Protein 3I3L (pdb70)

Solvent-accessible surface area: 23379 Å² total; per-residue (Å²): 151,183,81,85,6,94,1,4,0,10,10,0,12,9,7,0,0,0,0,0,0,0,0,68,89,0,43,10,75,6,18,0,9,13,170,32,48,18,82,50,70,82,27,34,11,12,2,2,4,18,1,11,10,12,0,37,46,5,55,1,46,154,78,14,85,72,75,129,25,23,108,2,33,0,7,0,1,10,13,3,58,149,58,26,4,3,2,13,5,0,64,30,162,78,123,55,58,27,72,37,0,3,0,1,56,13,43,90,2,0,71,16,1,0,41,21,0,103,93,68,65,10,63,12,41,42,122,9,32,21,70,66,4,61,40,99,52,107,97,90,0,41,1,29,0,122,106,78,75,124,80,46,95,41,93,8,54,11,0,0,0,8,25,22,52,62,2,36,0,1,196,102,69,60,17,52,85,107,24,121,88,11,62,1,5,5,0,9,0,10,16,105,32,127,18,60,29,162,34,59,1,85,0,1,7,2,2,0,0,5,64,16,0,4,0,27,0,8,0,6,83,86,51,22,2,0,0,0,0,2,0,2,68,45,42,35,70,70,9,219,161,89,33,22,100,54,6,0,61,64,8,5,63,104,1,72,61,0,65,111,24,6,60,85,26,106,70,72,56,107,17,56,79,58,81,30,64,3,6,18,2,111,42,0,3,28,83,68,8,0,0,0,2,25,0,1,5,24,8,0,46,4,3,22,6,31,17,15,12,10,1,56,5,0,9,11,0,0,0,0,0,0,26,15,24,43,40,51,135,25,72,111,52,0,12,63,22,4,19,77,43,7,78,81,26,15,95,109,7,55,87,9,2,16,7,0,0,1,13,0,7,45,41,12,58,93,20,54,4,0,107,62,3,49,54,132,51,64,121,106,82,49,112,102,68,138,92,48,50,131,84,15,27,83,61,0,20,30,8,22,38,26,1,65,3,118,52,107,98,37,23,55,110,4,46,36,69,32,1,72,91,34,67,85,162,67,88,58,62,24,68,149,94,2,72,42,4,79,108,0,68,18,57,38,56,104,1,55,43,74,102,27,15,117,32,39,32,103,26,0,81,1,74,85,20,71,1,0,0,4,37,115,32,78,14,2,26,114,50,83,8,60,40,114,0,58,85,5,0,32,33,0,18,122,114,48,26,10,20,160,53,0,50,149,67,0,15,88,35,49,35,99,108,68,5,53,84,0,0,5,65,0,20,56,27,36,0,6,36,0,36,30,78,149,49,120,102,14,140,18,63,19,25,13,94,17,33,15,13,62

Radius of gyration: 24.39 Å; Cα contacts (8 Å, |Δi|>4): 1140; chains: 1; bounding box: 59×62×65 Å

B-factor: mean 38.22, std 11.58, range [15.46, 84.73]

Nearest PDB structures (foldseek):
  3i3l-assembly1_A  TM=1.002E+00  e=0.000E+00  Streptomyces venezuelae
  8gu0-assembly1_B  TM=7.607E-01  e=2.273E-31  Floropilus chiversii
  8gu0-assembly1_A  TM=7.765E-01  e=1.070E-30  Floropilus chiversii
  5bul-assembly1_A  TM=7.964E-01  e=9.248E-30  Streptomyces
  5bva-assembly1_A  TM=7.904E-01  e=4.860E-29  Streptomyces

Foldseek 3Di:
DPFAWEEEEEALALLRLLLLLQLVLLPHAYEYEHQADALDFDDQWADFLLLQLQCVLSPCVVVVVVVCWAKAQWAKEAFAPLFFIFTGGLCDDPPSGDRIDGTARRSVVSVSSNVVSVVVVHHYDYSKHFDDWDCVPLQWIKTWICDPNDTDIDIIRAYEQANALPTVVLVVVVFKFFDPFQWKKKKWFKWFAAQPADASCGQHWYWADAQFAIWIWGDRDRGMIIIMGIGHCVCVVVCVPVNSVVVVVVVQVRGVVSCVRCPPTGTDGDMDMGTQTWIAGPFQDARRYGYAFNSGTGADCPVSCRSVRSNVLSLLVSQLSSVCRVPVVCRVVSRVQSRVVSVVLRVLLLLLQLLSLQLNLVRHDPDSRSVSRHDDDDPVVSVVVVVSVPQVNVLNSLLRQLRGFPDSDDDSVDDNVSSVVSVVVVVVVQVVLQVQFFFKAFDELAKDWDWHWDQDSNSSHIDIATFIDGPVGQTQRPDGDDPQLSVLVNVCNVVGGGNVVQLVSCVVVVRNPCSSVVVQSCVVSVRMWTAGPVGHTGDDHDDHDSHSGD

Sequence (550 aa):
HMTRSKVAIIGGGPAGSVAGLTLHKLGHDVTIYERSAFPRYRVGESLLPGTMSILNRLGLQEKIDAQNYVKKPSATFLWGQDQAPWTFSFAAPAPWVFDHAVQVKREEFDKLLLDEARSRGITVHEETPVTDVDLSDPDRVVLTVRRGGESVTVESDFVIDAGGSGGPISRKLGVRQYDEFYRNFAVWSYFKLKDPFEGDLKGTTYSITFEDGWVWMIPIKDDLYSVGLVVDRSKSAEVREQGADAFYSSTLAKCAKAMDILGGAEQVDEVRIVQDWSYDTEVFSADRFFLCGDAACFTDPLFSQGVHLASQSAVSAAAAIDRITRHGDEKDAVHAWYNRTYREAYEQYHQFLASFYTFASFTEPDSEFWRKRRITESDDDRLTRKKWFESFRDRASTMIAIGRHQRPELSDDFSEAELNPARVRWISDLTKRLNSITRFKWTGGKAVLKQHYRVEPIGFRLEQREVLANGEGLDMAQYPMDDEARQIFQDLAEEEFGYKTLVKRLGAVGRQELSTQIVVRLMEAGLLTGYDAQGEKVFVQGRLHFGGVG

CATH classification: 3.50.50.60 (+1 more: 3.30.390.160)

Secondary structure (DSSP, 8-state):
-----EEEEE--SHHHHHHHHHHHHTT-EEEEE-SSPSS------B--HHHHHHHHHTT-HHHHHHH-PEEE-EEEEE-SSS---EEEE-----TT--S-EEE--HHHHHHHHHHHHHHTT-EEETT--EEEEE--STT-EEEEEEETTEEEEEEESEEEE--GGG-HHHHHHT-EEEEEEEEEEEEEEEEE---S--STTTTPEEEEEETTEEEEEEE-SSSEEEEEEEEEGGGHHHHHHH-HHHHHHHHHTT-HHHHHHHTT-EE-S--EEEEEEEEEES-SEETTEEE-GGGT-B--GGG--HHHHHHHHHHHHHHHHHHHHH-GGGHHHHHHHHHHHHHHHHHHHHHHHHHHHHHHHTTS---HHHHHHSPP--HHHHHHHTTGGG---HHHHHHHHHHB-SSSS--TT--GGGGHHHHHHHHHHHHHHHHTEEEEEESSS-EEEEEEEEE-TTT--EEEEEEEEETTS-EETTS---HHHHHHHHHHHHH---HHHHHHHHHTTT-TTTHHHHHHHHHHTTSEEEEETTS-EE--------SS--

Organism: Streptomyces venezuelae (NCBI:txid54571)

InterPro domains:
  IPR002938 FAD-binding domain [PF01494] (4-302)
  IPR036188 FAD/NAD(P)-binding domain superfamily [G3DSA:3.50.50.60] (1-451)
  IPR036188 FAD/NAD(P)-binding domain superfamily [SSF51905] (5-381)
  IPR050816 Flavin-dependent halogenases [PTHR43747] (3-365)
  IPR053908 Chloramphenicol halogenase CmlS, C-terminal domain [PF22045] (448-565)

Structure (mmCIF, N/CA/C/O backbone):
data_3I3L
#
_entry.id   3I3L
#
_cell.length_a   208.090
_cell.length_b   57.736
_cell.length_c   59.883
_cell.angle_alpha   90.00
_cell.angle_beta   97.47
_cell.angle_gamma   90.00
#
_symmetry.space_group_name_H-M   'C 1 2 1'
#
loop_
_entity.id
_entity.type
_entity.pdbx_description
1 polymer 'Alkylhalidase CmlS'
2 non-polymer 'FLAVIN-ADENINE DINUCLEOTIDE'
3 water water
#
loop_
_atom_site.group_PDB
_atom_site.id
_atom_site.type_symbol
_atom_site.label_atom_id
_atom_site.label_alt_id
_atom_site.label_comp_id
_atom_site.label_asym_id
_atom_site.label_entity_id
_atom_site.label_seq_id
_atom_site.pdbx_PDB_ins_code
_atom_site.Cartn_x
_atom_site.Cartn_y
_atom_site.Cartn_z
_atom_site.occupancy
_atom_site.B_iso_or_equiv
_atom_site.auth_seq_id
_atom_site.auth_comp_id
_atom_site.auth_asym_id
_atom_site.auth_atom_id
_atom_site.pdbx_PDB_model_num
ATOM 1 N N . HIS A 1 20 ? 63.223 -7.943 38.995 1.00 46.84 0 HIS A N 1
ATOM 2 C CA . HIS A 1 20 ? 64.532 -7.942 38.240 1.00 46.57 0 HIS A CA 1
ATOM 3 C C . HIS A 1 20 ? 64.446 -8.369 36.798 1.00 43.64 0 HIS A C 1
ATOM 4 O O . HIS A 1 20 ? 65.212 -7.925 35.969 1.00 45.50 0 HIS A O 1
ATOM 11 N N . MET A 1 21 ? 63.499 -9.224 36.476 1.00 40.00 1 MET A N 1
ATOM 12 C CA . MET A 1 21 ? 63.235 -9.550 35.087 1.00 37.82 1 MET A CA 1
ATOM 13 C C . MET A 1 21 ? 62.107 -8.690 34.575 1.00 36.56 1 MET A C 1
ATOM 14 O O . MET A 1 21 ? 61.810 -8.715 33.369 1.00 37.88 1 MET A O 1
ATOM 19 N N . THR A 1 22 ? 61.424 -7.972 35.471 1.00 35.04 2 THR A N 1
ATOM 20 C CA . THR A 1 22 ? 60.283 -7.095 35.062 1.00 35.15 2 THR A CA 1
ATOM 21 C C . THR A 1 22 ? 60.725 -5.920 34.185 1.00 32.47 2 THR A C 1
ATOM 22 O O . THR A 1 22 ? 61.731 -5.262 34.472 1.00 33.94 2 THR A O 1
ATOM 26 N N . ARG A 1 23 ? 59.965 -5.695 33.128 1.00 31.59 3 ARG A N 1
ATOM 27 C CA . ARG A 1 23 ? 60.102 -4.544 32.257 1.00 30.79 3 ARG A CA 1
ATOM 28 C C . ARG A 1 23 ? 58.736 -3.905 31.986 1.00 31.08 3 ARG A C 1
ATOM 29 O O . ARG A 1 23 ? 57.702 -4.572 32.108 1.00 31.65 3 ARG A O 1
ATOM 37 N N . SER A 1 24 ? 58.743 -2.630 31.569 1.00 29.05 4 SER A N 1
ATOM 38 C CA . SER A 1 24 ? 57.544 -1.820 31.422 1.00 27.94 4 SER A CA 1
ATOM 39 C C . SER A 1 24 ? 57.168 -1.610 29.978 1.00 25.98 4 SER A C 1
ATOM 40 O O . SER A 1 24 ? 57.991 -1.591 29.089 1.00 25.17 4 SER A O 1
ATOM 43 N N . LYS A 1 25 ? 55.869 -1.465 29.762 1.00 28.02 5 LYS A N 1
ATOM 44 C CA . LYS A 1 25 ? 55.372 -0.892 28.525 1.00 28.38 5 LYS A CA 1
ATOM 45 C C . LYS A 1 25 ? 55.368 0.643 28.633 1.00 28.54 5 LYS A C 1
ATOM 46 O O . LYS A 1 25 ? 54.737 1.214 29.557 1.00 28.95 5 LYS A O 1
ATOM 52 N N . VAL A 1 26 ? 56.000 1.317 27.677 1.00 27.53 6 VAL A N 1
ATOM 53 C CA . VAL A 1 26 ? 56.137 2.765 27.780 1.00 26.66 6 VAL A CA 1
ATOM 54 C C . VAL A 1 26 ? 55.706 3.467 26.531 1.00 25.37 6 VAL A C 1
ATOM 55 O O . VAL A 1 26 ? 56.247 3.186 25.465 1.00 25.95 6 VAL A O 1
ATOM 59 N N . ALA A 1 27 ? 54.748 4.381 26.659 1.00 22.37 7 ALA A N 1
ATOM 60 C CA . ALA A 1 27 ? 54.350 5.253 25.577 1.00 24.46 7 ALA A CA 1
ATOM 61 C C . ALA A 1 27 ? 55.217 6.527 25.595 1.00 26.28 7 ALA A C 1
ATOM 62 O O . ALA A 1 27 ? 55.527 7.076 26.671 1.00 24.40 7 ALA A O 1
ATOM 64 N N . ILE A 1 28 ? 55.618 6.963 24.396 1.00 25.45 8 ILE A N 1
ATOM 65 C CA . ILE A 1 28 ? 56.409 8.134 24.269 1.00 26.06 8 ILE A CA 1
ATOM 66 C C . ILE A 1 28 ? 55.747 9.071 23.327 1.00 25.90 8 ILE A C 1
ATOM 67 O O . ILE A 1 28 ? 55.549 8.752 22.158 1.00 26.76 8 ILE A O 1
ATOM 72 N N . ILE A 1 29 ? 55.413 10.250 23.818 1.00 26.63 9 ILE A N 1
ATOM 73 C CA . ILE A 1 29 ? 54.806 11.299 22.966 1.00 23.94 9 ILE A CA 1
ATOM 74 C C . ILE A 1 29 ? 55.880 12.169 22.334 1.00 25.27 9 ILE A C 1
ATOM 75 O O . ILE A 1 29 ? 56.573 12.896 23.053 1.00 24.25 9 ILE A O 1
ATOM 80 N N . GLY A 1 30 ? 55.981 12.150 20.994 1.00 25.92 10 GLY A N 1
ATOM 81 C CA . GLY A 1 30 ? 56.941 12.938 20.261 1.00 24.68 10 GLY A CA 1
ATOM 82 C C . GLY A 1 30 ? 58.132 12.135 19.766 1.00 26.14 10 GLY A C 1
ATOM 83 O O . GLY A 1 30 ? 58.712 11.363 20.490 1.00 24.74 10 GLY A O 1
ATOM 84 N N . GLY A 1 31 ? 58.500 12.316 18.499 1.00 27.33 11 GLY A N 1
ATOM 85 C CA . GLY A 1 31 ? 59.679 11.629 17.966 1.00 26.40 11 GLY A CA 1
ATOM 86 C C . GLY A 1 31 ? 60.832 12.552 17.598 1.00 28.65 11 GLY A C 1
ATOM 87 O O . GLY A 1 31 ? 61.610 12.230 16.689 1.00 29.85 11 GLY A O 1
ATOM 88 N N . GLY A 1 32 ? 60.943 13.718 18.266 1.00 27.59 12 GLY A N 1
ATOM 89 C CA . GLY A 1 32 ? 62.139 14.571 18.090 1.00 25.72 12 GLY A CA 1
ATOM 90 C C . GLY A 1 32 ? 63.274 13.909 18.879 1.00 25.72 12 GLY A C 1
ATOM 91 O O . GLY A 1 32 ? 63.104 12.793 19.326 1.00 24.64 12 GLY A O 1
ATOM 92 N N . PRO A 1 33 ? 64.412 14.608 19.077 1.00 24.54 13 PRO A N 1
ATOM 93 C CA . PRO A 1 33 ? 65.552 14.087 19.809 1.00 24.08 13 PRO A CA 1
ATOM 94 C C . PRO A 1 33 ? 65.173 13.545 21.205 1.00 23.21 13 PRO A C 1
ATOM 95 O O . PRO A 1 33 ? 65.653 12.449 21.550 1.00 22.11 13 PRO A O 1
ATOM 99 N N . ALA A 1 34 ? 64.344 14.263 22.001 1.00 20.23 14 ALA A N 1
ATOM 100 C CA . ALA A 1 34 ? 63.966 13.709 23.333 1.00 20.98 14 ALA A CA 1
ATOM 101 C C . ALA A 1 34 ? 63.280 12.359 23.167 1.00 22.50 14 ALA A C 1
ATOM 102 O O . ALA A 1 34 ? 63.630 11.394 23.863 1.00 22.14 14 ALA A O 1
ATOM 104 N N . GLY A 1 35 ? 62.304 12.286 22.260 1.00 22.47 15 GLY A N 1
ATOM 105 C CA . GLY A 1 35 ? 61.573 11.018 22.041 1.00 23.61 15 GLY A CA 1
ATOM 106 C C . GLY A 1 35 ? 62.419 9.843 21.540 1.00 24.47 15 GLY A C 1
ATOM 107 O O . GLY A 1 35 ? 62.381 8.744 22.090 1.00 25.26 15 GLY A O 1
ATOM 108 N N . SER A 1 36 ? 63.191 10.072 20.484 1.00 24.65 16 SER A N 1
ATOM 109 C CA . SER A 1 36 ? 64.042 9.041 19.915 1.00 26.42 16 SER A CA 1
ATOM 110 C C . SER A 1 36 ? 65.083 8.518 20.886 1.00 23.91 16 SER A C 1
ATOM 111 O O . SER A 1 36 ? 65.285 7.316 20.990 1.00 24.88 16 SER A O 1
ATOM 114 N N . VAL A 1 37 ? 65.803 9.434 21.539 1.00 22.45 17 VAL A N 1
ATOM 115 C CA . VAL A 1 37 ? 66.814 9.040 22.504 1.00 22.63 17 VAL A CA 1
ATOM 116 C C . VAL A 1 37 ? 66.186 8.332 23.649 1.00 23.46 17 VAL A C 1
ATOM 117 O O . VAL A 1 37 ? 66.788 7.383 24.168 1.00 24.23 17 VAL A O 1
ATOM 121 N N . ALA A 1 38 ? 65.028 8.821 24.114 1.00 22.96 18 ALA A N 1
ATOM 122 C CA . ALA A 1 38 ? 64.341 8.111 25.229 1.00 25.03 18 ALA A CA 1
ATOM 123 C C . ALA A 1 38 ? 63.988 6.638 24.804 1.00 25.66 18 ALA A C 1
ATOM 124 O O . ALA A 1 38 ? 64.225 5.704 25.550 1.00 25.04 18 ALA A O 1
ATOM 126 N N . GLY A 1 39 ? 63.459 6.469 23.595 1.00 25.75 19 GLY A N 1
ATOM 127 C CA . GLY A 1 39 ? 63.041 5.152 23.116 1.00 27.11 19 GLY A CA 1
ATOM 128 C C . GLY A 1 39 ? 64.228 4.218 22.890 1.00 27.99 19 GLY A C 1
ATOM 129 O O . GLY A 1 39 ? 64.218 3.093 23.382 1.00 27.48 19 GLY A O 1
ATOM 130 N N . LEU A 1 40 ? 65.255 4.704 22.207 1.00 27.11 20 LEU A N 1
ATOM 131 C CA . LEU A 1 40 ? 66.515 3.959 22.065 1.00 28.53 20 LEU A CA 1
ATOM 132 C C . LEU A 1 40 ? 67.097 3.548 23.408 1.00 29.24 20 LEU A C 1
ATOM 133 O O . LEU A 1 40 ? 67.574 2.416 23.565 1.00 31.19 20 LEU A O 1
ATOM 138 N N . THR A 1 41 ? 67.082 4.438 24.395 1.00 27.48 21 THR A N 1
ATOM 139 C CA . THR A 1 41 ? 67.676 4.074 25.688 1.00 26.16 21 THR A CA 1
ATOM 140 C C . THR A 1 41 ? 66.813 3.048 26.434 1.00 25.71 21 THR A C 1
ATOM 141 O O . THR A 1 41 ? 67.340 2.106 26.989 1.00 27.10 21 THR A O 1
ATOM 145 N N . LEU A 1 42 ? 65.485 3.257 26.451 1.00 25.58 22 LEU A N 1
ATOM 146 C CA . LEU A 1 42 ? 64.540 2.337 27.084 1.00 25.45 22 LEU A CA 1
ATOM 147 C C . LEU A 1 42 ? 64.576 0.925 26.420 1.00 26.93 22 LEU A C 1
ATOM 148 O O . LEU A 1 42 ? 64.477 -0.062 27.093 1.00 27.88 22 LEU A O 1
ATOM 153 N N . HIS A 1 43 ? 64.738 0.869 25.100 1.00 27.75 23 HIS A N 1
ATOM 154 C CA . HIS A 1 43 ? 64.890 -0.403 24.381 1.00 29.50 23 HIS A CA 1
ATOM 155 C C . HIS A 1 43 ? 66.183 -1.138 24.785 1.00 30.94 23 HIS A C 1
ATOM 156 O O . HIS A 1 43 ? 66.141 -2.312 25.133 1.00 31.73 23 HIS A O 1
ATOM 163 N N . LYS A 1 44 ? 67.312 -0.431 24.804 1.00 30.24 24 LYS A N 1
ATOM 164 C CA . LYS A 1 44 ? 68.579 -1.003 25.236 1.00 28.07 24 LYS A CA 1
ATOM 165 C C . LYS A 1 44 ? 68.449 -1.489 26.700 1.00 29.64 24 LYS A C 1
ATOM 166 O O . LYS A 1 44 ? 69.127 -2.458 27.117 1.00 30.59 24 LYS A O 1
ATOM 172 N N . LEU A 1 45 ? 67.613 -0.811 27.501 1.00 27.60 25 LEU A N 1
ATOM 173 C CA . LEU A 1 45 ? 67.417 -1.248 28.883 1.00 25.17 25 LEU A CA 1
ATOM 174 C C . LEU A 1 45 ? 66.378 -2.395 29.004 1.00 25.26 25 LEU A C 1
ATOM 175 O O . LEU A 1 45 ? 66.082 -2.856 30.098 1.00 21.95 25 LEU A O 1
ATOM 180 N N . GLY A 1 46 ? 65.833 -2.815 27.862 1.00 25.84 26 GLY A N 1
ATOM 181 C CA . GLY A 1 46 ? 65.024 -3.993 27.760 1.00 26.30 26 GLY A CA 1
ATOM 182 C C . GLY A 1 46 ? 63.533 -3.747 27.920 1.00 28.93 26 GLY A C 1
ATOM 183 O O . GLY A 1 46 ? 62.802 -4.688 28.211 1.00 28.70 26 GLY A O 1
ATOM 184 N N . HIS A 1 47 ? 63.073 -2.506 27.735 1.00 27.23 27 HIS A N 1
ATOM 185 C CA . HIS A 1 47 ? 61.677 -2.188 27.899 1.00 25.71 27 HIS A CA 1
ATOM 186 C C . HIS A 1 47 ? 60.977 -2.145 26.599 1.00 25.23 27 HIS A C 1
ATOM 187 O O . HIS A 1 47 ? 61.599 -2.174 25.550 1.00 25.13 27 HIS A O 1
ATOM 194 N N . ASP A 1 48 ? 59.651 -2.034 26.655 1.00 25.09 28 ASP A N 1
ATOM 195 C CA . ASP A 1 48 ? 58.835 -2.194 25.462 1.00 27.46 28 ASP A CA 1
ATOM 196 C C . ASP A 1 48 ? 58.255 -0.812 25.005 1.00 29.33 28 ASP A C 1
ATOM 197 O O . ASP A 1 48 ? 57.351 -0.232 25.670 1.00 28.18 28 ASP A O 1
ATOM 202 N N . VAL A 1 49 ? 58.795 -0.264 23.909 1.00 29.05 29 VAL A N 1
ATOM 203 C CA . VAL A 1 49 ? 58.583 1.161 23.615 1.00 27.14 29 VAL A CA 1
ATOM 204 C C . VAL A 1 49 ? 57.636 1.392 22.446 1.00 28.42 29 VAL A C 1
ATOM 205 O O . VAL A 1 49 ? 57.762 0.750 21.400 1.00 28.17 29 VAL A O 1
ATOM 209 N N . THR A 1 50 ? 56.719 2.344 22.608 1.00 27.83 30 THR A N 1
ATOM 210 C CA . THR A 1 50 ? 55.978 2.885 21.466 1.00 29.52 30 THR A CA 1
ATOM 211 C C . THR A 1 50 ? 56.124 4.435 21.334 1.00 28.61 30 THR A C 1
ATOM 212 O O . THR A 1 50 ? 55.912 5.139 22.279 1.00 26.06 30 THR A O 1
ATOM 216 N N . ILE A 1 51 ? 56.457 4.931 20.140 1.00 28.56 31 ILE A N 1
ATOM 217 C CA . ILE A 1 51 ? 56.599 6.354 19.923 1.00 28.21 31 ILE A CA 1
ATOM 218 C C . ILE A 1 51 ? 55.509 6.867 19.000 1.00 30.28 31 ILE A C 1
ATOM 219 O O . ILE A 1 51 ? 55.408 6.406 17.842 1.00 30.96 31 ILE A O 1
ATOM 224 N N . TYR A 1 52 ? 54.740 7.852 19.489 1.00 28.29 32 TYR A N 1
ATOM 225 C CA . TYR A 1 52 ? 53.691 8.531 18.738 1.00 27.24 32 TYR A CA 1
ATOM 226 C C . TYR A 1 52 ? 54.145 9.940 18.344 1.00 28.43 32 TYR A C 1
ATOM 227 O O . TYR A 1 52 ? 54.385 10.767 19.213 1.00 27.52 32 TYR A O 1
ATOM 236 N N . GLU A 1 53 ? 54.333 10.176 17.035 1.00 28.62 33 GLU A N 1
ATOM 237 C CA . GLU A 1 53 ? 54.748 11.451 16.490 1.00 29.90 33 GLU A CA 1
ATOM 238 C C . GLU A 1 53 ? 53.636 12.008 15.605 1.00 32.25 33 GLU A C 1
ATOM 239 O O . GLU A 1 53 ? 53.159 11.309 14.689 1.00 31.55 33 GLU A O 1
ATOM 245 N N . ARG A 1 54 ? 53.188 13.238 15.870 1.00 33.13 34 ARG A N 1
ATOM 246 C CA . ARG A 1 54 ? 52.022 13.775 15.092 1.00 33.62 34 ARG A CA 1
ATOM 247 C C . ARG A 1 54 ? 52.372 14.102 13.630 1.00 34.56 34 ARG A C 1
ATOM 248 O O . ARG A 1 54 ? 51.481 14.177 12.767 1.00 33.77 34 ARG A O 1
ATOM 256 N N . SER A 1 55 ? 53.650 14.344 13.338 1.00 33.43 35 SER A N 1
ATOM 257 C CA . SER A 1 55 ? 54.008 14.799 11.990 1.00 33.00 35 SER A CA 1
ATOM 258 C C . SER A 1 55 ? 54.454 13.636 11.149 1.00 32.46 35 SER A C 1
ATOM 259 O O . SER A 1 55 ? 54.639 12.524 11.631 1.00 31.48 35 SER A O 1
ATOM 262 N N . ALA A 1 56 ? 54.679 13.917 9.872 1.00 32.27 36 ALA A N 1
ATOM 263 C CA . ALA A 1 56 ? 55.320 13.006 8.989 1.00 32.55 36 ALA A CA 1
ATOM 264 C C . ALA A 1 56 ? 56.746 13.481 8.908 1.00 33.79 36 ALA A C 1
ATOM 265 O O . ALA A 1 56 ? 56.963 14.706 8.780 1.00 35.20 36 ALA A O 1
ATOM 267 N N . PHE A 1 57 ? 57.724 12.564 8.997 1.00 32.57 37 PHE A N 1
ATOM 268 C CA . PHE A 1 57 ? 59.132 12.945 8.814 1.00 34.13 37 PHE A CA 1
ATOM 269 C C . PHE A 1 57 ? 59.541 12.667 7.381 1.00 36.77 37 PHE A C 1
ATOM 270 O O . PHE A 1 57 ? 59.056 11.707 6.764 1.00 37.42 37 PHE A O 1
ATOM 278 N N . PRO A 1 58 ? 60.458 13.484 6.843 1.00 38.09 38 PRO A N 1
ATOM 279 C CA . PRO A 1 58 ? 61.139 14.607 7.539 1.00 36.97 38 PRO A CA 1
ATOM 280 C C . PRO A 1 58 ? 60.241 15.818 7.677 1.00 36.95 38 PRO A C 1
ATOM 281 O O . PRO A 1 58 ? 59.359 16.031 6.840 1.00 35.35 38 PRO A O 1
ATOM 285 N N . ARG A 1 59 ? 60.447 16.601 8.748 1.00 36.34 39 ARG A N 1
ATOM 286 C CA . ARG A 1 59 ? 59.727 17.853 8.902 1.00 34.82 39 ARG A CA 1
ATOM 287 C C . ARG A 1 59 ? 60.722 18.876 9.379 1.00 36.22 39 ARG A C 1
ATOM 288 O O . ARG A 1 59 ? 61.620 18.519 10.172 1.00 35.26 39 ARG A O 1
ATOM 296 N N . TYR A 1 60 ? 60.579 20.124 8.866 1.00 35.54 40 TYR A N 1
ATOM 297 C CA . TYR A 1 60 ? 61.490 21.251 9.145 1.00 33.89 40 TYR A CA 1
ATOM 298 C C . TYR A 1 60 ? 61.481 21.634 10.625 1.00 33.07 40 TYR A C 1
ATOM 299 O O . TYR A 1 60 ? 60.438 21.673 11.240 1.00 31.53 40 TYR A O 1
ATOM 308 N N . ARG A 1 61 ? 62.659 21.937 11.178 1.00 31.94 41 ARG A N 1
ATOM 309 C CA . ARG A 1 61 ? 62.782 22.312 12.580 1.00 31.25 41 ARG A CA 1
ATOM 310 C C . ARG A 1 61 ? 64.054 23.155 12.799 1.00 30.08 41 ARG A C 1
ATOM 311 O O . ARG A 1 61 ? 65.112 22.846 12.303 1.00 27.62 41 ARG A O 1
ATOM 319 N N . VAL A 1 62 ? 63.905 24.246 13.521 1.00 29.03 42 VAL A N 1
ATOM 320 C CA . VAL A 1 62 ? 65.000 25.107 13.856 1.00 27.76 42 VAL A CA 1
ATOM 321 C C . VAL A 1 62 ? 65.662 24.484 15.083 1.00 27.92 42 VAL A C 1
ATOM 322 O O . VAL A 1 62 ? 65.024 23.680 15.785 1.00 28.19 42 VAL A O 1
ATOM 326 N N . GLY A 1 63 ? 66.934 24.821 15.308 1.00 27.12 43 GLY A N 1
ATOM 327 C CA . GLY A 1 63 ? 67.689 24.356 16.513 1.00 27.71 43 GLY A CA 1
ATOM 328 C C . GLY A 1 63 ? 68.804 23.453 16.062 1.00 25.95 43 GLY A C 1
ATOM 329 O O . GLY A 1 63 ? 68.745 22.269 16.292 1.00 24.81 43 GLY A O 1
ATOM 330 N N . GLU A 1 64 ? 69.798 24.028 15.413 1.00 26.82 44 GLU A N 1
ATOM 331 C CA . GLU A 1 64 ? 70.667 23.287 14.525 1.00 26.70 44 GLU A CA 1
ATOM 332 C C . GLU A 1 64 ? 72.084 23.002 15.026 1.00 27.82 44 GLU A C 1
ATOM 333 O O . GLU A 1 64 ? 72.823 22.212 14.393 1.00 27.88 44 GLU A O 1
ATOM 339 N N . SER A 1 65 ? 72.475 23.630 16.135 1.00 24.66 45 SER A N 1
ATOM 340 C CA . SER A 1 65 ? 73.882 23.548 16.548 1.00 25.82 45 SER A CA 1
ATOM 341 C C . SER A 1 65 ? 73.973 22.684 17.790 1.00 27.30 45 SER A C 1
ATOM 342 O O . SER A 1 65 ? 73.359 22.994 18.855 1.00 26.61 45 SER A O 1
ATOM 345 N N . LEU A 1 66 ? 74.724 21.584 17.651 1.00 27.05 46 LEU A N 1
ATOM 346 C CA . LEU A 1 66 ? 74.801 20.556 18.693 1.00 25.34 46 LEU A CA 1
ATOM 347 C C . LEU A 1 66 ? 76.049 20.596 19.562 1.00 25.68 46 LEU A C 1
ATOM 348 O O . LEU A 1 66 ? 76.976 21.412 19.326 1.00 24.46 46 LEU A O 1
ATOM 353 N N . LEU A 1 67 ? 76.106 19.708 20.562 1.00 23.72 47 LEU A N 1
ATOM 354 C CA . LEU A 1 67 ? 77.214 19.756 21.546 1.00 26.13 47 LEU A CA 1
ATOM 355 C C . LEU A 1 67 ? 77.882 18.383 21.678 1.00 27.59 47 LEU A C 1
ATOM 356 O O . LEU A 1 67 ? 77.272 17.329 21.375 1.00 26.46 47 LEU A O 1
ATOM 361 N N . PRO A 1 68 ? 79.130 18.379 22.099 1.00 29.38 48 PRO A N 1
ATOM 362 C CA . PRO A 1 68 ? 79.897 17.123 22.281 1.00 30.57 48 PRO A CA 1
ATOM 363 C C . PRO A 1 68 ? 79.186 16.123 23.164 1.00 29.49 48 PRO A C 1
ATOM 364 O O . PRO A 1 68 ? 79.271 14.907 22.911 1.00 30.33 48 PRO A O 1
ATOM 368 N N . GLY A 1 69 ? 78.503 16.626 24.201 1.00 29.69 49 GLY A N 1
ATOM 369 C CA . GLY A 1 69 ? 77.827 15.750 25.174 1.00 29.22 49 GLY A CA 1
ATOM 370 C C . GLY A 1 69 ? 76.751 14.893 24.521 1.00 28.22 49 GLY A C 1
ATOM 371 O O . GLY A 1 69 ? 76.509 13.757 24.930 1.00 27.33 49 GLY A O 1
ATOM 372 N N . THR A 1 70 ? 76.097 15.440 23.509 1.00 27.57 50 THR A N 1
ATOM 373 C CA . THR A 1 70 ? 75.061 14.713 22.786 1.00 26.79 50 THR A CA 1
ATOM 374 C C . THR A 1 70 ? 75.652 13.681 21.817 1.00 27.69 50 THR A C 1
ATOM 375 O O . THR A 1 70 ? 75.063 12.598 21.658 1.00 26.87 50 THR A O 1
ATOM 379 N N . MET A 1 71 ? 76.799 14.002 21.186 1.00 27.96 51 MET A N 1
ATOM 380 C CA . MET A 1 71 ? 77.490 13.027 20.319 1.00 29.12 51 MET A CA 1
ATOM 381 C C . MET A 1 71 ? 77.956 11.851 21.166 1.00 27.59 51 MET A C 1
ATOM 382 O O . MET A 1 71 ? 77.876 10.724 20.737 1.00 27.16 51 MET A O 1
ATOM 387 N N . SER A 1 72 ? 78.446 12.134 22.362 1.00 28.19 52 SER A N 1
ATOM 388 C CA . SER A 1 72 ? 78.858 11.091 23.272 1.00 28.36 52 SER A CA 1
ATOM 389 C C . SER A 1 72 ? 77.684 10.127 23.524 1.00 28.29 52 SER A C 1
ATOM 390 O O . SER A 1 72 ? 77.866 8.915 23.556 1.00 30.24 52 SER A O 1
ATOM 393 N N . ILE A 1 73 ? 76.482 10.671 23.698 1.00 27.69 53 ILE A N 1
ATOM 394 C CA . ILE A 1 73 ? 75.338 9.857 24.031 1.00 26.13 53 ILE A CA 1
ATOM 395 C C . ILE A 1 73 ? 74.960 9.007 22.840 1.00 27.49 53 ILE A C 1
ATOM 396 O O . ILE A 1 73 ? 74.747 7.800 22.963 1.00 26.57 53 ILE A O 1
ATOM 401 N N . LEU A 1 74 ? 74.877 9.636 21.680 1.00 27.84 54 LEU A N 1
ATOM 402 C CA . LEU A 1 74 ? 74.557 8.935 20.467 1.00 29.94 54 LEU A CA 1
ATOM 403 C C . LEU A 1 74 ? 75.619 7.836 20.157 1.00 31.36 54 LEU A C 1
ATOM 404 O O . LEU A 1 74 ? 75.304 6.787 19.649 1.00 32.98 54 LEU A O 1
ATOM 409 N N . ASN A 1 75 ? 76.867 8.093 20.477 1.00 30.73 55 ASN A N 1
ATOM 410 C CA . ASN A 1 75 ? 77.928 7.117 20.219 1.00 31.67 55 ASN A CA 1
ATOM 411 C C . ASN A 1 75 ? 77.685 5.891 21.109 1.00 31.33 55 ASN A C 1
ATOM 412 O O . ASN A 1 75 ? 77.681 4.788 20.597 1.00 31.06 55 ASN A O 1
ATOM 417 N N . ARG A 1 76 ? 77.418 6.107 22.419 1.00 30.39 56 ARG A N 1
ATOM 418 C CA . ARG A 1 76 ? 77.141 5.035 23.362 1.00 29.68 56 ARG A CA 1
ATOM 419 C C . ARG A 1 76 ? 75.839 4.271 23.088 1.00 30.77 56 ARG A C 1
ATOM 420 O O . ARG A 1 76 ? 75.635 3.180 23.609 1.00 31.92 56 ARG A O 1
ATOM 428 N N . LEU A 1 77 ? 74.973 4.844 22.266 1.00 28.91 57 LEU A N 1
ATOM 429 C CA . LEU A 1 77 ? 73.742 4.192 21.861 1.00 31.47 57 LEU A CA 1
ATOM 430 C C . LEU A 1 77 ? 73.918 3.536 20.485 1.00 33.21 57 LEU A C 1
ATOM 431 O O . LEU A 1 77 ? 72.950 3.000 19.940 1.00 32.02 57 LEU A O 1
ATOM 436 N N . GLY A 1 78 ? 75.126 3.632 19.909 1.00 34.39 58 GLY A N 1
ATOM 437 C CA . GLY A 1 78 ? 75.464 2.838 18.710 1.00 34.93 58 GLY A CA 1
ATOM 438 C C . GLY A 1 78 ? 75.272 3.515 17.380 1.00 35.75 58 GLY A C 1
ATOM 439 O O . GLY A 1 78 ? 75.292 2.879 16.327 1.00 37.25 58 GLY A O 1
ATOM 440 N N . LEU A 1 79 ? 75.166 4.823 17.393 1.00 36.05 59 LEU A N 1
ATOM 441 C CA . LEU A 1 79 ? 74.860 5.517 16.174 1.00 37.16 59 LEU A CA 1
ATOM 442 C C . LEU A 1 79 ? 76.066 6.082 15.400 1.00 36.79 59 LEU A C 1
ATOM 443 O O . LEU A 1 79 ? 75.903 6.757 14.364 1.00 36.50 59 LEU A O 1
ATOM 448 N N . GLN A 1 80 ? 77.258 5.822 15.914 1.00 37.24 60 GLN A N 1
ATOM 449 C CA . GLN A 1 80 ? 78.489 6.445 15.358 1.00 40.53 60 GLN A CA 1
ATOM 450 C C . GLN A 1 80 ? 78.679 6.303 13.840 1.00 41.45 60 GLN A C 1
ATOM 451 O O . GLN A 1 80 ? 79.042 7.266 13.157 1.00 41.31 60 GLN A O 1
ATOM 457 N N . GLU A 1 81 ? 78.467 5.100 13.330 1.00 42.68 61 GLU A N 1
ATOM 458 C CA . GLU A 1 81 ? 78.676 4.840 11.914 1.00 44.01 61 GLU A CA 1
ATOM 459 C C . GLU A 1 81 ? 77.627 5.565 11.086 1.00 42.74 61 GLU A C 1
ATOM 460 O O . GLU A 1 81 ? 77.983 6.227 10.133 1.00 43.66 61 GLU A O 1
ATOM 466 N N . LYS A 1 82 ? 76.338 5.448 11.448 1.00 41.59 62 LYS A N 1
ATOM 467 C CA . LYS A 1 82 ? 75.294 6.181 10.740 1.00 41.01 62 LYS A CA 1
ATOM 468 C C . LYS A 1 82 ? 75.580 7.689 10.736 1.00 41.31 62 LYS A C 1
ATOM 469 O O . LYS A 1 82 ? 75.411 8.369 9.711 1.00 41.90 62 LYS A O 1
ATOM 475 N N . ILE A 1 83 ? 76.049 8.204 11.868 1.00 40.14 63 ILE A N 1
ATOM 476 C CA . ILE A 1 83 ? 76.334 9.639 11.958 1.00 40.08 63 ILE A CA 1
ATOM 477 C C . ILE A 1 83 ? 77.542 10.050 11.090 1.00 40.70 63 ILE A C 1
ATOM 478 O O . ILE A 1 83 ? 77.477 11.048 10.363 1.00 40.73 63 ILE A O 1
ATOM 483 N N . ASP A 1 84 ? 78.630 9.300 11.178 1.00 42.11 64 ASP A N 1
ATOM 484 C CA . ASP A 1 84 ? 79.806 9.555 10.329 1.00 44.03 64 ASP A CA 1
ATOM 485 C C . ASP A 1 84 ? 79.414 9.586 8.867 1.00 43.73 64 ASP A C 1
ATOM 486 O O . ASP A 1 84 ? 79.838 10.460 8.139 1.00 44.48 64 ASP A O 1
ATOM 491 N N . ALA A 1 85 ? 78.536 8.658 8.483 1.00 43.84 65 ALA A N 1
ATOM 492 C CA . ALA A 1 85 ? 77.950 8.619 7.133 1.00 43.16 65 ALA A CA 1
ATOM 493 C C . ALA A 1 85 ? 77.323 9.914 6.677 1.00 43.45 65 ALA A C 1
ATOM 494 O O . ALA A 1 85 ? 77.310 10.208 5.460 1.00 44.17 65 ALA A O 1
ATOM 496 N N . GLN A 1 86 ? 76.775 10.686 7.615 1.00 42.45 66 GLN A N 1
ATOM 497 C CA . GLN A 1 86 ? 75.993 11.864 7.215 1.00 42.90 66 GLN A CA 1
ATOM 498 C C . GLN A 1 86 ? 76.860 13.047 6.770 1.00 42.14 66 GLN A C 1
ATOM 499 O O . GLN A 1 86 ? 76.372 13.942 6.104 1.00 42.97 66 GLN A O 1
ATOM 505 N N . ASN A 1 87 ? 78.136 13.038 7.135 1.00 41.70 67 ASN A N 1
ATOM 506 C CA . ASN A 1 87 ? 79.036 14.157 6.839 1.00 42.50 67 ASN A CA 1
ATOM 507 C C . ASN A 1 87 ? 78.546 15.526 7.317 1.00 42.08 67 ASN A C 1
ATOM 508 O O . ASN A 1 87 ? 78.526 16.487 6.545 1.00 41.81 67 ASN A O 1
ATOM 513 N N . TYR A 1 88 ? 78.139 15.608 8.591 1.00 40.77 68 TYR A N 1
ATOM 514 C CA . TYR A 1 88 ? 77.576 16.836 9.139 1.00 37.97 68 TYR A CA 1
ATOM 515 C C . TYR A 1 88 ? 78.705 17.834 9.191 1.00 37.34 68 TYR A C 1
ATOM 516 O O . TYR A 1 88 ? 79.838 17.439 9.444 1.00 36.80 68 TYR A O 1
ATOM 525 N N . VAL A 1 89 ? 78.422 19.118 8.975 1.00 36.50 69 VAL A N 1
ATOM 526 C CA . VAL A 1 89 ? 79.472 20.124 9.166 1.00 35.88 69 VAL A CA 1
ATOM 527 C C . VAL A 1 89 ? 80.027 20.009 10.603 1.00 36.49 69 VAL A C 1
ATOM 528 O O . VAL A 1 89 ? 79.230 19.929 11.562 1.00 33.79 69 VAL A O 1
ATOM 532 N N . LYS A 1 90 ? 81.358 19.988 10.761 1.00 36.85 70 LYS A N 1
ATOM 533 C CA . LYS A 1 90 ? 81.965 19.874 12.100 1.00 39.55 70 LYS A CA 1
ATOM 534 C C . LYS A 1 90 ? 82.085 21.220 12.818 1.00 40.05 70 LYS A C 1
ATOM 535 O O . LYS A 1 90 ? 82.487 22.228 12.226 1.00 39.03 70 LYS A O 1
ATOM 541 N N . LYS A 1 91 ? 81.734 21.218 14.100 1.00 39.10 71 LYS A N 1
ATOM 542 C CA . LYS A 1 91 ? 81.779 22.461 14.896 1.00 40.34 71 LYS A CA 1
ATOM 543 C C . LYS A 1 91 ? 82.848 22.368 15.955 1.00 38.70 71 LYS A C 1
ATOM 544 O O . LYS A 1 91 ? 82.735 21.539 16.835 1.00 39.77 71 LYS A O 1
ATOM 550 N N . PRO A 1 92 ? 83.871 23.228 15.876 1.00 38.31 72 PRO A N 1
ATOM 551 C CA . PRO A 1 92 ? 85.021 23.185 16.817 1.00 38.11 72 PRO A CA 1
ATOM 552 C C . PRO A 1 92 ? 84.748 23.868 18.137 1.00 37.77 72 PRO A C 1
ATOM 553 O O . PRO A 1 92 ? 85.376 23.564 19.179 1.00 36.55 72 PRO A O 1
ATOM 557 N N . SER A 1 93 ? 83.806 24.804 18.099 1.00 37.91 73 SER A N 1
ATOM 558 C CA . SER A 1 93 ? 83.649 25.799 19.157 1.00 36.51 73 SER A CA 1
ATOM 559 C C . SER A 1 93 ? 82.408 26.674 18.958 1.00 35.58 73 SER A C 1
ATOM 560 O O . SER A 1 93 ? 81.635 26.482 18.027 1.00 35.22 73 SER A O 1
ATOM 563 N N . ALA A 1 94 ? 82.237 27.633 19.856 1.00 33.52 74 ALA A N 1
ATOM 564 C CA . ALA A 1 94 ? 81.265 28.696 19.654 1.00 31.77 74 ALA A CA 1
ATOM 565 C C . ALA A 1 94 ? 82.017 30.022 19.786 1.00 30.74 74 ALA A C 1
ATOM 566 O O . ALA A 1 94 ? 82.816 30.211 20.721 1.00 30.52 74 ALA A O 1
ATOM 568 N N . THR A 1 95 ? 81.773 30.924 18.856 1.00 30.36 75 THR A N 1
ATOM 569 C CA . THR A 1 95 ? 82.386 32.245 18.918 1.00 29.94 75 THR A CA 1
ATOM 570 C C . THR A 1 95 ? 81.359 33.358 19.197 1.00 30.56 75 THR A C 1
ATOM 571 O O . THR A 1 95 ? 80.255 33.363 18.644 1.00 30.37 75 THR A O 1
ATOM 575 N N . PHE A 1 96 ? 81.744 34.293 20.052 1.00 29.80 76 PHE A N 1
ATOM 576 C CA . PHE A 1 96 ? 80.855 35.340 20.541 1.00 31.29 76 PHE A CA 1
ATOM 577 C C . PHE A 1 96 ? 81.398 36.728 20.250 1.00 32.71 76 PHE A C 1
ATOM 578 O O . PHE A 1 96 ? 82.565 37.026 20.575 1.00 34.83 76 PHE A O 1
ATOM 586 N N . LEU A 1 97 ? 80.573 37.570 19.617 1.00 32.76 77 LEU A N 1
ATOM 587 C CA . LEU A 1 97 ? 80.929 38.998 19.469 1.00 32.79 77 LEU A CA 1
ATOM 588 C C . LEU A 1 97 ? 80.018 39.739 20.394 1.00 31.01 77 LEU A C 1
ATOM 589 O O . LEU A 1 97 ? 78.879 40.002 20.036 1.00 31.00 77 LEU A O 1
ATOM 594 N N . TRP A 1 98 ? 80.524 40.037 21.595 1.00 29.46 78 TRP A N 1
ATOM 595 C CA . TRP A 1 98 ? 79.665 40.224 22.769 1.00 29.89 78 TRP A CA 1
ATOM 596 C C . TRP A 1 98 ? 79.814 41.588 23.410 1.00 31.03 78 TRP A C 1
ATOM 597 O O . TRP A 1 98 ? 80.740 41.833 24.187 1.00 28.82 78 TRP A O 1
ATOM 608 N N . GLY A 1 99 ? 78.887 42.479 23.077 1.00 31.75 79 GLY A N 1
ATOM 609 C CA . GLY A 1 99 ? 79.032 43.874 23.434 1.00 33.67 79 GLY A CA 1
ATOM 610 C C . GLY A 1 99 ? 79.629 44.632 22.278 1.00 35.78 79 GLY A C 1
ATOM 611 O O . GLY A 1 99 ? 79.975 44.014 21.240 1.00 35.99 79 GLY A O 1
ATOM 612 N N . GLN A 1 100 ? 79.742 45.963 22.418 1.00 35.63 80 GLN A N 1
ATOM 613 C CA . GLN A 1 100 ? 80.290 46.774 21.308 1.00 35.93 80 GLN A CA 1
ATOM 614 C C . GLN A 1 100 ? 81.745 47.043 21.580 1.00 35.96 80 GLN A C 1
ATOM 615 O O . GLN A 1 100 ? 82.149 47.146 22.747 1.00 35.66 80 GLN A O 1
ATOM 621 N N . ASP A 1 101 ? 82.548 47.103 20.512 1.00 37.28 81 ASP A N 1
ATOM 622 C CA . ASP A 1 101 ? 84.003 47.311 20.653 1.00 39.12 81 ASP A CA 1
ATOM 623 C C . ASP A 1 101 ? 84.659 46.403 21.668 1.00 39.61 81 ASP A C 1
ATOM 624 O O . ASP A 1 101 ? 85.441 46.847 22.530 1.00 40.13 81 ASP A O 1
ATOM 629 N N . GLN A 1 102 ? 84.315 45.120 21.610 1.00 39.57 82 GLN A N 1
ATOM 630 C CA . GLN A 1 102 ? 85.000 44.154 22.453 1.00 38.59 82 GLN A CA 1
ATOM 631 C C . GLN A 1 102 ? 85.761 43.257 21.529 1.00 36.47 82 GLN A C 1
ATOM 632 O O . GLN A 1 102 ? 85.329 42.975 20.416 1.00 34.08 82 GLN A O 1
ATOM 638 N N . ALA A 1 103 ? 86.910 42.807 21.992 1.00 35.73 83 ALA A N 1
ATOM 639 C CA . ALA A 1 103 ? 87.609 41.715 21.320 1.00 34.40 83 ALA A CA 1
ATOM 640 C C . ALA A 1 103 ? 86.623 40.513 21.260 1.00 32.31 83 ALA A C 1
ATOM 641 O O . ALA A 1 103 ? 85.862 40.293 22.207 1.00 31.43 83 ALA A O 1
ATOM 643 N N . PRO A 1 104 ? 86.663 39.740 20.195 1.00 32.26 84 PRO A N 1
ATOM 644 C CA . PRO A 1 104 ? 85.915 38.461 20.117 1.00 32.98 84 PRO A CA 1
ATOM 645 C C . PRO A 1 104 ? 86.336 37.465 21.187 1.00 32.55 84 PRO A C 1
ATOM 646 O O . PRO A 1 104 ? 87.451 37.544 21.661 1.00 33.29 84 PRO A O 1
ATOM 650 N N . TRP A 1 105 ? 85.444 36.566 21.593 1.00 30.73 85 TRP A N 1
ATOM 651 C CA . TRP A 1 105 ? 85.889 35.398 22.353 1.00 31.94 85 TRP A CA 1
ATOM 652 C C . TRP A 1 105 ? 85.339 34.061 21.851 1.00 32.37 85 TRP A C 1
ATOM 653 O O . TRP A 1 105 ? 84.259 34.017 21.245 1.00 32.56 85 TRP A O 1
ATOM 664 N N . THR A 1 106 ? 86.098 32.977 22.046 1.00 31.17 86 THR A N 1
ATOM 665 C CA . THR A 1 106 ? 85.692 31.681 21.556 1.00 31.69 86 THR A CA 1
ATOM 666 C C . THR A 1 106 ? 85.714 30.617 22.656 1.00 33.28 86 THR A C 1
ATOM 667 O O . THR A 1 106 ? 86.713 30.521 23.391 1.00 31.13 86 THR A O 1
ATOM 671 N N . PHE A 1 107 ? 84.640 29.823 22.741 1.00 33.54 87 PHE A N 1
ATOM 672 C CA . PHE A 1 107 ? 84.576 28.683 23.663 1.00 36.84 87 PHE A CA 1
ATOM 673 C C . PHE A 1 107 ? 84.927 27.369 22.979 1.00 36.80 87 PHE A C 1
ATOM 674 O O . PHE A 1 107 ? 84.104 26.808 22.259 1.00 35.86 87 PHE A O 1
ATOM 682 N N . SER A 1 108 ? 86.159 26.902 23.186 1.00 36.64 88 SER A N 1
ATOM 683 C CA . SER A 1 108 ? 86.688 25.723 22.493 1.00 38.15 88 SER A CA 1
ATOM 684 C C . SER A 1 108 ? 86.069 24.472 23.035 1.00 37.75 88 SER A C 1
ATOM 685 O O . SER A 1 108 ? 85.808 24.379 24.234 1.00 38.66 88 SER A O 1
ATOM 688 N N . PHE A 1 109 ? 85.803 23.519 22.149 1.00 38.81 89 PHE A N 1
ATOM 689 C CA . PHE A 1 109 ? 85.288 22.194 22.601 1.00 40.66 89 PHE A CA 1
ATOM 690 C C . PHE A 1 109 ? 86.432 21.189 22.934 1.00 42.23 89 PHE A C 1
ATOM 691 O O . PHE A 1 109 ? 86.170 20.038 23.361 1.00 42.57 89 PHE A O 1
ATOM 699 N N . ALA A 1 110 ? 87.681 21.648 22.755 1.00 44.54 90 ALA A N 1
ATOM 700 C CA . ALA A 1 110 ? 88.903 20.910 23.153 1.00 47.26 90 ALA A CA 1
ATOM 701 C C . ALA A 1 110 ? 88.701 20.152 24.455 1.00 50.50 90 ALA A C 1
ATOM 702 O O . ALA A 1 110 ? 88.222 20.759 25.466 1.00 51.38 90 ALA A O 1
ATOM 704 N N . ALA A 1 111 ? 89.048 18.848 24.430 1.00 52.40 91 ALA A N 1
ATOM 705 C CA . ALA A 1 111 ? 89.022 17.974 25.628 1.00 55.69 91 ALA A CA 1
ATOM 706 C C . ALA A 1 111 ? 89.671 16.566 25.375 1.00 58.09 91 ALA A C 1
ATOM 707 O O . ALA A 1 111 ? 89.432 15.949 24.310 1.00 58.60 91 ALA A O 1
ATOM 709 N N . PRO A 1 112 ? 90.494 16.064 26.347 1.00 59.51 92 PRO A N 1
ATOM 710 C CA . PRO A 1 112 ? 91.084 14.700 26.273 1.00 59.83 92 PRO A CA 1
ATOM 711 C C . PRO A 1 112 ? 90.031 13.591 26.255 1.00 59.79 92 PRO A C 1
ATOM 712 O O . PRO A 1 112 ? 90.044 12.742 25.349 1.00 59.93 92 PRO A O 1
ATOM 716 N N . ALA A 1 115 ? 88.123 8.687 27.934 1.00 61.47 95 ALA A N 1
ATOM 717 C CA . ALA A 1 115 ? 87.246 7.573 27.406 1.00 62.21 95 ALA A CA 1
ATOM 718 C C . ALA A 1 115 ? 86.872 7.737 25.903 1.00 61.54 95 ALA A C 1
ATOM 719 O O . ALA A 1 115 ? 86.865 8.858 25.395 1.00 61.00 95 ALA A O 1
ATOM 721 N N . PRO A 1 116 ? 86.596 6.609 25.192 1.00 61.49 96 PRO A N 1
ATOM 722 C CA . PRO A 1 116 ? 86.231 6.556 23.733 1.00 60.86 96 PRO A CA 1
ATOM 723 C C . PRO A 1 116 ? 85.068 7.454 23.278 1.00 59.65 96 PRO A C 1
ATOM 724 O O . PRO A 1 116 ? 85.042 7.886 22.106 1.00 58.66 96 PRO A O 1
ATOM 728 N N . TRP A 1 117 ? 84.114 7.702 24.186 1.00 57.92 97 TRP A N 1
ATOM 729 C CA . TRP A 1 117 ? 82.894 8.498 23.876 1.00 56.81 97 TRP A CA 1
ATOM 730 C C . TRP A 1 117 ? 83.068 9.993 24.208 1.00 55.85 97 TRP A C 1
ATOM 731 O O . TRP A 1 117 ? 82.120 10.774 24.032 1.00 54.18 97 TRP A O 1
ATOM 742 N N . VAL A 1 118 ? 84.241 10.385 24.730 1.00 55.22 98 VAL A N 1
ATOM 743 C CA . VAL A 1 118 ? 84.488 11.808 25.017 1.00 54.09 98 VAL A CA 1
ATOM 744 C C . VAL A 1 118 ? 84.821 12.546 23.725 1.00 52.98 98 VAL A C 1
ATOM 745 O O . VAL A 1 118 ? 85.798 12.206 23.025 1.00 53.25 98 VAL A O 1
ATOM 749 N N . PHE A 1 119 ? 83.997 13.552 23.411 1.00 50.59 99 PHE A N 1
ATOM 750 C CA . PHE A 1 119 ? 84.143 14.279 22.148 1.00 47.22 99 PHE A CA 1
ATOM 751 C C . PHE A 1 119 ? 84.734 15.691 22.298 1.00 46.03 99 PHE A C 1
ATOM 752 O O . PHE A 1 119 ? 84.528 16.391 23.311 1.00 43.30 99 PHE A O 1
ATOM 760 N N . ASP A 1 120 ? 85.446 16.092 21.254 1.00 45.15 100 ASP A N 1
ATOM 761 C CA . ASP A 1 120 ? 86.269 17.285 21.238 1.00 46.16 100 ASP A CA 1
ATOM 762 C C . ASP A 1 120 ? 85.620 18.280 20.267 1.00 45.09 100 ASP A C 1
ATOM 763 O O . ASP A 1 120 ? 86.147 19.364 20.030 1.00 46.60 100 ASP A O 1
ATOM 768 N N . HIS A 1 121 ? 84.519 17.861 19.640 1.00 43.29 101 HIS A N 1
ATOM 769 C CA . HIS A 1 121 ? 83.799 18.676 18.704 1.00 40.26 101 HIS A CA 1
ATOM 770 C C . HIS A 1 121 ? 82.314 18.226 18.689 1.00 38.37 101 HIS A C 1
ATOM 771 O O . HIS A 1 121 ? 81.928 17.254 19.379 1.00 37.78 101 HIS A O 1
ATOM 778 N N . ALA A 1 122 ? 81.468 18.978 17.979 1.00 34.73 102 ALA A N 1
ATOM 779 C CA . ALA A 1 122 ? 80.150 18.486 17.686 1.00 34.22 102 ALA A CA 1
ATOM 780 C C . ALA A 1 122 ? 79.889 18.834 16.259 1.00 33.27 102 ALA A C 1
ATOM 781 O O . ALA A 1 122 ? 80.843 18.968 15.469 1.00 33.43 102 ALA A O 1
ATOM 783 N N . VAL A 1 123 ? 78.620 18.991 15.895 1.00 30.60 103 VAL A N 1
ATOM 784 C CA . VAL A 1 123 ? 78.313 19.213 14.487 1.00 29.21 103 VAL A CA 1
ATOM 785 C C . VAL A 1 123 ? 77.149 20.152 14.383 1.00 29.52 103 VAL A C 1
ATOM 786 O O . VAL A 1 123 ? 76.480 20.459 15.394 1.00 29.43 103 VAL A O 1
ATOM 790 N N . GLN A 1 124 ? 76.899 20.599 13.169 1.00 27.97 104 GLN A N 1
ATOM 791 C CA . GLN A 1 124 ? 75.743 21.407 12.861 1.00 29.23 104 GLN A CA 1
ATOM 792 C C . GLN A 1 124 ? 74.862 20.534 11.941 1.00 30.37 104 GLN A C 1
ATOM 793 O O . GLN A 1 124 ? 75.404 19.781 11.142 1.00 29.41 104 GLN A O 1
ATOM 799 N N . VAL A 1 125 ? 73.526 20.598 12.087 1.00 29.03 105 VAL A N 1
ATOM 800 C CA . VAL A 1 125 ? 72.665 19.737 11.301 1.00 30.12 105 VAL A CA 1
ATOM 801 C C . VAL A 1 125 ? 71.458 20.452 10.743 1.00 31.33 105 VAL A C 1
ATOM 802 O O . VAL A 1 125 ? 71.031 21.493 11.238 1.00 31.51 105 VAL A O 1
ATOM 806 N N . LYS A 1 126 ? 70.889 19.847 9.714 1.00 31.31 106 LYS A N 1
ATOM 807 C CA . LYS A 1 126 ? 69.575 20.152 9.267 1.00 32.10 106 LYS A CA 1
ATOM 808 C C . LYS A 1 126 ? 68.657 19.236 10.066 1.00 31.78 106 LYS A C 1
ATOM 809 O O . LYS A 1 126 ? 68.740 17.995 9.949 1.00 33.53 106 LYS A O 1
ATOM 815 N N . ARG A 1 127 ? 67.842 19.830 10.939 1.00 29.64 107 ARG A N 1
ATOM 816 C CA . ARG A 1 127 ? 67.085 19.075 11.948 1.00 29.50 107 ARG A CA 1
ATOM 817 C C . ARG A 1 127 ? 66.079 18.076 11.345 1.00 31.14 107 ARG A C 1
ATOM 818 O O . ARG A 1 127 ? 65.849 16.994 11.926 1.00 31.07 107 ARG A O 1
ATOM 826 N N . GLU A 1 128 ? 65.482 18.428 10.207 1.00 30.02 108 GLU A N 1
ATOM 827 C CA . GLU A 1 128 ? 64.570 17.519 9.513 1.00 33.09 108 GLU A CA 1
ATOM 828 C C . GLU A 1 128 ? 65.290 16.196 9.169 1.00 33.21 108 GLU A C 1
ATOM 829 O O . GLU A 1 128 ? 64.689 15.129 9.207 1.00 33.29 108 GLU A O 1
ATOM 835 N N . GLU A 1 129 ? 66.595 16.272 8.907 1.00 32.68 109 GLU A N 1
ATOM 836 C CA . GLU A 1 129 ? 67.353 15.082 8.520 1.00 33.45 109 GLU A CA 1
ATOM 837 C C . GLU A 1 129 ? 67.887 14.347 9.719 1.00 31.51 109 GLU A C 1
ATOM 838 O O . GLU A 1 129 ? 67.733 13.140 9.836 1.00 33.40 109 GLU A O 1
ATOM 844 N N . PHE A 1 130 ? 68.457 15.091 10.654 1.00 29.84 110 PHE A N 1
ATOM 845 C CA . PHE A 1 130 ? 68.945 14.534 11.899 1.00 28.53 110 PHE A CA 1
ATOM 846 C C . PHE A 1 130 ? 67.839 13.863 12.725 1.00 28.85 110 PHE A C 1
ATOM 847 O O . PHE A 1 130 ? 67.995 12.761 13.222 1.00 29.08 110 PHE A O 1
ATOM 855 N N . ASP A 1 131 ? 66.731 14.542 12.908 1.00 28.12 111 ASP A N 1
ATOM 856 C CA . ASP A 1 131 ? 65.624 13.956 13.692 1.00 29.47 111 ASP A CA 1
ATOM 857 C C . ASP A 1 131 ? 65.101 12.648 13.017 1.00 30.21 111 ASP A C 1
ATOM 858 O O . ASP A 1 131 ? 64.756 11.691 13.694 1.00 28.13 111 ASP A O 1
ATOM 863 N N . LYS A 1 132 ? 65.070 12.623 11.689 1.00 30.62 112 LYS A N 1
ATOM 864 C CA . LYS A 1 132 ? 64.568 11.460 10.979 1.00 32.15 112 LYS A CA 1
ATOM 865 C C . LYS A 1 132 ? 65.533 10.280 11.048 1.00 32.17 112 LYS A C 1
ATOM 866 O O . LYS A 1 132 ? 65.120 9.135 11.007 1.00 34.25 112 LYS A O 1
ATOM 872 N N . LEU A 1 133 ? 66.814 10.572 11.166 1.00 32.16 113 LEU A N 1
ATOM 873 C CA . LEU A 1 133 ? 67.848 9.554 11.278 1.00 34.07 113 LEU A CA 1
ATOM 874 C C . LEU A 1 133 ? 67.724 8.795 12.624 1.00 34.12 113 LEU A C 1
ATOM 875 O O . LEU A 1 133 ? 67.782 7.589 12.655 1.00 34.76 113 LEU A O 1
ATOM 880 N N . LEU A 1 134 ? 67.524 9.524 13.716 1.00 32.95 114 LEU A N 1
ATOM 881 C CA . LEU A 1 134 ? 67.267 8.945 15.015 1.00 29.78 114 LEU A CA 1
ATOM 882 C C . LEU A 1 134 ? 66.014 8.106 15.046 1.00 30.43 114 LEU A C 1
ATOM 883 O O . LEU A 1 134 ? 65.995 6.999 15.631 1.00 29.77 114 LEU A O 1
ATOM 888 N N . LEU A 1 135 ? 64.963 8.614 14.435 1.00 30.08 115 LEU A N 1
ATOM 889 C CA . LEU A 1 135 ? 63.698 7.935 14.504 1.00 30.85 115 LEU A CA 1
ATOM 890 C C . LEU A 1 135 ? 63.723 6.611 13.699 1.00 31.79 115 LEU A C 1
ATOM 891 O O . LEU A 1 135 ? 63.179 5.612 14.134 1.00 31.96 115 LEU A O 1
ATOM 896 N N . ASP A 1 136 ? 64.333 6.645 12.519 1.00 32.72 116 ASP A N 1
ATOM 897 C CA . ASP A 1 136 ? 64.529 5.474 11.675 1.00 32.72 116 ASP A CA 1
ATOM 898 C C . ASP A 1 136 ? 65.442 4.486 12.358 1.00 33.71 116 ASP A C 1
ATOM 899 O O . ASP A 1 136 ? 65.239 3.300 12.281 1.00 34.22 116 ASP A O 1
ATOM 904 N N . GLU A 1 137 ? 66.475 4.973 13.036 1.00 34.51 117 GLU A N 1
ATOM 905 C CA . GLU A 1 137 ? 67.235 4.055 13.864 1.00 35.24 117 GLU A CA 1
ATOM 906 C C . GLU A 1 137 ? 66.336 3.330 14.876 1.00 34.44 117 GLU A C 1
ATOM 907 O O . GLU A 1 137 ? 66.416 2.098 14.995 1.00 35.22 117 GLU A O 1
ATOM 913 N N . ALA A 1 138 ? 65.441 4.067 15.552 1.00 33.34 118 ALA A N 1
ATOM 914 C CA . ALA A 1 138 ? 64.515 3.459 16.535 1.00 34.10 118 ALA A CA 1
ATOM 915 C C . ALA A 1 138 ? 63.684 2.333 15.891 1.00 35.66 118 ALA A C 1
ATOM 916 O O . ALA A 1 138 ? 63.605 1.209 16.448 1.00 35.43 118 ALA A O 1
ATOM 918 N N . ARG A 1 139 ? 63.109 2.628 14.712 1.00 37.25 119 ARG A N 1
ATOM 919 C CA . ARG A 1 139 ? 62.369 1.643 13.912 1.00 38.71 119 ARG A CA 1
ATOM 920 C C . ARG A 1 139 ? 63.172 0.362 13.690 1.00 38.29 119 ARG A C 1
ATOM 921 O O . ARG A 1 139 ? 62.687 -0.717 13.959 1.00 38.99 119 ARG A O 1
ATOM 929 N N . SER A 1 140 ? 64.390 0.510 13.190 1.00 38.58 120 SER A N 1
ATOM 930 C CA . SER A 1 140 ? 65.295 -0.596 12.880 1.00 38.98 120 SER A CA 1
ATOM 931 C C . SER A 1 140 ? 65.586 -1.459 14.065 1.00 39.49 120 SER A C 1
ATOM 932 O O . SER A 1 140 ? 66.099 -2.561 13.896 1.00 40.87 120 SER A O 1
ATOM 935 N N . ARG A 1 141 ? 65.336 -0.976 15.278 1.00 38.77 121 ARG A N 1
ATOM 936 C CA . ARG A 1 141 ? 65.641 -1.821 16.418 1.00 37.14 121 ARG A CA 1
ATOM 937 C C . ARG A 1 141 ? 64.380 -2.528 16.897 1.00 35.95 121 ARG A C 1
ATOM 938 O O . ARG A 1 141 ? 64.385 -3.250 17.905 1.00 35.86 121 ARG A O 1
ATOM 946 N N . GLY A 1 142 ? 63.301 -2.311 16.161 1.00 35.55 122 GLY A N 1
ATOM 947 C CA . GLY A 1 142 ? 62.023 -3.003 16.449 1.00 36.48 122 GLY A CA 1
ATOM 948 C C . GLY A 1 142 ? 61.114 -2.229 17.404 1.00 36.68 122 GLY A C 1
ATOM 949 O O . GLY A 1 142 ? 60.063 -2.735 17.806 1.00 37.47 122 GLY A O 1
ATOM 950 N N . ILE A 1 143 ? 61.523 -0.997 17.744 1.00 35.65 123 ILE A N 1
ATOM 951 C CA . ILE A 1 143 ? 60.677 -0.033 18.446 1.00 33.45 123 ILE A CA 1
ATOM 952 C C . ILE A 1 143 ? 59.553 0.324 17.549 1.00 34.61 123 ILE A C 1
ATOM 953 O O . ILE A 1 143 ? 59.767 0.631 16.370 1.00 37.02 123 ILE A O 1
ATOM 958 N N . THR A 1 144 ? 58.344 0.321 18.107 1.00 33.75 124 THR A N 1
ATOM 959 C CA . THR A 1 144 ? 57.148 0.676 17.348 1.00 34.34 124 THR A CA 1
ATOM 960 C C . THR A 1 144 ? 57.032 2.184 17.184 1.00 34.98 124 THR A C 1
ATOM 961 O O . THR A 1 144 ? 57.057 2.924 18.187 1.00 36.12 124 THR A O 1
ATOM 965 N N . VAL A 1 145 ? 56.882 2.650 15.949 1.00 34.37 125 VAL A N 1
ATOM 966 C CA . VAL A 1 145 ? 56.820 4.073 15.715 1.00 33.25 125 VAL A CA 1
ATOM 967 C C . VAL A 1 145 ? 55.587 4.380 14.869 1.00 33.99 125 VAL A C 1
ATOM 968 O O . VAL A 1 145 ? 55.442 3.816 13.806 1.00 35.17 125 VAL A O 1
ATOM 972 N N . HIS A 1 146 ? 54.728 5.284 15.326 1.00 33.63 126 HIS A N 1
ATOM 973 C CA . HIS A 1 146 ? 53.614 5.762 14.548 1.00 32.91 126 HIS A CA 1
ATOM 974 C C . HIS A 1 146 ? 53.785 7.246 14.223 1.00 32.48 126 HIS A C 1
ATOM 975 O O . HIS A 1 146 ? 53.536 8.123 15.074 1.00 31.32 126 HIS A O 1
ATOM 982 N N . GLU A 1 147 ? 54.141 7.536 12.971 1.00 32.15 127 GLU A N 1
ATOM 983 C CA . GLU A 1 147 ? 54.158 8.892 12.475 1.00 32.69 127 GLU A CA 1
ATOM 984 C C . GLU A 1 147 ? 52.733 9.293 12.151 1.00 33.36 127 GLU A C 1
ATOM 985 O O . GLU A 1 147 ? 51.857 8.448 12.093 1.00 33.19 127 GLU A O 1
ATOM 991 N N . GLU A 1 148 ? 52.516 10.588 11.980 1.00 32.82 128 GLU A N 1
ATOM 992 C CA . GLU A 1 148 ? 51.189 11.135 11.702 1.00 36.04 128 GLU A CA 1
ATOM 993 C C . GLU A 1 148 ? 50.128 10.590 12.663 1.00 36.60 128 GLU A C 1
ATOM 994 O O . GLU A 1 148 ? 49.001 10.304 12.259 1.00 37.67 128 GLU A O 1
ATOM 1000 N N . THR A 1 149 ? 50.471 10.498 13.952 1.00 35.00 129 THR A N 1
ATOM 1001 C CA . THR A 1 149 ? 49.575 9.938 14.959 1.00 32.76 129 THR A CA 1
ATOM 1002 C C . THR A 1 149 ? 49.710 10.828 16.210 1.00 33.78 129 THR A C 1
ATOM 1003 O O . THR A 1 149 ? 50.479 10.499 17.115 1.00 31.16 129 THR A O 1
ATOM 1007 N N . PRO A 1 150 ? 49.017 11.981 16.234 1.00 31.91 130 PRO A N 1
ATOM 1008 C CA . PRO A 1 150 ? 49.114 12.855 17.357 1.00 31.22 130 PRO A CA 1
ATOM 1009 C C . PRO A 1 150 ? 48.476 12.251 18.613 1.00 31.60 130 PRO A C 1
ATOM 1010 O O . PRO A 1 150 ? 47.452 11.570 18.519 1.00 30.28 130 PRO A O 1
ATOM 1014 N N . VAL A 1 151 ? 49.068 12.519 19.768 1.00 30.61 131 VAL A N 1
ATOM 1015 C CA . VAL A 1 151 ? 48.472 12.123 21.051 1.00 30.59 131 VAL A CA 1
ATOM 1016 C C . VAL A 1 151 ? 47.569 13.252 21.527 1.00 32.01 131 VAL A C 1
ATOM 1017 O O . VAL A 1 151 ? 47.998 14.360 21.837 1.00 33.19 131 VAL A O 1
ATOM 1021 N N . THR A 1 152 ? 46.296 12.936 21.600 1.00 31.64 132 THR A N 1
ATOM 1022 C CA . THR A 1 152 ? 45.233 13.896 21.691 1.00 31.80 132 THR A CA 1
ATOM 1023 C C . THR A 1 152 ? 44.794 14.073 23.144 1.00 29.53 132 THR A C 1
ATOM 1024 O O . THR A 1 152 ? 44.175 15.068 23.504 1.00 25.90 132 THR A O 1
ATOM 1028 N N . ASP A 1 153 ? 45.119 13.110 23.989 1.00 29.17 133 ASP A N 1
ATOM 1029 C CA . ASP A 1 153 ? 44.751 13.206 25.406 1.00 28.41 133 ASP A CA 1
ATOM 1030 C C . ASP A 1 153 ? 45.588 12.219 26.186 1.00 27.20 133 ASP A C 1
ATOM 1031 O O . ASP A 1 153 ? 45.974 11.203 25.659 1.00 24.09 133 ASP A O 1
ATOM 1036 N N . VAL A 1 154 ? 45.878 12.555 27.442 1.00 27.59 134 VAL A N 1
ATOM 1037 C CA . VAL A 1 154 ? 46.768 11.768 28.286 1.00 28.71 134 VAL A CA 1
ATOM 1038 C C . VAL A 1 154 ? 46.077 11.726 29.636 1.00 29.39 134 VAL A C 1
ATOM 1039 O O . VAL A 1 154 ? 45.832 12.784 30.251 1.00 28.38 134 VAL A O 1
ATOM 1043 N N . ASP A 1 155 ? 45.684 10.526 30.064 1.00 27.28 135 ASP A N 1
ATOM 1044 C CA . ASP A 1 155 ? 44.917 10.450 31.320 1.00 29.34 135 ASP A CA 1
ATOM 1045 C C . ASP A 1 155 ? 45.743 9.715 32.321 1.00 28.20 135 ASP A C 1
ATOM 1046 O O . ASP A 1 155 ? 46.216 8.601 32.035 1.00 27.68 135 ASP A O 1
ATOM 1051 N N . LEU A 1 156 ? 45.873 10.309 33.507 1.00 27.54 136 LEU A N 1
ATOM 1052 C CA . LEU A 1 156 ? 46.771 9.826 34.521 1.00 29.85 136 LEU A CA 1
ATOM 1053 C C . LEU A 1 156 ? 45.984 9.592 35.800 1.00 30.01 136 LEU A C 1
ATOM 1054 O O . LEU A 1 156 ? 46.540 9.180 36.806 1.00 29.99 136 LEU A O 1
ATOM 1059 N N . SER A 1 157 ? 44.680 9.836 35.735 1.00 30.37 137 SER A N 1
ATOM 1060 C CA . SER A 1 157 ? 43.842 9.751 36.934 1.00 30.50 137 SER A CA 1
ATOM 1061 C C . SER A 1 157 ? 43.683 8.348 37.462 1.00 30.50 137 SER A C 1
ATOM 1062 O O . SER A 1 157 ? 43.310 8.171 38.629 1.00 32.59 137 SER A O 1
ATOM 1065 N N . ASP A 1 158 ? 43.937 7.343 36.639 1.00 29.18 138 ASP A N 1
ATOM 1066 C CA . ASP A 1 158 ? 43.959 5.990 37.162 1.00 30.58 138 ASP A CA 1
ATOM 1067 C C . ASP A 1 158 ? 45.380 5.748 37.621 1.00 29.69 138 ASP A C 1
ATOM 1068 O O . ASP A 1 158 ? 46.305 5.728 36.817 1.00 30.54 138 ASP A O 1
ATOM 1073 N N . PRO A 1 159 ? 45.562 5.588 38.926 1.00 31.80 139 PRO A N 1
ATOM 1074 C CA . PRO A 1 159 ? 46.909 5.510 39.501 1.00 31.76 139 PRO A CA 1
ATOM 1075 C C . PRO A 1 159 ? 47.718 4.282 39.057 1.00 32.45 139 PRO A C 1
ATOM 1076 O O . PRO A 1 159 ? 48.950 4.313 39.178 1.00 30.73 139 PRO A O 1
ATOM 1080 N N . ASP A 1 160 ? 47.041 3.228 38.539 1.00 31.02 140 ASP A N 1
ATOM 1081 C CA . ASP A 1 160 ? 47.724 1.996 38.078 1.00 31.45 140 ASP A CA 1
ATOM 1082 C C . ASP A 1 160 ? 48.209 2.001 36.644 1.00 29.61 140 ASP A C 1
ATOM 1083 O O . ASP A 1 160 ? 48.870 1.077 36.203 1.00 32.47 140 ASP A O 1
ATOM 1088 N N . ARG A 1 161 ? 47.873 3.022 35.880 1.00 28.54 141 ARG A N 1
ATOM 1089 C CA . ARG A 1 161 ? 48.212 2.958 34.473 1.00 28.67 141 ARG A CA 1
ATOM 1090 C C . ARG A 1 161 ? 48.228 4.341 33.886 1.00 27.31 141 ARG A C 1
ATOM 1091 O O . ARG A 1 161 ? 47.811 5.295 34.542 1.00 30.02 141 ARG A O 1
ATOM 1099 N N . VAL A 1 162 ? 48.668 4.440 32.641 1.00 24.66 142 VAL A N 1
ATOM 1100 C CA . VAL A 1 162 ? 48.470 5.660 31.884 1.00 25.89 142 VAL A CA 1
ATOM 1101 C C . VAL A 1 162 ? 47.584 5.288 30.711 1.00 25.03 142 VAL A C 1
ATOM 1102 O O . VAL A 1 162 ? 47.830 4.275 30.104 1.00 26.18 142 VAL A O 1
ATOM 1106 N N . VAL A 1 163 ? 46.575 6.112 30.386 1.00 25.69 143 VAL A N 1
ATOM 1107 C CA . VAL A 1 163 ? 45.808 5.930 29.158 1.00 25.28 143 VAL A CA 1
ATOM 1108 C C . VAL A 1 163 ? 45.875 7.083 28.188 1.00 24.65 143 VAL A C 1
ATOM 1109 O O . VAL A 1 163 ? 45.414 8.114 28.477 1.00 26.23 143 VAL A O 1
ATOM 1113 N N . LEU A 1 164 ? 46.375 6.849 26.984 1.00 26.88 144 LEU A N 1
ATOM 1114 C CA . LEU A 1 164 ? 46.480 7.896 25.967 1.00 28.79 144 LEU A CA 1
ATOM 1115 C C . LEU A 1 164 ? 45.362 7.831 24.947 1.00 28.72 144 LEU A C 1
ATOM 1116 O O . LEU A 1 164 ? 44.962 6.746 24.536 1.00 27.49 144 LEU A O 1
ATOM 1121 N N . THR A 1 165 ? 44.866 8.978 24.521 1.00 27.91 145 THR A N 1
ATOM 1122 C CA . THR A 1 165 ? 44.028 8.978 23.337 1.00 31.58 145 THR A CA 1
ATOM 1123 C C . THR A 1 165 ? 44.835 9.479 22.185 1.00 33.23 145 THR A C 1
ATOM 1124 O O . THR A 1 165 ? 45.518 10.497 22.305 1.00 33.89 145 THR A O 1
ATOM 1128 N N . VAL A 1 166 ? 44.733 8.765 21.066 1.00 34.52 146 VAL A N 1
ATOM 1129 C CA . VAL A 1 166 ? 45.559 8.941 19.848 1.00 37.86 146 VAL A CA 1
ATOM 1130 C C . VAL A 1 166 ? 44.645 9.040 18.600 1.00 41.20 146 VAL A C 1
ATOM 1131 O O . VAL A 1 166 ? 43.630 8.319 18.502 1.00 40.31 146 VAL A O 1
ATOM 1135 N N . ARG A 1 167 ? 44.984 9.924 17.651 1.00 43.33 147 ARG A N 1
ATOM 1136 C CA . ARG A 1 167 ? 44.220 10.015 16.398 1.00 46.87 147 ARG A CA 1
ATOM 1137 C C . ARG A 1 167 ? 44.876 9.205 15.314 1.00 48.98 147 ARG A C 1
ATOM 1138 O O . ARG A 1 167 ? 45.883 9.629 14.760 1.00 49.15 147 ARG A O 1
ATOM 1146 N N . ARG A 1 168 ? 44.290 8.041 15.032 1.00 52.41 148 ARG A N 1
ATOM 1147 C CA . ARG A 1 168 ? 44.771 7.048 14.049 1.00 55.81 148 ARG A CA 1
ATOM 1148 C C . ARG A 1 168 ? 43.750 7.017 12.919 1.00 57.42 148 ARG A C 1
ATOM 1149 O O . ARG A 1 168 ? 42.609 6.583 13.112 1.00 57.31 148 ARG A O 1
ATOM 1157 N N . GLY A 1 169 ? 44.167 7.492 11.747 1.00 59.20 149 GLY A N 1
ATOM 1158 C CA . GLY A 1 169 ? 43.227 7.805 10.675 1.00 60.17 149 GLY A CA 1
ATOM 1159 C C . GLY A 1 169 ? 42.478 9.069 11.065 1.00 60.56 149 GLY A C 1
ATOM 1160 O O . GLY A 1 169 ? 43.088 10.120 11.270 1.00 60.54 149 GLY A O 1
ATOM 1161 N N . GLY A 1 170 ? 41.150 8.967 11.154 1.00 60.88 150 GLY A N 1
ATOM 1162 C CA . GLY A 1 170 ? 40.297 10.055 11.687 1.00 60.24 150 GLY A CA 1
ATOM 1163 C C . GLY A 1 170 ? 39.598 9.590 12.955 1.00 59.97 150 GLY A C 1
ATOM 1164 O O . GLY A 1 170 ? 38.773 10.311 13.532 1.00 61.03 150 GLY A O 1
ATOM 1165 N N . GLU A 1 171 ? 39.942 8.370 13.382 1.00 58.25 151 GLU A N 1
ATOM 1166 C CA . GLU A 1 171 ? 39.389 7.762 14.576 1.00 56.82 151 GLU A CA 1
ATOM 1167 C C . GLU A 1 171 ? 40.271 8.076 15.802 1.00 53.84 151 GLU A C 1
ATOM 1168 O O . GLU A 1 171 ? 41.507 7.975 15.740 1.00 52.65 151 GLU A O 1
ATOM 1174 N N . SER A 1 172 ? 39.628 8.454 16.902 1.00 49.35 152 SER A N 1
ATOM 1175 C CA . SER A 1 172 ? 40.268 8.354 18.195 1.00 46.58 152 SER A CA 1
ATOM 1176 C C . SER A 1 172 ? 40.498 6.878 18.567 1.00 44.37 152 SER A C 1
ATOM 1177 O O . SER A 1 172 ? 39.580 6.098 18.568 1.00 43.96 152 SER A O 1
ATOM 1180 N N . VAL A 1 173 ? 41.735 6.520 18.879 1.00 41.61 153 VAL A N 1
ATOM 1181 C CA . VAL A 1 173 ? 42.035 5.238 19.447 1.00 39.80 153 VAL A CA 1
ATOM 1182 C C . VAL A 1 173 ? 42.711 5.420 20.809 1.00 39.11 153 VAL A C 1
ATOM 1183 O O . VAL A 1 173 ? 43.518 6.329 21.016 1.00 37.17 153 VAL A O 1
ATOM 1187 N N . THR A 1 174 ? 42.472 4.465 21.694 1.00 36.84 154 THR A N 1
ATOM 1188 C CA . THR A 1 174 ? 42.850 4.543 23.059 1.00 35.34 154 THR A CA 1
ATOM 1189 C C . THR A 1 174 ? 43.940 3.525 23.347 1.00 34.45 154 THR A C 1
ATOM 1190 O O . THR A 1 174 ? 43.859 2.407 22.894 1.00 36.87 154 THR A O 1
ATOM 1194 N N . VAL A 1 175 ? 44.978 3.883 24.091 1.00 33.65 155 VAL A N 1
ATOM 1195 C CA . VAL A 1 175 ? 46.064 2.931 24.393 1.00 34.02 155 VAL A CA 1
ATOM 1196 C C . VAL A 1 175 ? 46.566 3.040 25.854 1.00 33.59 155 VAL A C 1
ATOM 1197 O O . VAL A 1 175 ? 46.741 4.155 26.332 1.00 35.02 155 VAL A O 1
ATOM 1201 N N . GLU A 1 176 ? 46.824 1.907 26.536 1.00 32.34 156 GLU A N 1
ATOM 1202 C CA . GLU A 1 176 ? 47.298 1.953 27.910 1.00 31.76 156 GLU A CA 1
ATOM 1203 C C . GLU A 1 176 ? 48.757 1.566 27.989 1.00 33.13 156 GLU A C 1
ATOM 1204 O O . GLU A 1 176 ? 49.259 0.857 27.119 1.00 35.68 156 GLU A O 1
ATOM 1210 N N . SER A 1 177 ? 49.442 2.062 29.025 1.00 31.34 157 SER A N 1
ATOM 1211 C CA . SER A 1 177 ? 50.842 1.713 29.257 1.00 30.79 157 SER A CA 1
ATOM 1212 C C . SER A 1 177 ? 51.184 1.888 30.729 1.00 28.94 157 SER A C 1
ATOM 1213 O O . SER A 1 177 ? 50.390 2.466 31.496 1.00 30.28 157 SER A O 1
ATOM 1216 N N . ASP A 1 178 ? 52.318 1.334 31.155 1.00 27.98 158 ASP A N 1
ATOM 1217 C CA . ASP A 1 178 ? 52.789 1.472 32.502 1.00 27.37 158 ASP A CA 1
ATOM 1218 C C . ASP A 1 178 ? 53.351 2.896 32.786 1.00 27.91 158 ASP A C 1
ATOM 1219 O O . ASP A 1 178 ? 53.139 3.451 33.899 1.00 25.66 158 ASP A O 1
ATOM 1224 N N . PHE A 1 179 ? 54.095 3.427 31.812 1.00 24.76 159 PHE A N 1
ATOM 1225 C CA . PHE A 1 179 ? 54.644 4.785 31.932 1.00 26.51 159 PHE A CA 1
ATOM 1226 C C . PHE A 1 179 ? 54.402 5.565 30.676 1.00 26.97 159 PHE A C 1
ATOM 1227 O O . PHE A 1 179 ? 54.123 4.964 29.586 1.00 29.04 159 PHE A O 1
ATOM 1235 N N . VAL A 1 180 ? 54.438 6.901 30.819 1.00 25.93 160 VAL A N 1
ATOM 1236 C CA . VAL A 1 180 ? 54.445 7.774 29.682 1.00 24.87 160 VAL A CA 1
ATOM 1237 C C . VAL A 1 180 ? 55.584 8.772 29.775 1.00 24.38 160 VAL A C 1
ATOM 1238 O O . VAL A 1 180 ? 55.882 9.273 30.854 1.00 24.87 160 VAL A O 1
ATOM 1242 N N . ILE A 1 181 ? 56.246 9.036 28.651 1.00 26.29 161 ILE A N 1
ATOM 1243 C CA . ILE A 1 181 ? 57.202 10.130 28.586 1.00 24.46 161 ILE A CA 1
ATOM 1244 C C . ILE A 1 181 ? 56.602 11.202 27.673 1.00 23.94 161 ILE A C 1
ATOM 1245 O O . ILE A 1 181 ? 56.317 10.925 26.485 1.00 25.09 161 ILE A O 1
ATOM 1250 N N . ASP A 1 182 ? 56.445 12.416 28.189 1.00 23.05 162 ASP A N 1
ATOM 1251 C CA . ASP A 1 182 ? 56.108 13.537 27.269 1.00 23.20 162 ASP A CA 1
ATOM 1252 C C . ASP A 1 182 ? 57.395 14.132 26.687 1.00 22.01 162 ASP A C 1
ATOM 1253 O O . ASP A 1 182 ? 58.168 14.778 27.386 1.00 20.54 162 ASP A O 1
ATOM 1258 N N . ALA A 1 183 ? 57.628 13.883 25.400 1.00 22.05 163 ALA A N 1
ATOM 1259 C CA . ALA A 1 183 ? 58.771 14.465 24.716 1.00 21.69 163 ALA A CA 1
ATOM 1260 C C . ALA A 1 183 ? 58.191 15.236 23.553 1.00 22.62 163 ALA A C 1
ATOM 1261 O O . ALA A 1 183 ? 58.763 15.263 22.454 1.00 22.94 163 ALA A O 1
ATOM 1263 N N . GLY A 1 184 ? 57.014 15.808 23.793 1.00 22.99 164 GLY A N 1
ATOM 1264 C CA . GLY A 1 184 ? 56.276 16.494 22.759 1.00 24.92 164 GLY A CA 1
ATOM 1265 C C . GLY A 1 184 ? 56.731 17.920 22.478 1.00 26.37 164 GLY A C 1
ATOM 1266 O O . GLY A 1 184 ? 56.036 18.674 21.748 1.00 24.48 164 GLY A O 1
ATOM 1267 N N . GLY A 1 185 ? 57.880 18.334 23.037 1.00 25.71 165 GLY A N 1
ATOM 1268 C CA . GLY A 1 185 ? 58.343 19.706 22.742 1.00 24.25 165 GLY A CA 1
ATOM 1269 C C . GLY A 1 185 ? 57.543 20.767 23.451 1.00 24.10 165 GLY A C 1
ATOM 1270 O O . GLY A 1 185 ? 56.782 20.465 24.353 1.00 24.73 165 GLY A O 1
ATOM 1271 N N . SER A 1 186 ? 57.763 22.033 23.112 1.00 24.95 166 SER A N 1
ATOM 1272 C CA . SER A 1 186 ? 56.993 23.122 23.795 1.00 28.06 166 SER A CA 1
ATOM 1273 C C . SER A 1 186 ? 55.476 22.890 23.799 1.00 27.37 166 SER A C 1
ATOM 1274 O O . SER A 1 186 ? 54.806 23.263 24.745 1.00 29.39 166 SER A O 1
ATOM 1277 N N . GLY A 1 187 ? 54.949 22.267 22.755 1.00 29.02 167 GLY A N 1
ATOM 1278 C CA . GLY A 1 187 ? 53.535 21.946 22.710 1.00 31.04 167 GLY A CA 1
ATOM 1279 C C . GLY A 1 187 ? 53.140 20.585 23.284 1.00 34.10 167 GLY A C 1
ATOM 1280 O O . GLY A 1 187 ? 52.019 20.115 23.015 1.00 33.38 167 GLY A O 1
ATOM 1281 N N . GLY A 1 188 ? 54.017 19.968 24.094 1.00 32.93 168 GLY A N 1
ATOM 1282 C CA . GLY A 1 188 ? 53.682 18.691 24.709 1.00 34.01 168 GLY A CA 1
ATOM 1283 C C . GLY A 1 188 ? 52.433 18.811 25.600 1.00 33.87 168 GLY A C 1
ATOM 1284 O O . GLY A 1 188 ? 52.230 19.828 26.266 1.00 36.26 168 GLY A O 1
ATOM 1285 N N . PRO A 1 189 ? 51.609 17.769 25.641 1.00 33.25 169 PRO A N 1
ATOM 1286 C 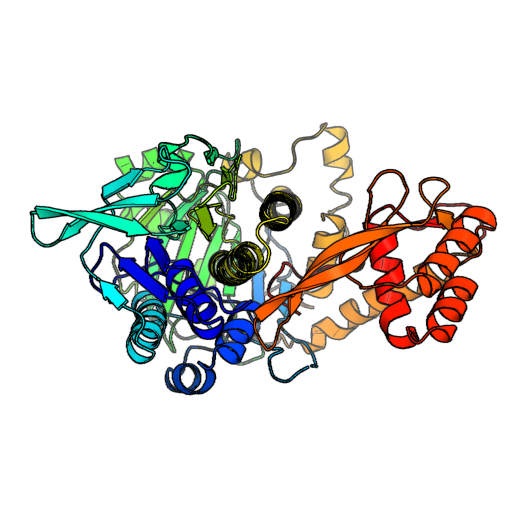CA . PRO A 1 189 ? 50.289 17.932 26.325 1.00 34.60 169 PRO A CA 1
ATOM 1287 C C . PRO A 1 189 ? 50.327 17.883 27.850 1.00 34.72 169 PRO A C 1
ATOM 1288 O O . PRO A 1 189 ? 49.453 18.455 28.482 1.00 35.97 169 PRO A O 1
ATOM 1292 N N . ILE A 1 190 ? 51.324 17.241 28.453 1.00 34.20 170 ILE A N 1
ATOM 1293 C CA . ILE A 1 190 ? 51.266 17.043 29.893 1.00 31.88 170 ILE A CA 1
ATOM 1294 C C . ILE A 1 190 ? 51.466 18.314 30.699 1.00 34.48 170 ILE A C 1
ATOM 1295 O O . ILE A 1 190 ? 50.662 18.621 31.615 1.00 33.85 170 ILE A O 1
ATOM 1300 N N . SER A 1 191 ? 52.511 19.091 30.385 1.00 34.78 171 SER A N 1
ATOM 1301 C CA . SER A 1 191 ? 52.724 20.306 31.219 1.00 37.22 171 SER A CA 1
ATOM 1302 C C . SER A 1 191 ? 51.521 21.242 31.103 1.00 38.43 171 SER A C 1
ATOM 1303 O O . SER A 1 191 ? 51.199 21.988 32.052 1.00 39.08 171 SER A O 1
ATOM 1306 N N . ARG A 1 192 ? 50.867 21.207 29.943 1.00 38.92 172 ARG A N 1
ATOM 1307 C CA . ARG A 1 192 ? 49.748 22.088 29.718 1.00 41.33 172 ARG A CA 1
ATOM 1308 C C . ARG A 1 192 ? 48.541 21.566 30.490 1.00 41.23 172 ARG A C 1
ATOM 1309 O O . ARG A 1 192 ? 47.896 22.297 31.243 1.00 40.77 172 ARG A O 1
ATOM 1317 N N . LYS A 1 193 ? 48.249 20.290 30.289 1.00 40.30 173 LYS A N 1
ATOM 1318 C CA . LYS A 1 193 ? 47.223 19.639 31.043 1.00 39.63 173 LYS A CA 1
ATOM 1319 C C . LYS A 1 193 ? 47.329 19.943 32.564 1.00 38.89 173 LYS A C 1
ATOM 1320 O O . LYS A 1 193 ? 46.352 20.346 33.221 1.00 38.40 173 LYS A O 1
ATOM 1326 N N . LEU A 1 194 ? 48.513 19.758 33.132 1.00 38.00 174 LEU A N 1
ATOM 1327 C CA . LEU A 1 194 ? 48.687 19.944 34.574 1.00 36.73 174 LEU A CA 1
ATOM 1328 C C . LEU A 1 194 ? 48.806 21.407 34.990 1.00 36.87 174 LEU A C 1
ATOM 1329 O O . LEU A 1 194 ? 48.770 21.705 36.180 1.00 36.81 174 LEU A O 1
ATOM 1334 N N . GLY A 1 195 ? 49.052 22.311 34.033 1.00 36.05 175 GLY A N 1
ATOM 1335 C CA . GLY A 1 195 ? 49.242 23.711 34.375 1.00 35.06 175 GLY A CA 1
ATOM 1336 C C . GLY A 1 195 ? 50.435 23.941 35.288 1.00 35.06 175 GLY A C 1
ATOM 1337 O O . GLY A 1 195 ? 50.376 24.763 36.164 1.00 36.88 175 GLY A O 1
ATOM 1338 N N . VAL A 1 196 ? 51.523 23.204 35.098 1.00 32.86 176 VAL A N 1
ATOM 1339 C CA . VAL A 1 196 ? 52.662 23.365 35.960 1.00 31.88 176 VAL A CA 1
ATOM 1340 C C . VAL A 1 196 ? 53.820 24.116 35.259 1.00 30.69 176 VAL A C 1
ATOM 1341 O O . VAL A 1 196 ? 54.859 24.307 35.870 1.00 29.88 176 VAL A O 1
ATOM 1345 N N . ARG A 1 197 ? 53.633 24.537 34.004 1.00 29.60 177 ARG A N 1
ATOM 1346 C CA . ARG A 1 197 ? 54.633 25.363 33.324 1.00 29.63 177 ARG A CA 1
ATOM 1347 C C . ARG A 1 197 ? 54.794 26.790 33.939 1.00 29.79 177 ARG A C 1
ATOM 1348 O O . ARG A 1 197 ? 53.810 27.496 34.188 1.00 27.19 177 ARG A O 1
ATOM 1356 N N . GLN A 1 198 ? 56.041 27.168 34.221 1.00 28.76 178 GLN A N 1
ATOM 1357 C CA . GLN A 1 198 ? 56.346 28.472 34.855 1.00 28.27 178 GLN A CA 1
ATOM 1358 C C . GLN A 1 198 ? 57.193 29.277 33.881 1.00 26.47 178 GLN A C 1
ATOM 1359 O O . GLN A 1 198 ? 58.398 29.072 33.780 1.00 25.50 178 GLN A O 1
ATOM 1365 N N . TYR A 1 199 ? 56.536 30.133 33.090 1.00 25.49 179 TYR A N 1
ATOM 1366 C CA . TYR A 1 199 ? 57.234 31.017 32.192 1.00 22.66 179 TYR A CA 1
ATOM 1367 C C . TYR A 1 199 ? 58.169 31.929 32.961 1.00 21.81 179 TYR A C 1
ATOM 1368 O O . TYR A 1 199 ? 57.895 32.296 34.089 1.00 23.00 179 TYR A O 1
ATOM 1377 N N . ASP A 1 200 ? 59.299 32.231 32.380 1.00 21.95 180 ASP A N 1
ATOM 1378 C CA . ASP A 1 200 ? 60.196 33.173 33.035 1.00 22.76 180 ASP A CA 1
ATOM 1379 C C . ASP A 1 200 ? 59.545 34.554 32.989 1.00 25.54 180 ASP A C 1
ATOM 1380 O O . ASP A 1 200 ? 58.933 34.935 32.004 1.00 24.04 180 ASP A O 1
ATOM 1385 N N . GLU A 1 201 ? 59.651 35.276 34.086 1.00 26.97 181 GLU A N 1
ATOM 1386 C CA . GLU A 1 201 ? 59.157 36.624 34.157 1.00 30.74 181 GLU A CA 1
ATOM 1387 C C . GLU A 1 201 ? 59.748 37.534 33.086 1.00 31.19 181 GLU A C 1
ATOM 1388 O O . GLU A 1 201 ? 59.008 38.337 32.509 1.00 31.81 181 GLU A O 1
ATOM 1394 N N . PHE A 1 202 ? 61.037 37.365 32.750 1.00 29.03 182 PHE A N 1
ATOM 1395 C CA . PHE A 1 202 ? 61.725 38.330 31.885 1.00 30.25 182 PHE A CA 1
ATOM 1396 C C . PHE A 1 202 ? 62.362 37.819 30.610 1.00 30.15 182 PHE A C 1
ATOM 1397 O O . PHE A 1 202 ? 62.601 38.604 29.679 1.00 29.00 182 PHE A O 1
ATOM 1405 N N . TYR A 1 203 ? 62.716 36.533 30.568 1.00 29.57 183 TYR A N 1
ATOM 1406 C CA . TYR A 1 203 ? 63.425 36.003 29.409 1.00 28.31 183 TYR A CA 1
ATOM 1407 C C . TYR A 1 203 ? 62.427 35.533 28.332 1.00 28.31 183 TYR A C 1
ATOM 1408 O O . TYR A 1 203 ? 62.149 34.308 28.167 1.00 27.22 183 TYR A O 1
ATOM 1417 N N . ARG A 1 204 ? 61.837 36.502 27.658 1.00 25.16 184 ARG A N 1
ATOM 1418 C CA . ARG A 1 204 ? 60.766 36.194 26.706 1.00 25.89 184 ARG A CA 1
ATOM 1419 C C . ARG A 1 204 ? 61.239 36.569 25.345 1.00 26.30 184 ARG A C 1
ATOM 1420 O O . ARG A 1 204 ? 60.879 37.606 24.845 1.00 25.40 184 ARG A O 1
ATOM 1428 N N . ASN A 1 205 ? 62.049 35.676 24.778 1.00 26.55 185 ASN A N 1
ATOM 1429 C CA . ASN A 1 205 ? 62.718 35.825 23.538 1.00 25.68 185 ASN A CA 1
ATOM 1430 C C . ASN A 1 205 ? 61.804 35.434 22.402 1.00 27.73 185 ASN A C 1
ATOM 1431 O O . ASN A 1 205 ? 60.989 34.478 22.493 1.00 26.12 185 ASN A O 1
ATOM 1436 N N . PHE A 1 206 ? 62.007 36.098 21.269 1.00 27.58 186 PHE A N 1
ATOM 1437 C CA . PHE A 1 206 ? 61.142 35.944 20.094 1.00 27.50 186 PHE A CA 1
ATOM 1438 C C . PHE A 1 206 ? 62.160 35.882 18.949 1.00 27.28 186 PHE A C 1
ATOM 1439 O O . PHE A 1 206 ? 63.055 36.704 18.897 1.00 24.95 186 PHE A O 1
ATOM 1447 N N . ALA A 1 207 ? 62.072 34.869 18.081 1.00 25.80 187 ALA A N 1
ATOM 1448 C CA . ALA A 1 207 ? 63.086 34.685 17.044 1.00 25.60 187 ALA A CA 1
ATOM 1449 C C . ALA A 1 207 ? 62.559 34.780 15.621 1.00 25.94 187 ALA A C 1
ATOM 1450 O O . ALA A 1 207 ? 61.417 34.383 15.353 1.00 24.76 187 ALA A O 1
ATOM 1452 N N . VAL A 1 208 ? 63.440 35.260 14.730 1.00 23.99 188 VAL A N 1
ATOM 1453 C CA . VAL A 1 208 ? 63.117 35.548 13.341 1.00 26.43 188 VAL A CA 1
ATOM 1454 C C . VAL A 1 208 ? 64.351 35.215 12.507 1.00 26.08 188 VAL A C 1
ATOM 1455 O O . VAL A 1 208 ? 65.430 35.755 12.749 1.00 28.00 188 VAL A O 1
ATOM 1459 N N . TRP A 1 209 ? 64.220 34.276 11.585 1.00 27.21 189 TRP A N 1
ATOM 1460 C CA . TRP A 1 209 ? 65.402 33.696 10.960 1.00 28.88 189 TRP A CA 1
ATOM 1461 C C . TRP A 1 209 ? 65.186 33.249 9.559 1.00 29.07 189 TRP A C 1
ATOM 1462 O O . TRP A 1 209 ? 64.049 33.044 9.150 1.00 32.17 189 TRP A O 1
ATOM 1473 N N . SER A 1 210 ? 66.291 33.047 8.850 1.00 30.42 190 SER A N 1
ATOM 1474 C CA . SER A 1 210 ? 66.273 32.608 7.464 1.00 32.99 190 SER A CA 1
ATOM 1475 C C . SER A 1 210 ? 67.627 31.995 7.114 1.00 34.63 190 SER A C 1
ATOM 1476 O O . SER A 1 210 ? 68.482 31.835 8.007 1.00 35.42 190 SER A O 1
ATOM 1479 N N . TYR A 1 211 ? 67.837 31.658 5.831 1.00 35.16 191 TYR A N 1
ATOM 1480 C CA . TYR A 1 211 ? 69.074 31.029 5.381 1.00 35.09 191 TYR A CA 1
ATOM 1481 C C . TYR A 1 211 ? 69.729 31.826 4.262 1.00 36.36 191 TYR A C 1
ATOM 1482 O O . TYR A 1 211 ? 69.063 32.514 3.509 1.00 34.73 191 TYR A O 1
ATOM 1491 N N . PHE A 1 212 ? 71.051 31.736 4.187 1.00 38.76 192 PHE A N 1
ATOM 1492 C CA . PHE A 1 212 ? 71.845 32.416 3.194 1.00 41.52 192 PHE A CA 1
ATOM 1493 C C . PHE A 1 212 ? 72.806 31.450 2.530 1.00 43.43 192 PHE A C 1
ATOM 1494 O O . PHE A 1 212 ? 73.311 30.541 3.173 1.00 43.33 192 PHE A O 1
ATOM 1502 N N . LYS A 1 213 ? 73.073 31.685 1.244 1.00 46.43 193 LYS A N 1
ATOM 1503 C CA . LYS A 1 213 ? 74.137 31.004 0.512 1.00 48.47 193 LYS A CA 1
ATOM 1504 C C . LYS A 1 213 ? 75.413 31.802 0.722 1.00 49.40 193 LYS A C 1
ATOM 1505 O O . LYS A 1 213 ? 75.517 32.950 0.299 1.00 48.78 193 LYS A O 1
ATOM 1511 N N . LEU A 1 214 ? 76.364 31.186 1.417 1.00 50.90 194 LEU A N 1
ATOM 1512 C CA . LEU A 1 214 ? 77.571 31.858 1.855 1.00 52.51 194 LEU A CA 1
ATOM 1513 C C . LEU A 1 214 ? 78.510 30.761 2.276 1.00 53.71 194 LEU A C 1
ATOM 1514 O O . LEU A 1 214 ? 78.085 29.794 2.903 1.00 55.09 194 LEU A O 1
ATOM 1519 N N . LYS A 1 215 ? 79.780 30.897 1.940 1.00 54.98 195 LYS A N 1
ATOM 1520 C CA . LYS A 1 215 ? 80.771 29.904 2.303 1.00 55.87 195 LYS A CA 1
ATOM 1521 C C . LYS A 1 215 ? 81.491 30.385 3.569 1.00 55.36 195 LYS A C 1
ATOM 1522 O O . LYS A 1 215 ? 81.817 31.575 3.686 1.00 55.41 195 LYS A O 1
ATOM 1528 N N . ASP A 1 216 ? 81.726 29.482 4.521 1.00 53.85 196 ASP A N 1
ATOM 1529 C CA . ASP A 1 216 ? 82.445 29.869 5.719 1.00 52.42 196 ASP A CA 1
ATOM 1530 C C . ASP A 1 216 ? 83.649 30.703 5.279 1.00 52.34 196 ASP A C 1
ATOM 1531 O O . ASP A 1 216 ? 84.467 30.227 4.507 1.00 54.07 196 ASP A O 1
ATOM 1536 N N . PRO A 1 217 ? 83.754 31.946 5.752 1.00 52.00 197 PRO A N 1
ATOM 1537 C CA . PRO A 1 217 ? 84.846 32.852 5.366 1.00 52.16 197 PRO A CA 1
ATOM 1538 C C . PRO A 1 217 ? 86.148 32.595 6.116 1.00 52.28 197 PRO A C 1
ATOM 1539 O O . PRO A 1 217 ? 87.127 33.348 5.952 1.00 51.66 197 PRO A O 1
ATOM 1543 N N . PHE A 1 218 ? 86.151 31.574 6.966 1.00 52.19 198 PHE A N 1
ATOM 1544 C CA . PHE A 1 218 ? 87.347 31.264 7.721 1.00 52.02 198 PHE A CA 1
ATOM 1545 C C . PHE A 1 218 ? 87.916 29.857 7.445 1.00 52.21 198 PHE A C 1
ATOM 1546 O O . PHE A 1 218 ? 87.198 28.861 7.348 1.00 53.08 198 PHE A O 1
ATOM 1554 N N . GLU A 1 219 ? 89.232 29.802 7.329 1.00 52.20 199 GLU A N 1
ATOM 1555 C CA . GLU A 1 219 ? 89.936 28.554 7.069 1.00 52.13 199 GLU A CA 1
ATOM 1556 C C . GLU A 1 219 ? 90.572 27.960 8.320 1.00 49.56 199 GLU A C 1
ATOM 1557 O O . GLU A 1 219 ? 90.832 26.773 8.355 1.00 49.38 199 GLU A O 1
ATOM 1563 N N . GLY A 1 220 ? 90.879 28.793 9.311 1.00 47.11 200 GLY A N 1
ATOM 1564 C CA . GLY A 1 220 ? 91.682 28.357 10.420 1.00 45.20 200 GLY A CA 1
ATOM 1565 C C . GLY A 1 220 ? 90.838 27.664 11.444 1.00 44.39 200 GLY A C 1
ATOM 1566 O O . GLY A 1 220 ? 89.827 27.032 11.099 1.00 43.71 200 GLY A O 1
ATOM 1567 N N . ASP A 1 221 ? 91.224 27.813 12.711 1.00 42.99 201 ASP A N 1
ATOM 1568 C CA . ASP A 1 221 ? 90.462 27.223 13.800 1.00 42.02 201 ASP A CA 1
ATOM 1569 C C . ASP A 1 221 ? 88.983 27.713 13.851 1.00 41.53 201 ASP A C 1
ATOM 1570 O O . ASP A 1 221 ? 88.114 27.044 14.426 1.00 41.83 201 ASP A O 1
ATOM 1575 N N . LEU A 1 222 ? 88.707 28.878 13.258 1.00 40.22 202 LEU A N 1
ATOM 1576 C CA . LEU A 1 222 ? 87.341 29.471 13.243 1.00 40.04 202 LEU A CA 1
ATOM 1577 C C . LEU A 1 222 ? 86.287 28.714 12.391 1.00 39.52 202 LEU A C 1
ATOM 1578 O O . LEU A 1 222 ? 85.065 28.928 12.536 1.00 39.92 202 LEU A O 1
ATOM 1583 N N . LYS A 1 223 ? 86.740 27.807 11.527 1.00 38.79 203 LYS A N 1
ATOM 1584 C CA . LYS A 1 223 ? 85.859 27.201 10.548 1.00 39.78 203 LYS A CA 1
ATOM 1585 C C . LYS A 1 223 ? 84.787 26.301 11.225 1.00 40.80 203 LYS A C 1
ATOM 1586 O O . LYS A 1 223 ? 85.108 25.425 12.068 1.00 39.40 203 LYS A O 1
ATOM 1592 N N . GLY A 1 224 ? 83.527 26.511 10.849 1.00 38.29 204 GLY A N 1
ATOM 1593 C CA . GLY A 1 224 ? 82.461 25.793 11.474 1.00 38.58 204 GLY A CA 1
ATOM 1594 C C . GLY A 1 224 ? 81.971 26.304 12.825 1.00 37.80 204 GLY A C 1
ATOM 1595 O O . GLY A 1 224 ? 81.087 25.669 13.445 1.00 39.04 204 GLY A O 1
ATOM 1596 N N . THR A 1 225 ? 82.513 27.425 13.306 1.00 37.69 205 THR A N 1
ATOM 1597 C CA . THR A 1 225 ? 82.146 27.912 14.635 1.00 35.32 205 THR A CA 1
ATOM 1598 C C . THR A 1 225 ? 80.769 28.516 14.573 1.00 34.89 205 THR A C 1
ATOM 1599 O O . THR A 1 225 ? 80.403 29.074 13.566 1.00 34.45 205 THR A O 1
ATOM 1603 N N . THR A 1 226 ? 80.031 28.444 15.682 1.00 35.47 206 THR A N 1
ATOM 1604 C CA . THR A 1 226 ? 78.727 29.129 15.828 1.00 34.59 206 THR A CA 1
ATOM 1605 C C . THR A 1 226 ? 78.914 30.575 16.299 1.00 35.14 206 THR A C 1
ATOM 1606 O O . THR A 1 226 ? 79.466 30.794 17.404 1.00 36.37 206 THR A O 1
ATOM 1610 N N . TYR A 1 227 ? 78.417 31.559 15.515 1.00 33.03 207 TYR A N 1
ATOM 1611 C CA . TYR A 1 227 ? 78.581 32.986 15.872 1.00 31.56 207 TYR A CA 1
ATOM 1612 C C . TYR A 1 227 ? 77.350 33.524 16.577 1.00 31.93 207 TYR A C 1
ATOM 1613 O O . TYR A 1 227 ? 76.218 33.318 16.112 1.00 30.67 207 TYR A O 1
ATOM 1622 N N . SER A 1 228 ? 77.564 34.168 17.735 1.00 31.49 208 SER A N 1
ATOM 1623 C CA . SER A 1 228 ? 76.484 34.902 18.428 1.00 30.36 208 SER A CA 1
ATOM 1624 C C . SER A 1 228 ? 76.945 36.345 18.568 1.00 29.11 208 SER A C 1
ATOM 1625 O O . SER A 1 228 ? 78.043 36.607 19.036 1.00 29.71 208 SER A O 1
ATOM 1628 N N . ILE A 1 229 ? 76.099 37.277 18.146 1.00 28.87 209 ILE A N 1
ATOM 1629 C CA . ILE A 1 229 ? 76.539 38.658 17.901 1.00 27.50 209 ILE A CA 1
ATOM 1630 C C . ILE A 1 229 ? 75.499 39.626 18.395 1.00 27.83 209 ILE A C 1
ATOM 1631 O O . ILE A 1 229 ? 74.342 39.577 17.994 1.00 26.97 209 ILE A O 1
ATOM 1636 N N . THR A 1 230 ? 75.898 40.433 19.361 1.00 27.37 210 THR A N 1
ATOM 1637 C CA . THR A 1 230 ? 74.994 41.376 19.972 1.00 27.58 210 THR A CA 1
ATOM 1638 C C . THR A 1 230 ? 74.795 42.618 19.068 1.00 28.04 210 THR A C 1
ATOM 1639 O O . THR A 1 230 ? 75.713 43.045 18.387 1.00 26.40 210 THR A O 1
ATOM 1643 N N . PHE A 1 231 ? 73.586 43.165 19.099 1.00 28.11 211 PHE A N 1
ATOM 1644 C CA . PHE A 1 231 ? 73.270 44.508 18.556 1.00 28.20 211 PHE A CA 1
ATOM 1645 C C . PHE A 1 231 ? 72.221 45.144 19.495 1.00 28.48 211 PHE A C 1
ATOM 1646 O O . PHE A 1 231 ? 71.896 44.578 20.571 1.00 26.28 211 PHE A O 1
ATOM 1654 N N . GLU A 1 232 ? 71.664 46.296 19.094 1.00 28.31 212 GLU A N 1
ATO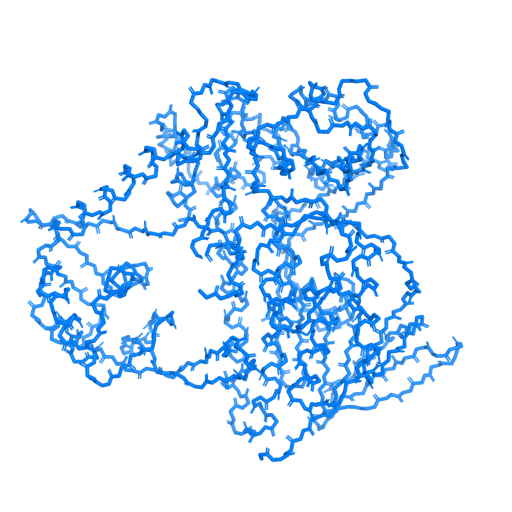M 1655 C CA . GLU A 1 232 ? 70.801 47.088 19.964 1.00 27.74 212 GLU A CA 1
ATOM 1656 C C . GLU A 1 232 ? 69.642 46.356 20.583 1.00 25.19 212 GLU A C 1
ATOM 1657 O O . GLU A 1 232 ? 69.341 46.592 21.740 1.00 24.69 212 GLU A O 1
ATOM 1663 N N . ASP A 1 233 ? 68.942 45.551 19.773 1.00 23.80 213 ASP A N 1
ATOM 1664 C CA . ASP A 1 233 ? 67.679 44.947 20.156 1.00 26.40 213 ASP A CA 1
ATOM 1665 C C . ASP A 1 233 ? 67.824 43.443 20.475 1.00 26.44 213 ASP A C 1
ATOM 1666 O O . ASP A 1 233 ? 66.806 42.705 20.514 1.00 27.14 213 ASP A O 1
ATOM 1671 N N . GLY A 1 234 ? 69.042 42.981 20.696 1.00 26.30 214 GLY A N 1
ATOM 1672 C CA . GLY A 1 234 ? 69.261 41.531 21.011 1.00 27.39 214 GLY A CA 1
ATOM 1673 C C . GLY A 1 234 ? 70.524 40.921 20.363 1.00 26.18 214 GLY A C 1
ATOM 1674 O O . GLY A 1 234 ? 71.575 41.552 20.402 1.00 23.57 214 GLY A O 1
ATOM 1675 N N . TRP A 1 235 ? 70.442 39.676 19.861 1.00 25.16 215 TRP A N 1
ATOM 1676 C CA . TRP A 1 235 ? 71.608 39.061 19.279 1.00 26.37 215 TRP A CA 1
ATOM 1677 C C . TRP A 1 235 ? 71.289 38.314 18.017 1.00 27.93 215 TRP A C 1
ATOM 1678 O O . TRP A 1 235 ? 70.120 37.938 17.811 1.00 29.35 215 TRP A O 1
ATOM 1689 N N . VAL A 1 236 ? 72.317 38.110 17.176 1.00 27.62 216 VAL A N 1
ATOM 1690 C CA . VAL A 1 236 ? 72.187 37.381 15.912 1.00 28.57 216 VAL A CA 1
ATOM 1691 C C . VAL A 1 236 ? 72.971 36.066 15.950 1.00 29.42 216 VAL A C 1
ATOM 1692 O O . VAL A 1 236 ? 74.138 36.079 16.379 1.00 28.73 216 VAL A O 1
ATOM 1696 N N . TRP A 1 237 ? 72.352 34.944 15.514 1.00 27.08 217 TRP A N 1
ATOM 1697 C CA . TRP A 1 237 ? 73.128 33.685 15.281 1.00 26.61 217 TRP A CA 1
ATOM 1698 C C . TRP A 1 237 ? 73.501 33.432 13.837 1.00 28.21 217 TRP A C 1
ATOM 1699 O O . TRP A 1 237 ? 72.734 33.749 12.924 1.00 27.70 217 TRP A O 1
ATOM 1710 N N . MET A 1 238 ? 74.684 32.858 13.639 1.00 27.50 218 MET A N 1
ATOM 1711 C CA . MET A 1 238 ? 75.113 32.453 12.300 1.00 27.90 218 MET A CA 1
ATOM 1712 C C . MET A 1 238 ? 75.653 31.027 12.454 1.00 27.43 218 MET A C 1
ATOM 1713 O O . MET A 1 238 ? 76.643 30.828 13.091 1.00 26.92 218 MET A O 1
ATOM 1718 N N . ILE A 1 239 ? 74.953 30.044 11.892 1.00 29.28 219 ILE A N 1
ATOM 1719 C CA . ILE A 1 239 ? 75.355 28.626 11.961 1.00 29.05 219 ILE A CA 1
ATOM 1720 C C . ILE A 1 239 ? 75.603 28.035 10.542 1.00 30.00 219 ILE A C 1
ATOM 1721 O O . ILE A 1 239 ? 74.711 28.049 9.683 1.00 26.87 219 ILE A O 1
ATOM 1726 N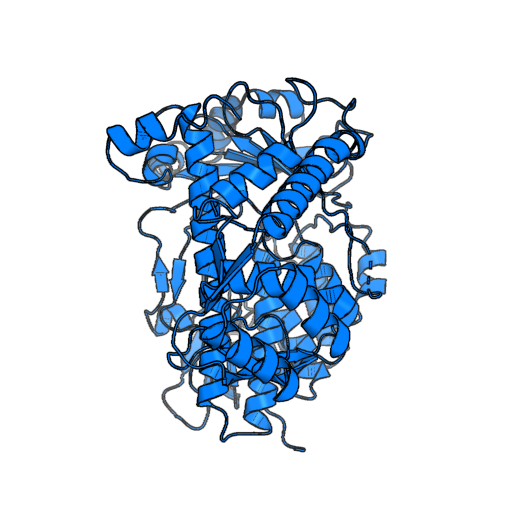 N . PRO A 1 240 ? 76.826 27.520 10.301 1.00 30.76 220 PRO A N 1
ATOM 1727 C CA . PRO A 1 240 ? 77.023 26.843 9.016 1.00 32.31 220 PRO A CA 1
ATOM 1728 C C . PRO A 1 240 ? 76.433 25.433 9.080 1.00 33.22 220 PRO A C 1
ATOM 1729 O O . PRO A 1 240 ? 76.932 24.618 9.799 1.00 34.32 220 PRO A O 1
ATOM 1733 N N . ILE A 1 241 ? 75.360 25.172 8.376 1.00 34.88 221 ILE A N 1
ATOM 1734 C CA . ILE A 1 241 ? 74.805 23.851 8.349 1.00 38.46 221 ILE A CA 1
ATOM 1735 C C . ILE A 1 241 ? 75.200 23.083 7.069 1.00 42.19 221 ILE A C 1
ATOM 1736 O O . ILE A 1 241 ? 74.890 21.902 6.927 1.00 42.03 221 ILE A O 1
ATOM 1741 N N . LYS A 1 242 ? 75.893 23.759 6.159 1.00 45.60 222 LYS A N 1
ATOM 1742 C CA . LYS A 1 242 ? 76.518 23.081 5.020 1.00 49.50 222 LYS A CA 1
ATOM 1743 C C . LYS A 1 242 ? 77.803 23.784 4.644 1.00 51.36 222 LYS A C 1
ATOM 1744 O O . LYS A 1 242 ? 78.215 24.730 5.337 1.00 52.14 222 LYS A O 1
ATOM 1750 N N . ASP A 1 243 ? 78.420 23.321 3.551 1.00 53.09 223 ASP A N 1
ATOM 1751 C CA . ASP A 1 243 ? 79.573 23.983 2.942 1.00 55.16 223 ASP A CA 1
ATOM 1752 C C . ASP A 1 243 ? 79.278 25.469 2.659 1.00 55.46 223 ASP A C 1
ATOM 1753 O O . ASP A 1 243 ? 80.086 26.367 3.015 1.00 56.93 223 ASP A O 1
ATOM 1758 N N . ASP A 1 244 ? 78.128 25.726 2.035 1.00 53.92 224 ASP A N 1
ATOM 1759 C CA . ASP A 1 244 ? 77.795 27.092 1.642 1.00 53.49 224 ASP A CA 1
ATOM 1760 C C . ASP A 1 244 ? 76.433 27.574 2.197 1.00 50.99 224 ASP A C 1
ATOM 1761 O O . ASP A 1 244 ? 75.796 28.469 1.613 1.00 51.61 224 ASP A O 1
ATOM 1766 N N . LEU A 1 245 ? 75.997 26.985 3.315 1.00 47.19 225 LEU A N 1
ATOM 1767 C CA . LEU A 1 245 ? 74.679 27.270 3.836 1.00 43.34 225 LEU A CA 1
ATOM 1768 C C . LEU A 1 245 ? 74.747 27.711 5.281 1.00 40.54 225 LEU A C 1
ATOM 1769 O O . LEU A 1 245 ? 75.230 26.996 6.139 1.00 37.02 225 LEU A O 1
ATOM 1774 N N . TYR A 1 246 ? 74.229 28.904 5.540 1.00 38.48 226 TYR A N 1
ATOM 1775 C CA . TYR A 1 246 ? 74.212 29.463 6.896 1.00 34.68 226 TYR A CA 1
ATOM 1776 C C . TYR A 1 246 ? 72.802 29.717 7.378 1.00 34.12 226 TYR A C 1
ATOM 1777 O O . TYR A 1 246 ? 71.983 30.265 6.647 1.00 33.41 226 TYR A O 1
ATOM 1786 N N . SER A 1 247 ? 72.513 29.243 8.581 1.00 32.63 227 SER A N 1
ATOM 1787 C CA . SER A 1 247 ? 71.287 29.621 9.291 1.00 31.89 227 SER A CA 1
ATOM 1788 C C . SER A 1 247 ? 71.613 30.939 9.995 1.00 30.62 227 SER A C 1
ATOM 1789 O O . SER A 1 247 ? 72.633 31.032 10.692 1.00 29.15 227 SER A O 1
ATOM 1792 N N . VAL A 1 248 ? 70.788 31.956 9.747 1.00 28.98 228 VAL A N 1
ATOM 1793 C CA . VAL A 1 248 ? 71.015 33.326 10.315 1.00 27.20 228 VAL A CA 1
ATOM 1794 C C . VAL A 1 248 ? 69.760 33.817 11.034 1.00 26.66 228 VAL A C 1
ATOM 1795 O O . VAL A 1 248 ? 68.724 34.038 10.410 1.00 25.81 228 VAL A O 1
ATOM 1799 N N . GLY A 1 249 ? 69.837 33.962 12.357 1.00 27.92 229 GLY A N 1
ATOM 1800 C CA . GLY A 1 249 ? 68.629 34.231 13.161 1.00 25.91 229 GLY A CA 1
ATOM 1801 C C . GLY A 1 249 ? 68.774 35.465 14.034 1.00 27.79 229 GLY A C 1
ATOM 1802 O O . GLY A 1 249 ? 69.890 35.795 14.489 1.00 29.36 229 GLY A O 1
ATOM 1803 N N . LEU A 1 250 ? 67.658 36.160 14.260 1.00 26.41 230 LEU A N 1
ATOM 1804 C CA . LEU A 1 250 ? 67.618 37.257 15.219 1.00 27.57 230 LEU A CA 1
ATOM 1805 C C . LEU A 1 250 ? 66.915 36.769 16.477 1.00 25.73 230 LEU A C 1
ATOM 1806 O O . LEU A 1 250 ? 65.841 36.181 16.414 1.00 25.84 230 LEU A O 1
ATOM 1811 N N . VAL A 1 251 ? 67.491 37.067 17.619 1.00 25.59 231 VAL A N 1
ATOM 1812 C CA . VAL A 1 251 ? 66.776 36.859 18.883 1.00 24.63 231 VAL A CA 1
ATOM 1813 C C . VAL A 1 251 ? 66.516 38.240 19.505 1.00 26.41 231 VAL A C 1
ATOM 1814 O O . VAL A 1 251 ? 67.450 38.972 19.845 1.00 23.99 231 VAL A O 1
ATOM 1818 N N . VAL A 1 252 ? 65.231 38.580 19.632 1.00 26.83 232 VAL A N 1
ATOM 1819 C CA . VAL A 1 252 ? 64.803 39.910 20.052 1.00 25.79 232 VAL A CA 1
ATOM 1820 C C . VAL A 1 252 ? 63.769 39.724 21.154 1.00 28.24 232 VAL A C 1
ATOM 1821 O O . VAL A 1 252 ? 63.468 38.575 21.549 1.00 27.25 232 VAL A O 1
ATOM 1825 N N . ASP A 1 253 ? 63.258 40.826 21.701 1.00 26.70 233 ASP A N 1
ATOM 1826 C CA . ASP A 1 253 ? 62.351 40.734 22.857 1.00 28.11 233 ASP A CA 1
ATOM 1827 C C . ASP A 1 253 ? 60.944 40.509 22.334 1.00 27.84 233 ASP A C 1
ATOM 1828 O O . ASP A 1 253 ? 60.655 40.848 21.195 1.00 28.15 233 ASP A O 1
ATOM 1833 N N . ARG A 1 254 ? 60.059 39.947 23.146 1.00 28.77 234 ARG A N 1
ATOM 1834 C CA . ARG A 1 254 ? 58.740 39.632 22.634 1.00 31.56 234 ARG A CA 1
ATOM 1835 C C . ARG A 1 254 ? 57.974 40.897 22.309 1.00 33.11 234 ARG A C 1
ATOM 1836 O O . ARG A 1 254 ? 56.974 40.837 21.589 1.00 34.48 234 ARG A O 1
ATOM 1844 N N . SER A 1 255 ? 58.424 42.039 22.859 1.00 34.69 235 SER A N 1
ATOM 1845 C CA . SER A 1 255 ? 57.823 43.364 22.548 1.00 35.67 235 SER A CA 1
ATOM 1846 C C . SER A 1 255 ? 57.917 43.734 21.085 1.00 36.59 235 SER A C 1
ATOM 1847 O O . SER A 1 255 ? 57.258 44.707 20.655 1.00 39.74 235 SER A O 1
ATOM 1850 N N . LYS A 1 256 ? 58.706 42.988 20.313 1.00 35.33 236 LYS A N 1
ATOM 1851 C CA . LYS A 1 256 ? 58.843 43.219 18.854 1.00 34.57 236 LYS A CA 1
ATOM 1852 C C . LYS A 1 256 ? 57.770 42.496 18.078 1.00 36.10 236 LYS A C 1
ATOM 1853 O O . LYS A 1 256 ? 57.713 42.607 16.817 1.00 3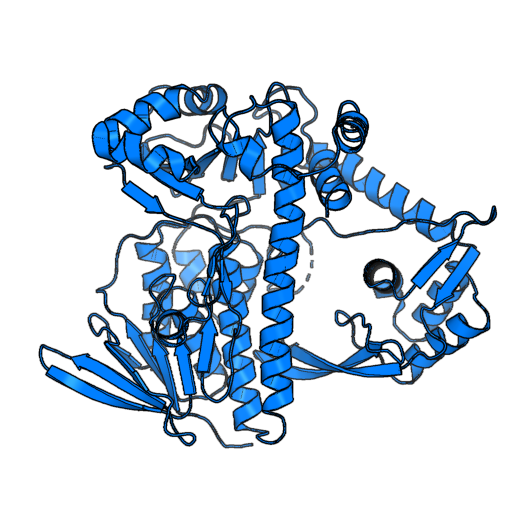5.68 236 LYS A O 1
ATOM 1859 N N . SER A 1 257 ? 56.929 41.755 18.805 1.00 36.66 237 SER A N 1
ATOM 1860 C CA . SER A 1 257 ? 55.850 40.944 18.150 1.00 39.48 237 SER A CA 1
ATOM 1861 C C . SER A 1 257 ? 54.971 41.836 17.327 1.00 39.23 237 SER A C 1
ATOM 1862 O O . SER A 1 257 ? 54.670 41.517 16.164 1.00 39.64 237 SER A O 1
ATOM 1865 N N . ALA A 1 258 ? 54.591 42.954 17.923 1.00 39.57 238 ALA A N 1
ATOM 1866 C CA . ALA A 1 258 ? 53.675 43.907 17.309 1.00 41.15 238 ALA A CA 1
ATOM 1867 C C . ALA A 1 258 ? 54.217 44.423 15.982 1.00 41.38 238 ALA A C 1
ATOM 1868 O O . ALA A 1 258 ? 53.472 44.495 15.003 1.00 42.14 238 ALA A O 1
ATOM 1870 N N . GLU A 1 259 ? 55.510 44.733 15.928 1.00 42.26 239 GLU A N 1
ATOM 1871 C CA . GLU A 1 259 ? 56.129 45.254 14.701 1.00 42.25 239 GLU A CA 1
ATOM 1872 C C . GLU A 1 259 ? 56.068 44.230 13.599 1.00 42.15 239 GLU A C 1
ATOM 1873 O O . GLU A 1 259 ? 55.631 44.522 12.521 1.00 43.90 239 GLU A O 1
ATOM 1879 N N . VAL A 1 260 ? 56.498 43.015 13.878 1.00 41.31 240 VAL A N 1
ATOM 1880 C CA . VAL A 1 260 ? 56.385 41.942 12.904 1.00 41.94 240 VAL A CA 1
ATOM 1881 C C . VAL A 1 260 ? 54.944 41.728 12.441 1.00 43.16 240 VAL A C 1
ATOM 1882 O O . VAL A 1 260 ? 54.713 41.493 11.264 1.00 44.49 240 VAL A O 1
ATOM 1886 N N . ARG A 1 261 ? 53.996 41.721 13.374 1.00 45.83 241 ARG A N 1
ATOM 1887 C CA . ARG A 1 261 ? 52.575 41.562 13.056 1.00 47.49 241 ARG A CA 1
ATOM 1888 C C . ARG A 1 261 ? 52.213 42.620 12.039 1.00 48.41 241 ARG A C 1
ATOM 1889 O O . ARG A 1 261 ? 51.667 42.333 10.970 1.00 47.81 241 ARG A O 1
ATOM 1897 N N . GLU A 1 262 ? 52.563 43.847 12.382 1.00 49.41 242 GLU A N 1
ATOM 1898 C CA . GLU A 1 262 ? 52.167 44.997 11.620 1.00 50.96 242 GLU A CA 1
ATOM 1899 C C . GLU A 1 262 ? 52.916 45.081 10.289 1.00 50.69 242 GLU A C 1
ATOM 1900 O O . GLU A 1 262 ? 52.278 45.266 9.255 1.00 51.07 242 GLU A O 1
ATOM 1906 N N . GLN A 1 263 ? 54.245 44.942 10.306 1.00 48.77 243 GLN A N 1
ATOM 1907 C CA . GLN A 1 263 ? 55.035 45.257 9.111 1.00 48.28 243 GLN A CA 1
ATOM 1908 C C . GLN A 1 263 ? 55.455 44.036 8.282 1.00 47.43 243 GLN A C 1
ATOM 1909 O O . GLN A 1 263 ? 56.068 44.174 7.226 1.00 48.34 243 GLN A O 1
ATOM 1915 N N . GLY A 1 264 ? 55.117 42.833 8.764 1.00 46.32 244 GLY A N 1
ATOM 1916 C CA . GLY A 1 264 ? 55.513 41.571 8.094 1.00 44.19 244 GLY A CA 1
ATOM 1917 C C . GLY A 1 264 ? 56.928 41.102 8.444 1.00 42.73 244 GLY A C 1
ATOM 1918 O O . GLY A 1 264 ? 57.854 41.915 8.560 1.00 42.00 244 GLY A O 1
ATOM 1919 N N . ALA A 1 265 ? 57.093 39.786 8.595 1.00 41.98 245 ALA A N 1
ATOM 1920 C CA . ALA A 1 265 ? 58.370 39.188 9.043 1.00 41.13 245 ALA A CA 1
ATOM 1921 C C . ALA A 1 265 ? 59.544 39.526 8.097 1.00 40.82 245 ALA A C 1
ATOM 1922 O O . ALA A 1 265 ? 60.686 39.726 8.544 1.00 39.35 245 ALA A O 1
ATOM 1924 N N . ASP A 1 266 ? 59.258 39.629 6.801 1.00 41.30 246 ASP A N 1
ATOM 1925 C CA . ASP A 1 266 ? 60.316 39.854 5.784 1.00 41.74 246 ASP A CA 1
ATOM 1926 C C . ASP A 1 266 ? 60.960 41.198 5.937 1.00 41.56 246 ASP A C 1
ATOM 1927 O O . ASP A 1 266 ? 62.180 41.297 5.959 1.00 41.30 246 ASP A O 1
ATOM 1932 N N . ALA A 1 267 ? 60.125 42.232 6.082 1.00 41.28 247 ALA A N 1
ATOM 1933 C CA . ALA A 1 267 ? 60.597 43.576 6.276 1.00 40.88 247 ALA A CA 1
ATOM 1934 C C . ALA A 1 267 ? 61.277 43.699 7.645 1.00 39.64 247 ALA A C 1
ATOM 1935 O O . ALA A 1 267 ? 62.345 44.290 7.742 1.00 39.63 247 ALA A O 1
ATOM 1937 N N . PHE A 1 268 ? 60.665 43.138 8.696 1.00 38.59 248 PHE A N 1
ATOM 1938 C CA . PHE A 1 268 ? 61.309 43.165 10.012 1.00 37.16 248 PHE A CA 1
ATOM 1939 C C . PHE A 1 268 ? 62.704 42.497 10.012 1.00 35.87 248 PHE A C 1
ATOM 1940 O O . PHE A 1 268 ? 63.648 42.989 10.621 1.00 35.24 248 PHE A O 1
ATOM 1948 N N . TYR A 1 269 ? 62.823 41.407 9.280 1.00 35.23 249 TYR A N 1
ATOM 1949 C CA . TYR A 1 269 ? 64.026 40.620 9.276 1.00 36.15 249 TYR A CA 1
ATOM 1950 C C . TYR A 1 269 ? 65.197 41.359 8.658 1.00 37.03 249 TYR A C 1
ATOM 1951 O O . TYR A 1 269 ? 66.288 41.476 9.265 1.00 36.77 249 TYR A O 1
ATOM 1960 N N . SER A 1 270 ? 64.995 41.868 7.449 1.00 38.71 250 SER A N 1
ATOM 1961 C CA . SER A 1 270 ? 66.048 42.615 6.733 1.00 40.71 250 SER A CA 1
ATOM 1962 C C . SER A 1 270 ? 66.429 43.927 7.427 1.00 39.78 250 SER A C 1
ATOM 1963 O O . SER A 1 270 ? 67.624 44.219 7.551 1.00 39.88 250 SER A O 1
ATOM 1966 N N . SER A 1 271 ? 65.448 44.723 7.868 1.00 38.67 251 SER A N 1
ATOM 1967 C CA . SER A 1 271 ? 65.820 46.021 8.497 1.00 38.90 251 SER A CA 1
ATOM 1968 C C . SER A 1 271 ? 66.467 45.821 9.876 1.00 37.47 251 SER A C 1
ATOM 1969 O O . SER A 1 271 ? 67.352 46.565 10.286 1.00 37.95 251 SER A O 1
ATOM 1972 N N . THR A 1 272 ? 66.053 44.788 10.581 1.00 36.79 252 THR A N 1
ATOM 1973 C CA . THR A 1 272 ? 66.699 44.482 11.835 1.00 36.28 252 THR A CA 1
ATOM 1974 C C . THR A 1 272 ? 68.107 43.934 11.600 1.00 36.35 252 THR A C 1
ATOM 1975 O O . THR A 1 272 ? 69.070 44.405 12.223 1.00 36.47 252 THR A O 1
ATOM 1979 N N . LEU A 1 273 ? 68.235 42.966 10.693 1.00 35.26 253 LEU A N 1
ATOM 1980 C CA . LEU A 1 273 ? 69.539 42.332 10.504 1.00 36.89 253 LEU A CA 1
ATOM 1981 C C . LEU A 1 273 ? 70.577 43.373 10.049 1.00 36.67 253 LEU A C 1
ATOM 1982 O O . LEU A 1 273 ? 71.756 43.247 10.334 1.00 36.52 253 LEU A O 1
ATOM 1987 N N . ALA A 1 274 ? 70.115 44.402 9.344 1.00 36.82 254 ALA A N 1
ATOM 1988 C CA . ALA A 1 274 ? 70.982 45.460 8.819 1.00 35.05 254 ALA A CA 1
ATOM 1989 C C . ALA A 1 274 ? 71.525 46.328 9.969 1.00 34.37 254 ALA A C 1
ATOM 1990 O O . ALA A 1 274 ? 72.500 47.040 9.816 1.00 36.16 254 ALA A O 1
ATOM 1992 N N . LYS A 1 275 ? 70.904 46.258 11.135 1.00 35.08 255 LYS A N 1
ATOM 1993 C CA . LYS A 1 275 ? 71.405 47.018 12.286 1.00 34.28 255 LYS A CA 1
ATOM 1994 C C . LYS A 1 275 ? 72.634 46.403 12.931 1.00 34.57 255 LYS A C 1
ATOM 1995 O O . LYS A 1 275 ? 73.228 47.030 13.801 1.00 34.27 255 LYS A O 1
ATOM 2001 N N . CYS A 1 276 ? 72.987 45.158 12.545 1.00 33.00 256 CYS A N 1
ATOM 2002 C CA . CYS A 1 276 ? 74.082 44.406 13.194 1.00 33.42 256 CYS A CA 1
ATOM 2003 C C . CYS A 1 276 ? 75.278 44.405 12.257 1.00 35.35 256 CYS A C 1
ATOM 2004 O O . CYS A 1 276 ? 75.418 43.525 11.388 1.00 35.00 256 CYS A O 1
ATOM 2007 N N . ALA A 1 277 ? 76.143 45.409 12.436 1.00 36.31 257 ALA A N 1
ATOM 2008 C CA . ALA A 1 277 ? 77.233 45.649 11.497 1.00 36.81 257 ALA A CA 1
ATOM 2009 C C . ALA A 1 277 ? 78.164 44.423 11.339 1.00 36.93 257 ALA A C 1
ATOM 2010 O O . ALA A 1 277 ? 78.400 43.979 10.218 1.00 39.90 257 ALA A O 1
ATOM 2012 N N . LYS A 1 278 ? 78.694 43.862 12.433 1.00 37.08 258 LYS A N 1
ATOM 2013 C CA . LYS A 1 278 ? 79.616 42.714 12.308 1.00 36.84 258 LYS A CA 1
ATOM 2014 C C . LYS A 1 278 ? 78.930 41.565 11.528 1.00 38.55 258 LYS A C 1
ATOM 2015 O O . LYS A 1 278 ? 79.577 40.858 10.729 1.00 38.94 258 LYS A O 1
ATOM 2021 N N . ALA A 1 279 ? 77.611 41.395 11.709 1.00 37.60 259 ALA A N 1
ATOM 2022 C CA . ALA A 1 279 ? 76.886 40.352 10.958 1.00 37.68 259 ALA A CA 1
ATOM 2023 C C . ALA A 1 279 ? 76.779 40.658 9.460 1.00 38.45 259 ALA A C 1
ATOM 2024 O O . ALA A 1 279 ? 77.005 39.810 8.652 1.00 38.86 259 ALA A O 1
ATOM 2026 N N . MET A 1 280 ? 76.418 41.883 9.110 1.00 41.10 260 MET A N 1
ATOM 2027 C CA . MET A 1 280 ? 76.394 42.289 7.705 1.00 42.67 260 MET A CA 1
ATOM 2028 C C . MET A 1 280 ? 77.803 42.209 7.152 1.00 43.99 260 MET A C 1
ATOM 2029 O O . MET A 1 280 ? 78.002 41.755 6.040 1.00 45.11 260 MET A O 1
ATOM 2034 N N . ASP A 1 281 ? 78.779 42.603 7.963 1.00 45.21 261 ASP A N 1
ATOM 2035 C CA . ASP A 1 281 ? 80.174 42.407 7.645 1.00 47.54 261 ASP A CA 1
ATOM 2036 C C . ASP A 1 281 ? 80.367 40.964 7.114 1.00 48.26 261 ASP A C 1
ATOM 2037 O O . ASP A 1 281 ? 80.732 40.802 5.936 1.00 48.40 261 ASP A O 1
ATOM 2042 N N . ILE A 1 282 ? 80.086 39.920 7.924 1.00 47.34 262 ILE A N 1
ATOM 2043 C CA . ILE A 1 282 ? 80.385 38.547 7.454 1.00 45.89 262 ILE A CA 1
ATOM 2044 C C . ILE A 1 282 ? 79.465 38.024 6.353 1.00 46.74 262 ILE A C 1
ATOM 2045 O O . ILE A 1 282 ? 79.850 37.169 5.553 1.00 45.76 262 ILE A O 1
ATOM 2050 N N . LEU A 1 283 ? 78.254 38.566 6.298 1.00 47.42 263 LEU A N 1
ATOM 2051 C CA . LEU A 1 283 ? 77.291 38.186 5.304 1.00 49.10 263 LEU A CA 1
ATOM 2052 C C . LEU A 1 283 ? 77.727 38.720 3.917 1.00 51.59 263 LEU A C 1
ATOM 2053 O O . LEU A 1 283 ? 77.981 37.952 2.992 1.00 51.69 263 LEU A O 1
ATOM 2058 N N . GLY A 1 284 ? 77.804 40.043 3.785 1.00 54.42 264 GLY A N 1
ATOM 2059 C CA . GLY A 1 284 ? 78.359 40.659 2.586 1.00 56.95 264 GLY A CA 1
ATOM 2060 C C . GLY A 1 284 ? 77.748 40.225 1.261 1.00 58.38 264 GLY A C 1
ATOM 2061 O O . GLY A 1 284 ? 78.384 39.524 0.437 1.00 58.88 264 GLY A O 1
ATOM 2062 N N . GLY A 1 285 ? 76.506 40.647 1.050 1.00 59.10 265 GLY A N 1
ATOM 2063 C CA . GLY A 1 285 ? 75.858 40.479 -0.255 1.00 58.90 265 GLY A CA 1
ATOM 2064 C C . GLY A 1 285 ? 75.410 39.061 -0.584 1.00 58.64 265 GLY A C 1
ATOM 2065 O O . GLY A 1 285 ? 74.755 38.856 -1.631 1.00 59.18 265 GLY A O 1
ATOM 2066 N N . ALA A 1 286 ? 75.751 38.098 0.296 1.00 56.93 266 ALA A N 1
ATOM 2067 C CA . ALA A 1 286 ? 75.288 36.717 0.191 1.00 54.68 266 ALA A CA 1
ATOM 2068 C C . ALA A 1 286 ? 73.812 36.717 -0.132 1.00 53.25 266 ALA A C 1
ATOM 2069 O O . ALA A 1 286 ? 73.117 37.672 0.187 1.00 52.28 266 ALA A O 1
ATOM 2071 N N . GLU A 1 287 ? 73.343 35.651 -0.759 1.00 52.33 267 GLU A N 1
ATOM 2072 C CA . GLU A 1 287 ? 71.967 35.554 -1.196 1.00 52.61 267 GLU A CA 1
ATOM 2073 C C . GLU A 1 287 ? 71.068 34.843 -0.171 1.00 51.31 267 GLU A C 1
ATOM 2074 O O . GLU A 1 287 ? 71.375 33.744 0.284 1.00 51.37 267 GLU A O 1
ATOM 2080 N N . GLN A 1 288 ? 69.954 35.476 0.180 1.00 50.06 268 GLN A N 1
ATOM 2081 C CA . GLN A 1 288 ? 68.967 34.887 1.060 1.00 48.56 268 GLN A CA 1
ATOM 2082 C C . GLN A 1 288 ? 68.269 33.801 0.287 1.00 49.04 268 GLN A C 1
ATOM 2083 O O . GLN A 1 288 ? 67.729 34.079 -0.767 1.00 50.31 268 GLN A O 1
ATOM 2089 N N . VAL A 1 289 ? 68.254 32.573 0.821 1.00 48.11 269 VAL A N 1
ATOM 2090 C CA . VAL A 1 289 ? 67.897 31.415 0.013 1.00 46.24 269 VAL A CA 1
ATOM 2091 C C . VAL A 1 289 ? 66.666 30.657 0.528 1.00 45.09 269 VAL A C 1
ATOM 2092 O O . VAL A 1 289 ? 66.366 29.535 0.114 1.00 45.02 269 VAL A O 1
ATOM 2096 N N . ASP A 1 290 ? 65.941 31.297 1.428 1.00 43.55 270 ASP A N 1
ATOM 2097 C CA . ASP A 1 290 ? 64.739 30.694 2.017 1.00 43.14 270 ASP A CA 1
ATOM 2098 C C . ASP A 1 290 ? 63.800 31.790 2.526 1.00 42.13 270 ASP A C 1
ATOM 2099 O O . ASP A 1 290 ? 64.195 32.955 2.659 1.00 40.87 270 ASP A O 1
ATOM 2104 N N . GLU A 1 291 ? 62.568 31.411 2.837 1.00 41.96 271 GLU A N 1
ATOM 2105 C CA . GLU A 1 291 ? 61.638 32.290 3.540 1.00 40.78 271 GLU A CA 1
ATOM 2106 C C . GLU A 1 291 ? 62.157 32.597 4.980 1.00 40.37 271 GLU A C 1
ATOM 2107 O O . GLU A 1 291 ? 63.105 31.954 5.485 1.00 38.67 271 GLU A O 1
ATOM 2113 N N . VAL A 1 292 ? 61.511 33.554 5.632 1.00 38.78 272 VAL A N 1
ATOM 2114 C CA . VAL A 1 292 ? 61.816 33.808 7.030 1.00 39.28 272 VAL A CA 1
ATOM 2115 C C . VAL A 1 292 ? 60.696 33.308 7.882 1.00 37.97 272 VAL A C 1
ATOM 2116 O O . VAL A 1 292 ? 59.522 33.427 7.516 1.00 37.83 272 VAL A O 1
ATOM 2120 N N . ARG A 1 293 ? 61.081 32.711 9.006 1.00 35.45 273 ARG A N 1
ATOM 2121 C CA . ARG A 1 293 ? 60.127 32.113 9.942 1.00 32.41 273 ARG A CA 1
ATOM 2122 C C . ARG A 1 293 ? 60.246 32.854 11.252 1.00 30.57 273 ARG A C 1
ATOM 2123 O O . ARG A 1 293 ? 61.216 33.555 11.469 1.00 29.30 273 ARG A O 1
ATOM 2131 N N . ILE A 1 294 ? 59.246 32.735 12.108 1.00 30.88 274 ILE A N 1
ATOM 2132 C CA . ILE A 1 294 ? 59.293 33.326 13.421 1.00 31.47 274 ILE A CA 1
ATOM 2133 C C . ILE A 1 294 ? 58.760 32.346 14.434 1.00 32.03 274 ILE A C 1
ATOM 2134 O O . ILE A 1 294 ? 58.003 31.414 14.093 1.00 31.59 274 ILE A O 1
ATOM 2139 N N . VAL A 1 295 ? 59.134 32.576 15.685 1.00 31.24 275 VAL A N 1
ATOM 2140 C CA . VAL A 1 295 ? 58.530 31.865 16.778 1.00 31.12 275 VAL A CA 1
ATOM 2141 C C . VAL A 1 295 ? 58.812 32.533 18.096 1.00 31.23 275 VAL A C 1
ATOM 2142 O O . VAL A 1 295 ? 59.872 33.113 18.260 1.00 31.37 275 VAL A O 1
ATOM 2146 N N . GLN A 1 296 ? 57.863 32.446 19.036 1.00 30.60 276 GLN A N 1
ATOM 2147 C CA . GLN A 1 296 ? 58.110 32.780 20.435 1.00 31.68 276 GLN A CA 1
ATOM 2148 C C . GLN A 1 296 ? 58.897 31.672 21.141 1.00 32.54 276 GLN A C 1
ATOM 2149 O O . GLN A 1 296 ? 58.422 30.550 21.252 1.00 33.33 276 GLN A O 1
ATOM 2155 N N . ASP A 1 297 ? 60.084 32.010 21.662 1.00 31.04 277 ASP A N 1
ATOM 2156 C CA . ASP A 1 297 ? 60.909 31.040 22.373 1.00 28.65 277 ASP A CA 1
ATOM 2157 C C . ASP A 1 297 ? 61.181 31.585 23.752 1.00 27.61 277 ASP A C 1
ATOM 2158 O O . ASP A 1 297 ? 62.265 31.971 24.056 1.00 29.64 277 ASP A O 1
ATOM 2163 N N . TRP A 1 298 ? 60.173 31.669 24.590 1.00 23.50 278 TRP A N 1
ATOM 2164 C CA . TRP A 1 298 ? 60.411 32.087 26.003 1.00 24.74 278 TRP A CA 1
ATOM 2165 C C . TRP A 1 298 ? 60.991 30.991 26.835 1.00 24.37 278 TRP A C 1
ATOM 2166 O O . TRP A 1 298 ? 60.582 29.850 26.701 1.00 25.29 278 TRP A O 1
ATOM 2177 N N . SER A 1 299 ? 61.889 31.344 27.755 1.00 22.21 279 SER A N 1
ATOM 2178 C CA . SER A 1 299 ? 62.320 30.455 28.793 1.00 23.07 279 SER A CA 1
ATOM 2179 C C . SER A 1 299 ? 61.166 30.119 29.751 1.00 23.38 279 SER A C 1
ATOM 2180 O O . SER A 1 299 ? 60.324 30.953 29.966 1.00 24.11 279 SER A O 1
ATOM 2183 N N . TYR A 1 300 ? 61.134 28.902 30.290 1.00 21.70 280 TYR A N 1
ATOM 2184 C CA . TYR A 1 300 ? 60.203 28.455 31.344 1.00 20.41 280 TYR A CA 1
ATOM 2185 C C . TYR A 1 300 ? 60.741 27.138 31.905 1.00 22.83 280 TYR A C 1
ATOM 2186 O O . TYR A 1 300 ? 61.448 26.392 31.197 1.00 23.48 280 TYR A O 1
ATOM 2195 N N . ASP A 1 301 ? 60.428 26.836 33.165 1.00 23.48 281 ASP A N 1
ATOM 2196 C CA . ASP A 1 301 ? 60.576 25.448 33.623 1.00 26.54 281 ASP A CA 1
ATOM 2197 C C . ASP A 1 301 ? 59.231 24.924 34.052 1.00 25.96 281 ASP A C 1
ATOM 2198 O O . ASP A 1 301 ? 58.197 25.412 33.536 1.00 27.11 281 ASP A O 1
ATOM 2203 N N . THR A 1 302 ? 59.214 23.945 34.984 1.00 27.62 282 THR A N 1
ATOM 2204 C CA . THR A 1 302 ? 57.937 23.294 35.413 1.00 27.74 282 THR A CA 1
ATOM 2205 C C . THR A 1 302 ? 58.027 23.193 36.908 1.00 27.81 282 THR A C 1
ATOM 2206 O O . THR A 1 302 ? 59.097 23.039 37.450 1.00 24.59 282 THR A O 1
ATOM 2210 N N . GLU A 1 303 ? 56.879 23.189 37.558 1.00 27.58 283 GLU A N 1
ATOM 2211 C CA . GLU A 1 303 ? 56.822 22.862 38.959 1.00 31.14 283 GLU A CA 1
ATOM 2212 C C . GLU A 1 303 ? 57.199 21.389 39.146 1.00 30.29 283 GLU A C 1
ATOM 2213 O O . GLU A 1 303 ? 57.789 21.038 40.165 1.00 30.60 283 GLU A O 1
ATOM 2219 N N . VAL A 1 304 ? 56.857 20.549 38.164 1.00 28.59 284 VAL A N 1
ATOM 2220 C CA . VAL A 1 304 ? 57.004 19.078 38.252 1.00 28.09 284 VAL A CA 1
ATOM 2221 C C . VAL A 1 304 ? 57.668 18.516 36.985 1.00 24.36 284 VAL A C 1
ATOM 2222 O O . VAL A 1 304 ? 57.100 18.569 35.921 1.00 25.17 284 VAL A O 1
ATOM 2226 N N . PHE A 1 305 ? 58.878 17.977 37.105 1.00 21.10 285 PHE A N 1
ATOM 2227 C CA . PHE A 1 305 ? 59.543 17.405 35.914 1.00 21.66 285 PHE A CA 1
ATOM 2228 C C . PHE A 1 305 ? 59.086 15.940 35.731 1.00 21.27 285 PHE A C 1
ATOM 2229 O O . PHE A 1 305 ? 59.116 15.432 34.628 1.00 23.51 285 PHE A O 1
ATOM 2237 N N . SER A 1 306 ? 58.639 15.307 36.786 1.00 20.30 286 SER A N 1
ATOM 2238 C CA . SER A 1 306 ? 58.091 13.945 36.679 1.00 21.45 286 SER A CA 1
ATOM 2239 C C . SER A 1 306 ? 57.443 13.608 38.052 1.00 22.11 286 SER A C 1
ATOM 2240 O O . SER A 1 306 ? 57.828 14.134 39.084 1.00 22.88 286 SER A O 1
ATOM 2243 N N . ALA A 1 307 ? 56.480 12.704 38.025 1.00 21.99 287 ALA A N 1
ATOM 2244 C CA . ALA A 1 307 ? 55.826 12.189 39.214 1.00 22.89 287 ALA A CA 1
ATOM 2245 C C . ALA A 1 307 ? 55.078 10.919 38.780 1.00 23.90 287 ALA A C 1
ATOM 2246 O O . ALA A 1 307 ? 54.778 10.764 37.610 1.00 23.21 287 ALA A O 1
ATOM 2248 N N . ASP A 1 308 ? 54.759 10.061 39.721 1.00 26.51 288 ASP A N 1
ATOM 2249 C CA . ASP A 1 308 ? 53.867 8.933 39.453 1.00 27.94 288 ASP A CA 1
ATOM 2250 C C . ASP A 1 308 ? 54.306 8.099 38.220 1.00 26.31 288 ASP A C 1
ATOM 2251 O O . ASP A 1 308 ? 55.383 7.512 38.203 1.00 24.35 288 ASP A O 1
ATOM 2256 N N . ARG A 1 309 ? 53.489 8.103 37.167 1.00 23.23 289 ARG A N 1
ATOM 2257 C CA . ARG A 1 309 ? 53.866 7.333 35.987 1.00 24.62 289 ARG A CA 1
ATOM 2258 C C . ARG A 1 309 ? 54.297 8.144 34.759 1.00 24.22 289 ARG A C 1
ATOM 2259 O O . ARG A 1 309 ? 54.265 7.621 33.644 1.00 25.23 289 ARG A O 1
ATOM 2267 N N . PHE A 1 310 ? 54.605 9.432 34.933 1.00 22.39 290 PHE A N 1
ATOM 2268 C CA . PHE A 1 310 ? 55.063 10.246 33.804 1.00 22.71 290 PHE A CA 1
ATOM 2269 C C . PHE A 1 310 ? 56.410 10.952 34.063 1.00 21.28 290 PHE A C 1
ATOM 2270 O O . PHE A 1 310 ? 56.727 11.263 35.178 1.00 20.10 290 PHE A O 1
ATOM 2278 N N . PHE A 1 311 ? 57.133 11.197 32.976 1.00 21.32 291 PHE A N 1
ATOM 2279 C CA . PHE A 1 311 ? 58.309 12.005 32.944 1.00 21.60 291 PHE A CA 1
ATOM 2280 C C . PHE A 1 311 ? 58.136 13.001 31.784 1.00 22.01 291 PHE A C 1
ATOM 2281 O O . PHE A 1 311 ? 57.668 12.631 30.726 1.00 21.56 291 PHE A O 1
ATOM 2289 N N . LEU A 1 312 ? 58.560 14.266 31.992 1.00 21.75 292 LEU A N 1
ATOM 2290 C CA . LEU A 1 312 ? 58.699 15.226 30.910 1.00 20.12 292 LEU A CA 1
ATOM 2291 C C . LEU A 1 312 ? 60.172 15.324 30.516 1.00 20.69 292 LEU A C 1
ATOM 2292 O O . LEU A 1 312 ? 61.047 15.429 31.403 1.00 19.75 292 LEU A O 1
ATOM 2297 N N . CYS A 1 313 ? 60.465 15.304 29.200 1.00 19.43 293 CYS A N 1
ATOM 2298 C CA . CYS A 1 313 ? 61.841 15.399 28.714 1.00 19.25 293 CYS A CA 1
ATOM 2299 C C . CYS A 1 313 ? 61.972 16.527 27.654 1.00 21.31 293 CYS A C 1
ATOM 2300 O O . CYS A 1 313 ? 61.029 16.770 26.896 1.00 20.07 293 CYS A O 1
ATOM 2303 N N . GLY A 1 314 ? 63.124 17.217 27.604 1.00 19.45 294 GLY A N 1
ATOM 2304 C CA . GLY A 1 314 ? 63.348 18.232 26.601 1.00 18.61 294 GLY A CA 1
ATOM 2305 C C . GLY A 1 314 ? 62.415 19.426 26.759 1.00 18.89 294 GLY A C 1
ATOM 2306 O O . GLY A 1 314 ? 62.039 19.734 27.854 1.00 18.40 294 GLY A O 1
ATOM 2307 N N . ASP A 1 315 ? 62.035 20.071 25.648 1.00 19.11 295 ASP A N 1
ATOM 2308 C CA . ASP A 1 315 ? 61.236 21.312 25.736 1.00 21.31 295 ASP A CA 1
ATOM 2309 C C . ASP A 1 315 ? 59.909 21.059 26.444 1.00 22.68 295 ASP A C 1
ATOM 2310 O O . ASP A 1 315 ? 59.313 21.986 26.980 1.00 22.91 295 ASP A O 1
ATOM 2315 N N . ALA A 1 316 ? 59.446 19.802 26.480 1.00 22.35 296 ALA A N 1
ATOM 2316 C CA . ALA A 1 316 ? 58.209 19.488 27.187 1.00 21.64 296 ALA A CA 1
ATOM 2317 C C . ALA A 1 316 ? 58.351 19.818 28.672 1.00 21.39 296 ALA A C 1
ATOM 2318 O O . ALA A 1 316 ? 57.359 20.119 29.349 1.00 20.49 296 ALA A O 1
ATOM 2320 N N . ALA A 1 317 ? 59.588 19.735 29.185 1.00 21.89 297 ALA A N 1
ATOM 2321 C CA . ALA A 1 317 ? 59.888 20.049 30.604 1.00 21.81 297 ALA A CA 1
ATOM 2322 C C . ALA A 1 317 ? 60.286 21.514 30.780 1.00 21.64 297 ALA A C 1
ATOM 2323 O O . ALA A 1 317 ? 59.696 22.236 31.573 1.00 19.39 297 ALA A O 1
ATOM 2325 N N . CYS A 1 318 ? 61.317 21.952 30.053 1.00 22.79 298 CYS A N 1
ATOM 2326 C CA . CYS A 1 318 ? 61.796 23.295 30.221 1.00 21.22 298 CYS A CA 1
ATOM 2327 C C . CYS A 1 318 ? 62.476 23.727 28.980 1.00 22.01 298 CYS A C 1
ATOM 2328 O O . CYS A 1 318 ? 62.840 22.877 28.185 1.00 20.97 298 CYS A O 1
ATOM 2331 N N . PHE A 1 319 ? 62.629 25.053 28.800 1.00 22.25 299 PHE A N 1
ATOM 2332 C CA . PHE A 1 319 ? 63.232 25.654 27.595 1.00 21.18 299 PHE A CA 1
ATOM 2333 C C . PHE A 1 319 ? 64.253 26.719 28.027 1.00 23.35 299 PHE A C 1
ATOM 2334 O O . PHE A 1 319 ? 64.006 27.558 28.929 1.00 23.73 299 PHE A O 1
ATOM 2342 N N . THR A 1 320 ? 65.432 26.643 27.434 1.00 24.76 300 THR A N 1
ATOM 2343 C CA . THR A 1 320 ? 66.551 27.465 27.828 1.00 24.56 300 THR A CA 1
ATOM 2344 C C . THR A 1 320 ? 66.830 28.339 26.626 1.00 23.75 300 THR A C 1
ATOM 2345 O O . THR A 1 320 ? 66.792 27.849 25.498 1.00 21.56 300 THR A O 1
ATOM 2349 N N . ASP A 1 321 ? 67.057 29.636 26.874 1.00 26.63 301 ASP A N 1
ATOM 2350 C CA . ASP A 1 321 ? 67.561 30.598 25.880 1.00 27.51 301 ASP A CA 1
ATOM 2351 C C . ASP A 1 321 ? 68.703 29.970 25.123 1.00 27.96 301 ASP A C 1
ATOM 2352 O O . ASP A 1 321 ? 69.694 29.539 25.725 1.00 29.15 301 ASP A O 1
ATOM 2357 N N . PRO A 1 322 ? 68.558 29.865 23.802 1.00 28.11 302 PRO A N 1
ATOM 2358 C CA . PRO A 1 322 ? 69.450 29.086 22.946 1.00 27.66 302 PRO A CA 1
ATOM 2359 C C . PRO A 1 322 ? 70.849 29.705 22.700 1.00 27.84 302 PRO A C 1
ATOM 2360 O O . PRO A 1 322 ? 71.577 29.247 21.797 1.00 29.60 302 PRO A O 1
ATOM 2364 N N . LEU A 1 323 ? 71.213 30.731 23.451 1.00 25.14 303 LEU A N 1
ATOM 2365 C CA . LEU A 1 323 ? 72.512 31.385 23.310 1.00 26.36 303 LEU A CA 1
ATOM 2366 C C . LEU A 1 323 ? 73.681 30.401 23.318 1.00 26.32 303 LEU A C 1
ATOM 2367 O O . LEU A 1 323 ? 74.585 30.519 22.514 1.00 24.78 303 LEU A O 1
ATOM 2372 N N . PHE A 1 324 ? 73.646 29.451 24.245 1.00 26.18 304 PHE A N 1
ATOM 2373 C CA . PHE A 1 324 ? 74.670 28.397 24.328 1.00 29.52 304 PHE A CA 1
ATOM 2374 C C . PHE A 1 324 ? 74.253 27.065 23.718 1.00 28.67 304 PHE A C 1
ATOM 2375 O O . PHE A 1 324 ? 74.847 26.049 23.989 1.00 30.00 304 PHE A O 1
ATOM 2383 N N . SER A 1 325 ? 73.239 27.066 22.869 1.00 30.50 305 SER A N 1
ATOM 2384 C CA . SER A 1 325 ? 72.898 25.841 22.109 1.00 29.61 305 SER A CA 1
ATOM 2385 C C . SER A 1 325 ? 72.750 24.591 22.989 1.00 27.11 305 SER A C 1
ATOM 2386 O O . SER A 1 325 ? 73.295 23.555 22.674 1.00 28.43 305 SER A O 1
ATOM 2389 N N . GLN A 1 326 ? 72.060 24.709 24.117 1.00 26.78 306 GLN A N 1
ATOM 2390 C CA . GLN A 1 326 ? 71.912 23.660 25.066 1.00 26.25 306 GLN A CA 1
ATOM 2391 C C . GLN A 1 326 ? 70.667 22.775 24.813 1.00 26.52 306 GLN A C 1
ATOM 2392 O O . GLN A 1 326 ? 70.425 21.778 25.531 1.00 24.25 306 GLN A O 1
ATOM 2398 N N . GLY A 1 327 ? 69.830 23.181 23.876 1.00 24.16 307 GLY A N 1
ATOM 2399 C CA . GLY A 1 327 ? 68.450 22.643 23.859 1.00 23.05 307 GLY A CA 1
ATOM 2400 C C . GLY A 1 327 ? 68.437 21.132 23.556 1.00 20.89 307 GLY A C 1
ATOM 2401 O O . GLY A 1 327 ? 67.808 20.390 24.269 1.00 21.91 307 GLY A O 1
ATOM 2402 N N . VAL A 1 328 ? 69.052 20.730 22.443 1.00 19.34 308 VAL A N 1
ATOM 2403 C CA . VAL A 1 328 ? 69.106 19.326 22.046 1.00 22.50 308 VAL A CA 1
ATOM 2404 C C . VAL A 1 328 ? 69.894 18.502 23.048 1.00 21.39 308 VAL A C 1
ATOM 2405 O O . VAL A 1 328 ? 69.562 17.361 23.342 1.00 21.92 308 VAL A O 1
ATOM 2409 N N . HIS A 1 329 ? 70.932 19.093 23.598 1.00 22.59 309 HIS A N 1
ATOM 2410 C CA . HIS A 1 329 ? 71.665 18.429 24.658 1.00 25.02 309 HIS A CA 1
ATOM 2411 C C . HIS A 1 329 ? 70.797 18.111 25.883 1.00 24.83 309 HIS A C 1
ATOM 2412 O O . HIS A 1 329 ? 70.820 16.995 26.433 1.00 26.26 309 HIS A O 1
ATOM 2419 N N . LEU A 1 330 ? 70.046 19.080 26.352 1.00 23.84 310 LEU A N 1
ATOM 2420 C CA . LEU A 1 330 ? 69.162 18.815 27.528 1.00 22.65 310 LEU A CA 1
ATOM 2421 C C . LEU A 1 330 ? 68.029 17.874 27.151 1.00 21.46 310 LEU A C 1
ATOM 2422 O O . LEU A 1 330 ? 67.628 17.049 27.963 1.00 23.50 310 LEU A O 1
ATOM 2427 N N . ALA A 1 331 ? 67.538 17.933 25.911 1.00 19.94 311 ALA A N 1
ATOM 2428 C CA . ALA A 1 331 ? 66.542 16.929 25.486 1.00 20.97 311 ALA A CA 1
ATOM 2429 C C . ALA A 1 331 ? 67.162 15.498 25.570 1.00 23.08 311 ALA A C 1
ATOM 2430 O O . ALA A 1 331 ? 66.517 14.571 26.019 1.00 21.83 311 ALA A O 1
ATOM 2432 N N . SER A 1 332 ? 68.414 15.355 25.137 1.00 22.34 312 SER A N 1
ATOM 2433 C CA . SER A 1 332 ? 69.089 14.032 25.064 1.00 23.28 312 SER A CA 1
ATOM 2434 C C . SER A 1 332 ? 69.405 13.538 26.429 1.00 22.86 312 SER A C 1
ATOM 2435 O O . SER A 1 332 ? 69.165 12.365 26.754 1.00 26.80 312 SER A O 1
ATOM 2438 N N . GLN A 1 333 ? 69.949 14.404 27.248 1.00 21.25 313 GLN A N 1
ATOM 2439 C CA . GLN A 1 333 ? 70.358 14.033 28.594 1.00 23.18 313 GLN A CA 1
ATOM 2440 C C . GLN A 1 333 ? 69.191 13.674 29.447 1.00 21.37 313 GLN A C 1
ATOM 2441 O O . GLN A 1 333 ? 69.256 12.702 30.202 1.00 23.06 313 GLN A O 1
ATOM 2447 N N . SER A 1 334 ? 68.104 14.439 29.362 1.00 20.90 314 SER A N 1
ATOM 2448 C CA . SER A 1 334 ? 66.953 14.162 30.213 1.00 18.48 314 SER A CA 1
ATOM 2449 C C . SER A 1 334 ? 66.292 12.890 29.703 1.00 17.39 314 SER A C 1
ATOM 2450 O O . SER A 1 334 ? 65.723 12.144 30.476 1.00 19.74 314 SER A O 1
ATOM 2453 N N . ALA A 1 335 ? 66.346 12.665 28.387 1.00 17.97 315 ALA A N 1
ATOM 2454 C CA . ALA A 1 335 ? 65.725 11.473 27.787 1.00 20.34 315 ALA A CA 1
ATOM 2455 C C . ALA A 1 335 ? 66.423 10.236 28.307 1.00 22.21 315 ALA A C 1
ATOM 2456 O O . ALA A 1 335 ? 65.766 9.290 28.755 1.00 23.97 315 ALA A O 1
ATOM 2458 N N . VAL A 1 336 ? 67.759 10.269 28.328 1.00 21.44 316 VAL A N 1
ATOM 2459 C CA . VAL A 1 336 ? 68.549 9.174 28.893 1.00 22.08 316 VAL A CA 1
ATOM 2460 C C . VAL A 1 336 ? 68.241 9.009 30.353 1.00 23.28 316 VAL A C 1
ATOM 2461 O O . VAL A 1 336 ? 68.106 7.854 30.833 1.00 24.38 316 VAL A O 1
ATOM 2465 N N . SER A 1 337 ? 68.104 10.108 31.079 1.00 21.68 317 SER A N 1
ATOM 2466 C CA . SER A 1 337 ? 67.815 10.004 32.539 1.00 20.14 317 SER A CA 1
ATOM 2467 C C . SER A 1 337 ? 66.435 9.472 32.821 1.00 19.24 317 SER A C 1
ATOM 2468 O O . SER A 1 337 ? 66.209 8.760 33.805 1.00 20.50 317 SER A O 1
ATOM 2471 N N . ALA A 1 338 ? 65.478 9.871 32.002 1.00 19.52 318 ALA A N 1
ATOM 2472 C CA . ALA A 1 338 ? 64.092 9.444 32.239 1.00 21.40 318 ALA A CA 1
ATOM 2473 C C . ALA A 1 338 ? 63.983 7.930 31.945 1.00 22.52 318 ALA A C 1
ATOM 2474 O O . ALA A 1 338 ? 63.293 7.244 32.648 1.00 21.32 318 ALA A O 1
ATOM 2476 N N . ALA A 1 339 ? 64.665 7.472 30.885 1.00 21.85 319 ALA A N 1
ATOM 2477 C CA . ALA A 1 339 ? 64.782 6.056 30.576 1.00 23.80 319 ALA A CA 1
ATOM 2478 C C . ALA A 1 339 ? 65.377 5.259 31.784 1.00 23.54 319 ALA A C 1
ATOM 2479 O O . ALA A 1 339 ? 64.806 4.262 32.225 1.00 23.23 319 ALA A O 1
ATOM 2481 N N . ALA A 1 340 ? 66.510 5.703 32.304 1.00 22.65 320 ALA A N 1
ATOM 2482 C CA . ALA A 1 340 ? 67.160 5.004 33.384 1.00 21.81 320 ALA A CA 1
ATOM 2483 C C . ALA A 1 340 ? 66.262 5.037 34.594 1.00 24.30 320 ALA A C 1
ATOM 2484 O O . ALA A 1 340 ? 66.230 4.080 35.382 1.00 22.89 320 ALA A O 1
ATOM 2486 N N . ALA A 1 341 ? 65.560 6.159 34.786 1.00 24.09 321 ALA A N 1
ATOM 2487 C CA . ALA A 1 341 ? 64.670 6.315 35.939 1.00 23.86 321 ALA A CA 1
ATOM 2488 C C . ALA A 1 341 ? 63.518 5.319 35.877 1.00 25.24 321 ALA A C 1
ATOM 2489 O O . ALA A 1 341 ? 63.170 4.705 36.889 1.00 23.85 321 ALA A O 1
ATOM 2491 N N . ILE A 1 342 ? 62.895 5.223 34.674 1.00 24.08 322 ILE A N 1
ATOM 2492 C CA . ILE A 1 342 ? 61.784 4.280 34.492 1.00 24.29 322 ILE A CA 1
ATOM 2493 C C . ILE A 1 342 ? 62.293 2.815 34.738 1.00 24.64 322 ILE A C 1
ATOM 2494 O O . ILE A 1 342 ? 61.653 2.015 35.419 1.00 24.72 322 ILE A O 1
ATOM 2499 N N . ASP A 1 343 ? 63.470 2.501 34.218 1.00 23.43 323 ASP A N 1
ATOM 2500 C CA . ASP A 1 343 ? 64.062 1.184 34.458 1.00 25.50 323 ASP A CA 1
ATOM 2501 C C . ASP A 1 343 ? 64.270 0.877 35.930 1.00 25.17 323 ASP A C 1
ATOM 2502 O O . ASP A 1 343 ? 63.932 -0.206 36.420 1.00 25.47 323 ASP A O 1
ATOM 2507 N N . ARG A 1 344 ? 64.822 1.836 36.664 1.00 24.36 324 ARG A N 1
ATOM 2508 C CA . ARG A 1 344 ? 65.056 1.631 38.082 1.00 24.29 324 ARG A CA 1
ATOM 2509 C C . ARG A 1 344 ? 63.788 1.438 38.859 1.00 25.92 324 ARG A C 1
ATOM 2510 O O . ARG A 1 344 ? 63.733 0.627 39.778 1.00 28.45 324 ARG A O 1
ATOM 2518 N N . ILE A 1 345 ? 62.755 2.213 38.555 1.00 25.66 325 ILE A N 1
ATOM 2519 C CA . ILE A 1 345 ? 61.519 2.097 39.312 1.00 26.20 325 ILE A CA 1
ATOM 2520 C C . ILE A 1 345 ? 60.846 0.755 38.995 1.00 26.87 325 ILE A C 1
ATOM 2521 O O . ILE A 1 345 ? 60.204 0.174 39.828 1.00 27.22 325 ILE A O 1
ATOM 2526 N N . THR A 1 346 ? 60.964 0.317 37.753 1.00 28.91 326 THR A N 1
ATOM 2527 C CA . THR A 1 346 ? 60.349 -0.910 37.298 1.00 30.20 326 THR A CA 1
ATOM 2528 C C . THR A 1 346 ? 60.920 -2.130 38.081 1.00 31.42 326 THR A C 1
ATOM 2529 O O . THR A 1 346 ? 60.155 -3.023 38.427 1.00 31.92 326 THR A O 1
ATOM 2533 N N . ARG A 1 347 ? 62.231 -2.129 38.335 1.00 31.07 327 ARG A N 1
ATOM 2534 C CA . ARG A 1 347 ? 62.941 -3.225 38.977 1.00 31.34 327 ARG A CA 1
ATOM 2535 C C . ARG A 1 347 ? 62.979 -3.055 40.493 1.00 33.38 327 ARG A C 1
ATOM 2536 O O . ARG A 1 347 ? 63.186 -4.044 41.213 1.00 32.72 327 ARG A O 1
ATOM 2544 N N . HIS A 1 348 ? 62.764 -1.816 40.991 1.00 32.16 328 HIS A N 1
ATOM 2545 C CA . HIS A 1 348 ? 62.783 -1.556 42.435 1.00 32.58 328 HIS A CA 1
ATOM 2546 C C . HIS A 1 348 ? 61.702 -0.535 42.792 1.00 34.29 328 HIS A C 1
ATOM 2547 O O . HIS A 1 348 ? 61.975 0.695 42.901 1.00 33.77 328 HIS A O 1
ATOM 2554 N N . GLY A 1 349 ? 60.477 -1.023 42.948 1.00 32.35 329 GLY A N 1
ATOM 2555 C CA . GLY A 1 349 ? 59.315 -0.152 43.020 1.00 32.49 329 GLY A CA 1
ATOM 2556 C C . GLY A 1 349 ? 59.243 0.599 44.340 1.00 33.41 329 GLY A C 1
ATOM 2557 O O . GLY A 1 349 ? 58.516 1.594 44.442 1.00 35.71 329 GLY A O 1
ATOM 2558 N N . ASP A 1 350 ? 59.953 0.123 45.364 1.00 31.07 330 ASP A N 1
ATOM 2559 C CA . ASP A 1 350 ? 60.059 0.855 46.630 1.00 32.96 330 ASP A CA 1
ATOM 2560 C C . ASP A 1 350 ? 60.877 2.182 46.506 1.00 31.61 330 ASP A C 1
ATOM 2561 O O . ASP A 1 350 ? 60.904 2.972 47.426 1.00 29.82 330 ASP A O 1
ATOM 2566 N N . GLU A 1 351 ? 61.619 2.346 45.427 1.00 31.03 331 GLU A N 1
ATOM 2567 C CA . GLU A 1 351 ? 62.521 3.488 45.279 1.00 31.29 331 GLU A CA 1
ATOM 2568 C C . GLU A 1 351 ? 61.808 4.591 44.468 1.00 31.69 331 GLU A C 1
ATOM 2569 O O . GLU A 1 351 ? 62.434 5.568 44.083 1.00 31.77 331 GLU A O 1
ATOM 2575 N N . LYS A 1 352 ? 60.516 4.401 44.185 1.00 30.48 332 LYS A N 1
ATOM 2576 C CA . LYS A 1 352 ? 59.769 5.299 43.338 1.00 30.77 332 LYS A CA 1
ATOM 2577 C C . LYS A 1 352 ? 59.981 6.760 43.650 1.00 29.54 332 LYS A C 1
ATOM 2578 O O . LYS A 1 352 ? 60.314 7.528 42.757 1.00 28.27 332 LYS A O 1
ATOM 2584 N N . ASP A 1 353 ? 59.781 7.128 44.906 1.00 28.60 333 ASP A N 1
ATOM 2585 C CA . ASP A 1 353 ? 59.845 8.503 45.352 1.00 29.53 333 ASP A CA 1
ATOM 2586 C C . ASP A 1 353 ? 61.233 9.079 45.219 1.00 28.94 333 ASP A C 1
ATOM 2587 O O . ASP A 1 353 ? 61.416 10.187 44.704 1.00 29.41 333 ASP A O 1
ATOM 2592 N N . ALA A 1 354 ? 62.211 8.303 45.650 1.00 27.96 334 ALA A N 1
ATOM 2593 C CA . ALA A 1 354 ? 63.588 8.715 45.602 1.00 27.84 334 ALA A CA 1
ATOM 2594 C C . ALA A 1 354 ? 64.018 8.937 44.137 1.00 26.78 334 ALA A C 1
ATOM 2595 O O . ALA A 1 354 ? 64.761 9.855 43.838 1.00 25.10 334 ALA A O 1
ATOM 2597 N N . VAL A 1 355 ? 63.540 8.090 43.233 1.00 26.57 335 VAL A N 1
ATOM 2598 C CA . VAL A 1 355 ? 63.982 8.199 41.832 1.00 25.12 335 VAL A CA 1
ATOM 2599 C C . VAL A 1 355 ? 63.365 9.452 41.195 1.00 25.42 335 VAL A C 1
ATOM 2600 O O . VAL A 1 355 ? 64.014 10.124 40.423 1.00 24.05 335 VAL A O 1
ATOM 2604 N N . HIS A 1 356 ? 62.093 9.720 41.482 1.00 23.78 336 HIS A N 1
ATOM 2605 C CA . HIS A 1 356 ? 61.479 10.902 40.940 1.00 23.63 336 HIS A CA 1
ATOM 2606 C C . HIS A 1 356 ? 62.149 12.163 41.549 1.00 23.59 336 HIS A C 1
ATOM 2607 O O . HIS A 1 356 ? 62.351 13.131 40.846 1.00 25.59 336 HIS A O 1
ATOM 2614 N N . ALA A 1 357 ? 62.440 12.135 42.845 1.00 21.84 337 ALA A N 1
ATOM 2615 C CA . ALA A 1 357 ? 63.095 13.249 43.483 1.00 25.34 337 ALA A CA 1
ATOM 2616 C C . ALA A 1 357 ? 64.460 13.478 42.851 1.00 24.60 337 ALA A C 1
ATOM 2617 O O . ALA A 1 357 ? 64.853 14.602 42.686 1.00 24.75 337 ALA A O 1
ATOM 2619 N N . TRP A 1 358 ? 65.163 12.411 42.473 1.00 24.48 338 TRP A N 1
ATOM 2620 C CA . TRP A 1 358 ? 66.408 12.572 41.778 1.00 23.90 338 TRP A CA 1
ATOM 2621 C C . TRP A 1 358 ? 66.203 13.189 40.355 1.00 24.18 338 TRP A C 1
ATOM 2622 O O . TRP A 1 358 ? 66.956 14.066 39.934 1.00 25.41 338 TRP A O 1
ATOM 2633 N N . TYR A 1 359 ? 65.221 12.704 39.606 1.00 22.22 339 TYR A N 1
ATOM 2634 C CA . TYR A 1 359 ? 64.991 13.252 38.259 1.00 21.56 339 TYR A CA 1
ATOM 2635 C C . TYR A 1 359 ? 64.627 14.766 38.353 1.00 21.13 339 TYR A C 1
ATOM 2636 O O . TYR A 1 359 ? 65.125 15.550 37.583 1.00 18.38 339 TYR A O 1
ATOM 2645 N N . ASN A 1 360 ? 63.780 15.139 39.335 1.00 20.69 340 ASN A N 1
ATOM 2646 C CA . ASN A 1 360 ? 63.351 16.533 39.487 1.00 24.32 340 ASN A CA 1
ATOM 2647 C C . ASN A 1 360 ? 64.500 17.456 39.908 1.00 25.47 340 ASN A C 1
ATOM 2648 O O . ASN A 1 360 ? 64.716 18.511 39.303 1.00 25.82 340 ASN A O 1
ATOM 2653 N N . ARG A 1 361 ? 65.252 17.033 40.921 1.00 26.58 341 ARG A N 1
ATOM 2654 C CA . ARG A 1 361 ? 66.397 17.813 41.396 1.00 28.66 341 ARG A CA 1
ATOM 2655 C C . ARG A 1 361 ? 67.422 18.027 40.293 1.00 28.69 341 ARG A C 1
ATOM 2656 O O . ARG A 1 361 ? 67.899 19.142 40.077 1.00 30.76 341 ARG A O 1
ATOM 2664 N N . THR A 1 362 ? 67.736 16.973 39.577 1.00 26.41 342 THR A N 1
ATOM 2665 C CA . THR A 1 362 ? 68.785 17.025 38.595 1.00 28.59 342 THR A CA 1
ATOM 2666 C C . THR A 1 362 ? 68.404 17.950 37.466 1.00 27.09 342 THR A C 1
ATOM 2667 O O . THR A 1 362 ? 69.240 18.739 37.006 1.00 27.16 342 THR A O 1
ATOM 2671 N N . TYR A 1 363 ? 67.171 17.856 36.978 1.00 24.58 343 TYR A N 1
ATOM 2672 C CA . TYR A 1 363 ? 66.743 18.731 35.846 1.00 24.41 343 TYR A CA 1
ATOM 2673 C C . TYR A 1 363 ? 66.654 20.180 36.302 1.00 24.35 343 TYR A C 1
ATOM 2674 O O . TYR A 1 363 ? 67.010 21.094 35.557 1.00 24.11 343 TYR A O 1
ATOM 2683 N N . ARG A 1 364 ? 66.143 20.387 37.516 1.00 25.55 344 ARG A N 1
ATOM 2684 C CA . ARG A 1 364 ? 65.928 21.714 38.041 1.00 26.63 344 ARG A CA 1
ATOM 2685 C C . ARG A 1 364 ? 67.245 22.425 38.182 1.00 28.39 344 ARG A C 1
ATOM 2686 O O . ARG A 1 364 ? 67.370 23.591 37.783 1.00 27.77 344 ARG A O 1
ATOM 2694 N N . GLU A 1 365 ? 68.227 21.713 38.730 1.00 27.99 345 GLU A N 1
ATOM 2695 C CA . GLU A 1 365 ? 69.528 22.278 38.976 1.00 31.34 345 GLU A CA 1
ATOM 2696 C C . GLU A 1 365 ? 70.222 22.630 37.660 1.00 31.17 345 GLU A C 1
ATOM 2697 O O . GLU A 1 365 ? 70.880 23.659 37.600 1.00 32.31 345 GLU A O 1
ATOM 2703 N N . ALA A 1 366 ? 70.074 21.794 36.623 1.00 28.28 346 ALA A N 1
ATOM 2704 C CA . ALA A 1 366 ? 70.639 22.132 35.280 1.00 28.53 346 ALA A CA 1
ATOM 2705 C C . ALA A 1 366 ? 70.017 23.422 34.742 1.00 29.33 346 ALA A C 1
ATOM 2706 O O . ALA A 1 366 ? 70.732 24.324 34.251 1.00 30.16 346 ALA A O 1
ATOM 2708 N N . TYR A 1 367 ? 68.696 23.536 34.893 1.00 27.89 347 TYR A N 1
ATOM 2709 C CA . TYR A 1 367 ? 67.931 24.659 34.338 1.00 27.75 347 TYR A CA 1
ATOM 2710 C C . TYR A 1 367 ? 68.329 25.968 35.063 1.00 29.77 347 TYR A C 1
ATOM 2711 O O . TYR A 1 367 ? 68.657 26.967 34.437 1.00 29.83 347 TYR A O 1
ATOM 2720 N N . GLU A 1 368 ? 68.289 25.931 36.386 1.00 32.56 348 GLU A N 1
ATOM 2721 C CA . GLU A 1 368 ? 68.530 27.078 37.210 1.00 35.22 348 GLU A CA 1
ATOM 2722 C C . GLU A 1 368 ? 69.963 27.608 37.058 1.00 36.59 348 GLU A C 1
ATOM 2723 O O . GLU A 1 368 ? 70.208 28.811 37.134 1.00 39.27 348 GLU A O 1
ATOM 2729 N N . GLN A 1 369 ? 70.911 26.740 36.803 1.00 35.69 349 GLN A N 1
ATOM 2730 C CA . GLN A 1 369 ? 72.255 27.205 36.779 1.00 36.89 349 GLN A CA 1
ATOM 2731 C C . GLN A 1 369 ? 72.643 27.686 35.349 1.00 36.54 349 GLN A C 1
ATOM 2732 O O . GLN A 1 369 ? 73.517 28.541 35.177 1.00 36.27 349 GLN A O 1
ATOM 2738 N N . TYR A 1 370 ? 72.002 27.147 34.323 1.00 32.74 350 TYR A N 1
ATOM 2739 C CA . TYR A 1 370 ? 72.155 27.719 33.033 1.00 33.31 350 TYR A CA 1
ATOM 2740 C C . TYR A 1 370 ? 71.574 29.164 33.050 1.00 34.12 350 TYR A C 1
ATOM 2741 O O . TYR A 1 370 ? 72.128 30.085 32.403 1.00 32.81 350 TYR A O 1
ATOM 2750 N N . HIS A 1 371 ? 70.476 29.337 33.779 1.00 32.75 351 HIS A N 1
ATOM 2751 C CA . HIS A 1 371 ? 69.762 30.632 33.867 1.00 34.12 351 HIS A CA 1
ATOM 2752 C C . HIS A 1 371 ? 70.638 31.655 34.586 1.00 34.09 351 HIS A C 1
ATOM 2753 O O . HIS A 1 371 ? 70.765 32.756 34.115 1.00 32.41 351 HIS A O 1
ATOM 2760 N N . GLN A 1 372 ? 71.191 31.298 35.743 1.00 34.00 352 GLN A N 1
ATOM 2761 C CA . GLN A 1 372 ? 72.099 32.175 36.509 1.00 38.63 352 GLN A CA 1
ATOM 2762 C C . GLN A 1 372 ? 73.294 32.618 35.669 1.00 39.33 352 GLN A C 1
ATOM 2763 O O . GLN A 1 372 ? 73.748 33.747 35.733 1.00 41.42 352 GLN A O 1
ATOM 2769 N N . PHE A 1 373 ? 73.787 31.712 34.862 1.00 38.51 353 PHE A N 1
ATOM 2770 C CA . PHE A 1 373 ? 74.959 31.930 34.073 1.00 39.28 353 PHE A CA 1
ATOM 2771 C C . PHE A 1 373 ? 74.620 32.898 32.977 1.00 39.15 353 PHE A C 1
ATOM 2772 O O . PHE A 1 373 ? 75.306 33.900 32.771 1.00 39.24 353 PHE A O 1
ATOM 2780 N N . LEU A 1 374 ? 73.536 32.595 32.273 1.00 36.51 354 LEU A N 1
ATOM 2781 C CA . LEU A 1 374 ? 72.969 33.461 31.285 1.00 34.67 354 LEU A CA 1
ATOM 2782 C C . LEU A 1 374 ? 72.820 34.922 31.754 1.00 34.44 354 LEU A C 1
ATOM 2783 O O . LEU A 1 374 ? 73.096 35.851 31.005 1.00 35.10 354 LEU A O 1
ATOM 2788 N N . ALA A 1 375 ? 72.376 35.110 32.988 1.00 32.20 355 ALA A N 1
ATOM 2789 C CA . ALA A 1 375 ? 72.152 36.428 33.519 1.00 32.87 355 ALA A CA 1
ATOM 2790 C C . ALA A 1 375 ? 73.470 37.210 33.518 1.00 32.88 355 ALA A C 1
ATOM 2791 O O . ALA A 1 375 ? 73.491 38.399 33.200 1.00 33.28 355 ALA A O 1
ATOM 2793 N N . SER A 1 376 ? 74.557 36.547 33.907 1.00 32.78 356 SER A N 1
ATOM 2794 C CA . SER A 1 376 ? 75.905 37.115 33.823 1.00 34.54 356 SER A CA 1
ATOM 2795 C C . SER A 1 376 ? 76.257 37.566 32.415 1.00 32.25 356 SER A C 1
ATOM 2796 O O . SER A 1 376 ? 76.577 38.725 32.202 1.00 34.14 356 SER A O 1
ATOM 2799 N N . PHE A 1 377 ? 76.174 36.667 31.444 1.00 30.83 357 PHE A N 1
ATOM 2800 C CA . PHE A 1 377 ? 76.463 37.050 30.066 1.00 32.19 357 PHE A CA 1
ATOM 2801 C C . PHE A 1 377 ? 75.641 38.220 29.562 1.00 31.83 357 PHE A C 1
ATOM 2802 O O . PHE A 1 377 ? 76.209 39.152 28.994 1.00 33.52 357 PHE A O 1
ATOM 2810 N N . TYR A 1 378 ? 74.319 38.194 29.771 1.00 29.82 358 TYR A N 1
ATOM 2811 C CA . TYR A 1 378 ? 73.518 39.330 29.318 1.00 28.86 358 TYR A CA 1
ATOM 2812 C C . TYR A 1 378 ? 73.989 40.650 30.016 1.00 29.38 358 TYR A C 1
ATOM 2813 O O . TYR A 1 378 ? 74.118 41.677 29.380 1.00 28.72 358 TYR A O 1
ATOM 2822 N N . THR A 1 379 ? 74.223 40.600 31.335 1.00 29.54 359 THR A N 1
ATOM 2823 C CA . THR A 1 379 ? 74.715 41.769 32.042 1.00 30.64 359 THR A CA 1
ATOM 2824 C C . THR A 1 379 ? 76.026 42.353 31.445 1.00 32.20 359 THR A C 1
ATOM 2825 O O . THR A 1 379 ? 76.168 43.575 31.364 1.00 33.46 359 THR A O 1
ATOM 2829 N N . PHE A 1 380 ? 76.955 41.493 31.026 1.00 33.43 360 PHE A N 1
ATOM 2830 C CA . PHE A 1 380 ? 78.225 41.969 30.444 1.00 34.71 360 PHE A CA 1
ATOM 2831 C C . PHE A 1 380 ? 78.002 42.696 29.161 1.00 34.26 360 PHE A C 1
ATOM 2832 O O . PHE A 1 380 ? 78.645 43.741 28.910 1.00 34.94 360 PHE A O 1
ATOM 2840 N N . ALA A 1 381 ? 77.114 42.172 28.330 1.00 32.92 361 ALA A N 1
ATOM 2841 C CA . ALA A 1 381 ? 76.823 42.885 27.075 1.00 32.71 361 ALA A CA 1
ATOM 2842 C C . ALA A 1 381 ? 76.064 44.193 27.303 1.00 31.79 361 ALA A C 1
ATOM 2843 O O . ALA A 1 381 ? 76.165 45.114 26.488 1.00 30.52 361 ALA A O 1
ATOM 2845 N N . SER A 1 382 ? 75.311 44.258 28.397 1.00 30.97 362 SER A N 1
ATOM 2846 C CA . SER A 1 382 ? 74.461 45.411 28.662 1.00 31.54 362 SER A CA 1
ATOM 2847 C C . SER A 1 382 ? 75.292 46.689 28.961 1.00 31.72 362 SER A C 1
ATOM 2848 O O . SER A 1 382 ? 74.787 47.802 28.789 1.00 31.57 362 SER A O 1
ATOM 2851 N N . PHE A 1 383 ? 76.548 46.510 29.364 1.00 31.92 363 PHE A N 1
ATOM 2852 C CA . PHE A 1 383 ? 77.443 47.639 29.615 1.00 33.62 363 PHE A CA 1
ATOM 2853 C C . PHE A 1 383 ? 77.810 48.390 28.343 1.00 34.98 363 PHE A C 1
ATOM 2854 O O . PHE A 1 383 ? 78.090 49.595 28.380 1.00 36.75 363 PHE A O 1
ATOM 2862 N N . THR A 1 384 ? 77.785 47.705 27.200 1.00 33.83 364 THR A N 1
ATOM 2863 C CA . THR A 1 384 ? 78.122 48.374 25.969 1.00 34.29 364 THR A CA 1
ATOM 2864 C C . THR A 1 384 ? 76.995 48.375 24.957 1.00 34.59 364 THR A C 1
ATOM 2865 O O . THR A 1 384 ? 77.150 48.938 23.870 1.00 37.16 364 THR A O 1
ATOM 2869 N N . GLU A 1 385 ? 75.859 47.783 25.306 1.00 30.87 365 GLU A N 1
ATOM 2870 C CA . GLU A 1 385 ? 74.707 47.887 24.402 1.00 29.37 365 GLU A CA 1
ATOM 2871 C C . GLU A 1 385 ? 73.720 48.926 24.969 1.00 29.20 365 GLU A C 1
ATOM 2872 O O . GLU A 1 385 ? 73.733 49.184 26.158 1.00 27.89 365 GLU A O 1
ATOM 2878 N N . PRO A 1 386 ? 72.868 49.521 24.117 1.00 30.90 366 PRO A N 1
ATOM 2879 C CA . PRO A 1 386 ? 71.994 50.598 24.572 1.00 31.49 366 PRO A CA 1
ATOM 2880 C C . PRO A 1 386 ? 70.942 50.109 25.579 1.00 33.77 366 PRO A C 1
ATOM 2881 O O . PRO A 1 386 ? 70.764 48.870 25.809 1.00 34.11 366 PRO A O 1
ATOM 2885 N N . ASP A 1 387 ? 70.246 51.049 26.196 1.00 32.53 367 ASP A N 1
ATOM 2886 C CA . ASP A 1 387 ? 69.270 50.674 27.183 1.00 31.73 367 ASP A CA 1
ATOM 2887 C C . ASP A 1 387 ? 67.930 50.437 26.495 1.00 31.56 367 ASP A C 1
ATOM 2888 O O . ASP A 1 387 ? 66.955 51.194 26.735 1.00 33.91 367 ASP A O 1
ATOM 2893 N N . SER A 1 388 ? 67.886 49.402 25.628 1.00 30.11 368 SER A N 1
ATOM 2894 C CA . SER A 1 388 ? 66.656 48.916 25.005 1.00 28.74 368 SER A CA 1
ATOM 2895 C C . SER A 1 388 ? 65.910 47.969 25.932 1.00 27.32 368 SER A C 1
ATOM 2896 O O . SER A 1 388 ? 66.474 47.470 26.909 1.00 29.13 368 SER A O 1
ATOM 2899 N N . GLU A 1 389 ? 64.628 47.741 25.667 1.00 26.36 369 GLU A N 1
ATOM 2900 C CA . GLU A 1 389 ? 63.834 46.760 26.438 1.00 28.97 369 GLU A CA 1
ATOM 2901 C C . GLU A 1 389 ? 64.468 45.338 26.450 1.00 27.25 369 GLU A C 1
ATOM 2902 O O . GLU A 1 389 ? 64.459 44.659 27.473 1.00 26.27 369 GLU A O 1
ATOM 2908 N N . PHE A 1 390 ? 65.103 44.948 25.351 1.00 26.86 370 PHE A N 1
ATOM 2909 C CA . PHE A 1 390 ? 65.810 43.683 25.335 1.00 26.97 370 PHE A CA 1
ATOM 2910 C C . PHE A 1 390 ? 66.830 43.572 26.477 1.00 26.18 370 PHE A C 1
ATOM 2911 O O . PHE A 1 390 ? 66.758 42.668 27.275 1.00 24.67 370 PHE A O 1
ATOM 2919 N N . TRP A 1 391 ? 67.787 44.500 26.509 1.00 26.15 371 TRP A N 1
ATOM 2920 C CA . TRP A 1 391 ? 68.870 44.444 27.474 1.00 26.12 371 TRP A CA 1
ATOM 2921 C C . TRP A 1 391 ? 68.401 44.687 28.905 1.00 25.69 371 TRP A C 1
ATOM 2922 O O . TRP A 1 391 ? 68.883 44.065 29.837 1.00 26.49 371 TRP A O 1
ATOM 2933 N N . ARG A 1 392 ? 67.433 45.567 29.046 1.00 26.91 372 ARG A N 1
ATOM 2934 C CA . ARG A 1 392 ? 66.889 45.975 30.329 1.00 27.77 372 ARG A CA 1
ATOM 2935 C C . ARG A 1 392 ? 66.123 44.829 30.995 1.00 28.27 372 ARG A C 1
ATOM 2936 O O . ARG A 1 392 ? 66.121 44.695 32.216 1.00 28.44 372 ARG A O 1
ATOM 2944 N N . LYS A 1 393 ? 65.392 44.058 30.207 1.00 28.70 373 LYS A N 1
ATOM 2945 C CA . LYS A 1 393 ? 64.680 42.941 30.794 1.00 30.14 373 LYS A CA 1
ATOM 2946 C C . LYS A 1 393 ? 65.669 41.880 31.263 1.00 29.13 373 LYS A C 1
ATOM 2947 O O . LYS A 1 393 ? 65.387 41.193 32.206 1.00 28.71 373 LYS A O 1
ATOM 2953 N N . ARG A 1 394 ? 66.811 41.756 30.603 1.00 28.21 374 ARG A N 1
ATOM 2954 C CA . ARG A 1 394 ? 67.657 40.583 30.823 1.00 28.44 374 ARG A CA 1
ATOM 2955 C C . ARG A 1 394 ? 68.868 40.796 31.720 1.00 30.32 374 ARG A C 1
ATOM 2956 O O . ARG A 1 394 ? 69.408 39.822 32.308 1.00 31.52 374 ARG A O 1
ATOM 2964 N N . ARG A 1 395 ? 69.289 42.058 31.869 1.00 30.88 375 ARG A N 1
ATOM 2965 C CA . ARG A 1 395 ? 70.486 42.355 32.639 1.00 32.08 375 ARG A CA 1
ATOM 2966 C C . ARG A 1 395 ? 70.122 42.257 34.077 1.00 33.54 375 ARG A C 1
ATOM 2967 O O . ARG A 1 395 ? 68.976 42.421 34.406 1.00 33.98 375 ARG A O 1
ATOM 2975 N N . ILE A 1 396 ? 71.097 41.972 34.944 1.00 35.72 376 ILE A N 1
ATOM 2976 C CA . ILE A 1 396 ? 70.802 41.808 36.345 1.00 38.62 376 ILE A CA 1
ATOM 2977 C C . ILE A 1 396 ? 70.202 43.102 36.966 1.00 41.51 376 ILE A C 1
ATOM 2978 O O . ILE A 1 396 ? 70.661 44.226 36.678 1.00 41.00 376 ILE A O 1
ATOM 2983 N N . THR A 1 397 ? 69.190 42.909 37.805 1.00 43.39 377 THR A N 1
ATOM 2984 C CA . THR A 1 397 ? 68.464 43.979 38.485 1.00 46.59 377 THR A CA 1
ATOM 2985 C C . THR A 1 397 ? 69.120 44.196 39.839 1.00 47.35 377 THR A C 1
ATOM 2986 O O . THR A 1 397 ? 69.234 43.262 40.602 1.00 48.29 377 THR A O 1
ATOM 2990 N N . GLU A 1 398 ? 69.532 45.415 40.142 1.00 49.11 378 GLU A N 1
ATOM 2991 C CA . GLU A 1 398 ? 70.273 45.706 41.405 1.00 50.51 378 GLU A CA 1
ATOM 2992 C C . GLU A 1 398 ? 70.437 47.236 41.555 1.00 50.99 378 GLU A C 1
ATOM 2993 O O . GLU A 1 398 ? 70.254 47.956 40.567 1.00 50.37 378 GLU A O 1
ATOM 2999 N N . SER A 1 399 ? 70.823 47.707 42.759 1.00 51.70 379 SER A N 1
ATOM 3000 C CA . SER A 1 399 ? 70.957 49.155 43.061 1.00 52.34 379 SER A CA 1
ATOM 3001 C C . SER A 1 399 ? 71.857 49.936 42.092 1.00 52.66 379 SER A C 1
ATOM 3002 O O . SER A 1 399 ? 72.808 49.375 41.580 1.00 52.17 379 SER A O 1
ATOM 3005 N N . ASP A 1 400 ? 71.559 51.228 41.867 1.00 54.63 380 ASP A N 1
ATOM 3006 C CA . ASP A 1 400 ? 72.405 52.119 41.021 1.00 55.85 380 ASP A CA 1
ATOM 3007 C C . ASP A 1 400 ? 73.893 51.839 41.382 1.00 56.40 380 ASP A C 1
ATOM 3008 O O . ASP A 1 400 ? 74.771 51.718 40.495 1.00 56.28 380 ASP A O 1
ATOM 3013 N N . ASP A 1 401 ? 74.149 51.721 42.693 1.00 56.47 381 ASP A N 1
ATOM 3014 C CA . ASP A 1 401 ? 75.511 51.615 43.243 1.00 57.49 381 ASP A CA 1
ATOM 3015 C C . ASP A 1 401 ? 76.179 50.241 43.025 1.00 56.38 381 ASP A C 1
ATOM 3016 O O . ASP A 1 401 ? 77.366 50.198 42.680 1.00 55.95 381 ASP A O 1
ATOM 3021 N N . ASP A 1 402 ? 75.423 49.144 43.194 1.00 55.82 382 ASP A N 1
ATOM 3022 C CA . ASP A 1 402 ? 75.875 47.769 42.843 1.00 55.57 382 ASP A CA 1
ATOM 3023 C C . ASP A 1 402 ? 76.278 47.673 41.355 1.00 55.73 382 ASP A C 1
ATOM 3024 O O . ASP A 1 402 ? 77.214 46.952 40.980 1.00 53.87 382 ASP A O 1
ATOM 3029 N N . ARG A 1 403 ? 75.551 48.435 40.533 1.00 56.35 383 ARG A N 1
ATOM 3030 C CA . ARG A 1 403 ? 75.709 48.432 39.080 1.00 57.64 383 ARG A CA 1
ATOM 3031 C C . ARG A 1 403 ? 76.891 49.226 38.569 1.00 57.80 383 ARG A C 1
ATOM 3032 O O . ARG A 1 403 ? 77.557 48.784 37.631 1.00 57.30 383 ARG A O 1
ATOM 3040 N N . LEU A 1 404 ? 77.128 50.404 39.153 1.00 59.14 384 LEU A N 1
ATOM 3041 C CA . LEU A 1 404 ? 78.363 51.184 38.888 1.00 59.94 384 LEU A CA 1
ATOM 3042 C C . LEU A 1 404 ? 79.615 50.437 39.412 1.00 59.93 384 LEU A C 1
ATOM 3043 O O . LEU A 1 404 ? 80.584 50.237 38.666 1.00 59.52 384 LEU A O 1
ATOM 3048 N N . THR A 1 405 ? 79.569 49.958 40.663 1.00 60.79 385 THR A N 1
ATOM 3049 C CA . THR A 1 405 ? 80.577 48.982 41.137 1.00 61.38 385 THR A CA 1
ATOM 3050 C C . THR A 1 405 ? 80.758 47.902 40.067 1.00 61.84 385 THR A C 1
ATOM 3051 O O . THR A 1 405 ? 81.898 47.633 39.662 1.00 61.57 385 THR A O 1
ATOM 3055 N N . ARG A 1 406 ? 79.650 47.309 39.580 1.00 62.16 386 ARG A N 1
ATOM 3056 C CA . ARG A 1 406 ? 79.772 46.247 38.533 1.00 62.97 386 ARG A CA 1
ATOM 3057 C C . ARG A 1 406 ? 80.540 46.614 37.220 1.00 63.01 386 ARG A C 1
ATOM 3058 O O . ARG A 1 406 ? 81.144 45.730 36.615 1.00 62.23 386 ARG A O 1
ATOM 3066 N N . LYS A 1 407 ? 80.580 47.893 36.819 1.00 65.13 387 LYS A N 1
ATOM 3067 C CA . LYS A 1 407 ? 81.754 48.348 35.988 1.00 66.91 387 LYS A CA 1
ATOM 3068 C C . LYS A 1 407 ? 83.080 48.409 36.839 1.00 67.06 387 LYS A C 1
ATOM 3069 O O . LYS A 1 407 ? 83.782 49.443 36.947 1.00 67.06 387 LYS A O 1
ATOM 3075 N N . LYS A 1 408 ? 83.267 47.290 37.559 1.00 66.93 388 LYS A N 1
ATOM 3076 C CA . LYS A 1 408 ? 84.521 46.586 37.788 1.00 66.24 388 LYS A CA 1
ATOM 3077 C C . LYS A 1 408 ? 84.754 45.822 36.501 1.00 66.85 388 LYS A C 1
ATOM 3078 O O . LYS A 1 408 ? 85.791 45.194 36.313 1.00 66.24 388 LYS A O 1
ATOM 3084 N N . TRP A 1 409 ? 83.738 45.809 35.636 1.00 67.43 389 TRP A N 1
ATOM 3085 C CA . TRP A 1 409 ? 83.842 45.074 34.392 1.00 68.44 389 TRP A CA 1
ATOM 3086 C C . TRP A 1 409 ? 84.756 45.799 33.399 1.00 68.97 389 TRP A C 1
ATOM 3087 O O . TRP A 1 409 ? 85.484 45.141 32.652 1.00 68.26 389 TRP A O 1
ATOM 3098 N N . PHE A 1 410 ? 84.712 47.140 33.422 1.00 70.33 390 PHE A N 1
ATOM 3099 C CA . PHE A 1 410 ? 85.470 48.033 32.537 1.00 72.66 390 PHE A CA 1
ATOM 3100 C C . PHE A 1 410 ? 86.933 47.642 32.366 1.00 74.55 390 PHE A C 1
ATOM 3101 O O . PHE A 1 410 ? 87.612 48.116 31.436 1.00 74.33 390 PHE A O 1
ATOM 3102 N N . GLU A 1 411 ? 87.403 46.731 33.225 1.00 75.88 391 GLU A N 1
ATOM 3103 C CA . GLU A 1 411 ? 88.837 46.412 33.317 1.00 77.21 391 GLU A CA 1
ATOM 3104 C C . GLU A 1 411 ? 89.199 44.920 33.556 1.00 77.07 391 GLU A C 1
ATOM 3105 O O . GLU A 1 411 ? 90.002 44.577 34.446 1.00 76.97 391 GLU A O 1
ATOM 3111 N N . SER A 1 412 ? 88.615 44.050 32.740 1.00 77.06 392 SER A N 1
ATOM 3112 C CA . SER A 1 412 ? 89.024 42.659 32.674 1.00 77.64 392 SER A CA 1
ATOM 3113 C C . SER A 1 412 ? 90.110 42.507 31.560 1.00 77.72 392 SER A C 1
ATOM 3114 O O . SER A 1 412 ? 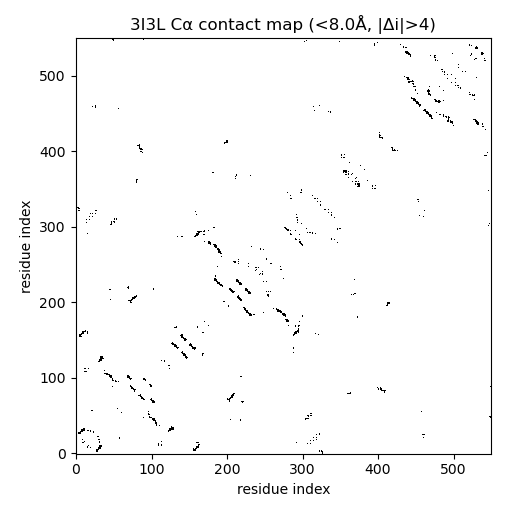90.304 41.426 30.957 1.00 77.31 392 SER A O 1
ATOM 3117 N N . PHE A 1 428 ? 79.385 31.775 38.629 1.00 65.67 408 PHE A N 1
ATOM 3118 C CA . PHE A 1 428 ? 78.305 32.046 37.604 1.00 65.29 408 PHE A CA 1
ATOM 3119 C C . PHE A 1 428 ? 78.654 33.272 36.760 1.00 64.80 408 PHE A C 1
ATOM 3120 O O . PHE A 1 428 ? 78.609 33.213 35.524 1.00 64.22 408 PHE A O 1
ATOM 3121 N N . ARG A 1 429 ? 79.035 34.363 37.439 1.00 64.22 409 ARG A N 1
ATOM 3122 C CA . ARG A 1 429 ? 79.312 35.675 36.822 1.00 63.44 409 ARG A CA 1
ATOM 3123 C C . ARG A 1 429 ? 80.777 36.050 36.875 1.00 62.99 409 ARG A C 1
ATOM 3124 O O . ARG A 1 429 ? 81.256 36.878 36.098 1.00 61.95 409 ARG A O 1
ATOM 3125 N N . ASP A 1 430 ? 81.471 35.444 37.834 1.00 62.93 410 ASP A N 1
ATOM 3126 C CA . ASP A 1 430 ? 82.914 35.357 37.804 1.00 61.99 410 ASP A CA 1
ATOM 3127 C C . ASP A 1 430 ? 83.178 34.082 36.996 1.00 59.45 410 ASP A C 1
ATOM 3128 O O . ASP A 1 430 ? 84.159 33.993 36.272 1.00 60.24 410 ASP A O 1
ATOM 3133 N N . ARG A 1 431 ? 82.256 33.133 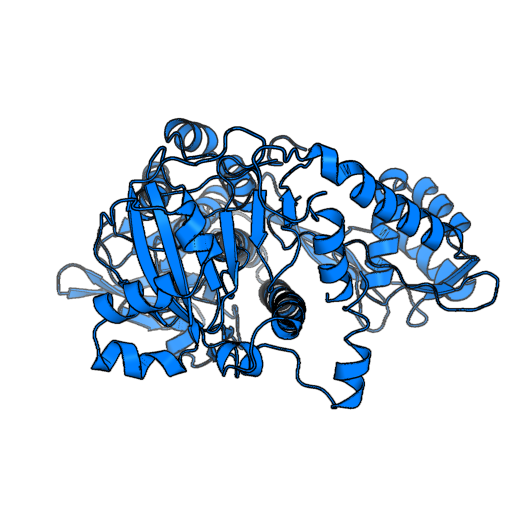37.059 1.00 55.45 411 ARG A N 1
ATOM 3134 C CA . ARG A 1 431 ? 82.356 31.962 36.247 1.00 54.13 411 ARG A CA 1
ATOM 3135 C C . ARG A 1 431 ? 82.317 32.335 34.761 1.00 52.51 411 ARG A C 1
ATOM 3136 O O . ARG A 1 431 ? 82.970 31.680 33.947 1.00 51.83 411 ARG A O 1
ATOM 3144 N N . ALA A 1 432 ? 81.588 33.408 34.431 1.00 50.04 412 ALA A N 1
ATOM 3145 C CA . ALA A 1 432 ? 81.389 33.787 33.062 1.00 47.27 412 ALA A CA 1
ATOM 3146 C C . ALA A 1 432 ? 82.475 34.713 32.663 1.00 45.92 412 ALA A C 1
ATOM 3147 O O . ALA A 1 432 ? 82.904 34.765 31.484 1.00 44.06 412 ALA A O 1
ATOM 3149 N N . SER A 1 433 ? 82.884 35.502 33.641 1.00 43.86 413 SER A N 1
ATOM 3150 C CA . SER A 1 433 ? 83.994 36.409 33.470 1.00 42.95 413 SER A CA 1
ATOM 3151 C C . SER A 1 433 ? 85.253 35.587 33.122 1.00 41.48 413 SER A C 1
ATOM 3152 O O . SER A 1 433 ? 86.091 35.983 32.309 1.00 40.83 413 SER A O 1
ATOM 3155 N N . THR A 1 434 ? 85.316 34.404 33.710 1.00 40.75 414 THR A N 1
ATOM 3156 C CA . THR A 1 434 ? 86.411 33.524 33.534 1.00 40.74 414 THR A CA 1
ATOM 3157 C C . THR A 1 434 ? 86.444 33.014 32.111 1.00 40.08 414 THR A C 1
ATOM 3158 O O . THR A 1 434 ? 87.471 33.166 31.443 1.00 38.78 414 THR A O 1
ATOM 3162 N N . MET A 1 435 ? 85.322 32.438 31.658 1.00 38.16 415 MET A N 1
ATOM 3163 C CA . MET A 1 435 ? 85.190 31.902 30.331 1.00 37.01 415 MET A CA 1
ATOM 3164 C C . MET A 1 435 ? 85.597 32.917 29.278 1.00 34.35 415 MET A C 1
ATOM 3165 O O . MET A 1 435 ? 86.353 32.583 28.408 1.00 33.78 415 MET A O 1
ATOM 3170 N N . ILE A 1 436 ? 85.112 34.152 29.403 1.00 33.15 416 ILE A N 1
ATOM 3171 C CA . ILE A 1 436 ? 85.328 35.196 28.426 1.00 33.89 416 ILE A CA 1
ATOM 3172 C C . ILE A 1 436 ? 86.801 35.530 28.333 1.00 33.94 416 ILE A C 1
ATOM 3173 O O . ILE A 1 436 ? 87.335 35.633 27.228 1.00 32.11 416 ILE A O 1
ATOM 3178 N N . ALA A 1 437 ? 87.439 35.716 29.482 1.00 34.76 417 ALA A N 1
ATOM 3179 C CA . ALA A 1 437 ? 88.893 35.972 29.553 1.00 35.67 417 ALA A CA 1
ATOM 3180 C C . ALA A 1 437 ? 89.704 34.861 28.913 1.00 36.59 417 ALA A C 1
ATOM 3181 O O . ALA A 1 437 ? 90.566 35.123 28.069 1.00 39.09 417 ALA A O 1
ATOM 3183 N N . ILE A 1 438 ? 89.461 33.618 29.303 1.00 36.45 418 ILE A N 1
ATOM 3184 C CA . ILE A 1 438 ? 90.169 32.500 28.687 1.00 33.76 418 ILE A CA 1
ATOM 3185 C C . ILE A 1 438 ? 89.962 32.506 27.164 1.00 34.22 418 ILE A C 1
ATOM 3186 O O . ILE A 1 438 ? 90.927 32.329 26.396 1.00 33.48 418 ILE A O 1
ATOM 3191 N N . GLY A 1 439 ? 88.732 32.753 26.700 1.00 31.00 419 GLY A N 1
ATOM 3192 C CA . GLY A 1 439 ? 88.473 32.692 25.302 1.00 30.35 419 GLY A CA 1
ATOM 3193 C C . GLY A 1 439 ? 88.750 33.933 24.480 1.00 31.97 419 GLY A C 1
ATOM 3194 O O . GLY A 1 439 ? 88.517 33.960 23.265 1.00 31.17 419 GLY A O 1
ATOM 3195 N N . ARG A 1 440 ? 89.273 34.963 25.123 1.00 33.60 420 ARG A N 1
ATOM 3196 C CA . ARG A 1 440 ? 89.520 36.246 24.476 1.00 35.41 420 ARG A CA 1
ATOM 3197 C C . ARG A 1 440 ? 90.553 36.113 23.365 1.00 35.71 420 ARG A C 1
ATOM 3198 O O . ARG A 1 440 ? 91.656 35.633 23.601 1.00 35.94 420 ARG A O 1
ATOM 3206 N N . HIS A 1 441 ? 90.179 36.511 22.139 1.00 36.18 421 HIS A N 1
ATOM 3207 C CA . HIS A 1 441 ? 91.138 36.623 21.019 1.00 37.11 421 HIS A CA 1
ATOM 3208 C C . HIS A 1 441 ? 92.180 37.692 21.355 1.00 39.14 421 HIS A C 1
ATOM 3209 O O . HIS A 1 441 ? 91.915 38.666 22.094 1.00 38.99 421 HIS A O 1
ATOM 3216 N N . GLN A 1 442 ? 93.373 37.526 20.797 1.00 41.57 422 GLN A N 1
ATOM 3217 C CA . GLN A 1 442 ? 94.493 38.400 21.169 1.00 43.78 422 GLN A CA 1
ATOM 3218 C C . GLN A 1 442 ? 94.685 39.583 20.207 1.00 45.32 422 GLN A C 1
ATOM 3219 O O . GLN A 1 442 ? 95.789 40.075 20.005 1.00 46.27 422 GLN A O 1
ATOM 3225 N N . ARG A 1 443 ? 93.583 40.019 19.610 1.00 46.33 423 ARG A N 1
ATOM 3226 C CA . ARG A 1 443 ? 93.558 41.182 18.765 1.00 47.74 423 ARG A CA 1
ATOM 3227 C C . ARG A 1 443 ? 92.150 41.740 18.899 1.00 48.82 423 ARG A C 1
ATOM 3228 O O . ARG A 1 443 ? 91.250 41.005 19.320 1.00 49.58 423 ARG A O 1
ATOM 3236 N N . PRO A 1 444 ? 91.931 43.003 18.478 1.00 49.19 424 PRO A N 1
ATOM 3237 C CA . PRO A 1 444 ? 90.652 43.702 18.724 1.00 48.91 424 PRO A CA 1
ATOM 3238 C C . PRO A 1 444 ? 89.495 43.202 17.876 1.00 47.51 424 PRO A C 1
ATOM 3239 O O . PRO A 1 444 ? 88.335 43.411 18.233 1.00 45.13 424 PRO A O 1
ATOM 3243 N N . GLU A 1 445 ? 89.808 42.579 16.748 1.00 48.34 425 GLU A N 1
ATOM 3244 C CA . GLU A 1 445 ? 88.804 42.219 15.737 1.00 48.77 425 GLU A CA 1
ATOM 3245 C C . GLU A 1 445 ? 88.925 40.752 15.312 1.00 48.04 425 GLU A C 1
ATOM 3246 O O . GLU A 1 445 ? 89.925 40.062 15.588 1.00 47.17 425 GLU A O 1
ATOM 3252 N N . LEU A 1 446 ? 87.893 40.285 14.629 1.00 46.01 426 LEU A N 1
ATOM 3253 C CA . LEU A 1 446 ? 87.772 38.894 14.275 1.00 44.92 426 LEU A CA 1
ATOM 3254 C C . LEU A 1 446 ? 88.533 38.645 12.966 1.00 46.01 426 LEU A C 1
ATOM 3255 O O . LEU A 1 446 ? 88.325 39.356 11.976 1.00 45.94 426 LEU A O 1
ATOM 3260 N N . SER A 1 447 ? 89.406 37.631 12.964 1.00 45.76 427 SER A N 1
ATOM 3261 C CA . SER A 1 447 ? 90.285 37.364 11.850 1.00 45.91 427 SER A CA 1
ATOM 3262 C C . SER A 1 447 ? 90.701 35.896 11.804 1.00 47.32 427 SER A C 1
ATOM 3263 O O . SER A 1 447 ? 90.698 35.162 12.843 1.00 46.39 427 SER A O 1
ATOM 3266 N N . ASP A 1 448 ? 91.096 35.473 10.604 1.00 47.30 428 ASP A N 1
ATOM 3267 C CA . ASP A 1 448 ? 91.567 34.116 10.383 1.00 47.10 428 ASP A CA 1
ATOM 3268 C C . ASP A 1 448 ? 92.982 33.945 10.937 1.00 46.49 428 ASP A C 1
ATOM 3269 O O . ASP A 1 448 ? 93.557 32.860 10.915 1.00 47.91 428 ASP A O 1
ATOM 3274 N N . ASP A 1 449 ? 93.527 35.026 11.459 1.00 47.41 429 ASP A N 1
ATOM 3275 C CA . ASP A 1 449 ? 94.745 34.972 12.271 1.00 47.84 429 ASP A CA 1
ATOM 3276 C C . ASP A 1 449 ? 94.561 34.109 13.507 1.00 47.10 429 ASP A C 1
ATOM 3277 O O . ASP A 1 449 ? 95.541 33.587 14.065 1.00 48.88 429 ASP A O 1
ATOM 3282 N N . PHE A 1 450 ? 93.308 33.966 13.941 1.00 45.46 430 PHE A N 1
ATOM 3283 C CA . PHE A 1 450 ? 92.987 33.277 15.199 1.00 42.30 430 PHE A CA 1
ATOM 3284 C C . PHE A 1 450 ? 93.336 31.803 15.159 1.00 42.42 430 PHE A C 1
ATOM 3285 O O . PHE A 1 450 ? 92.934 31.085 14.230 1.00 40.45 430 PHE A O 1
ATOM 3293 N N . SER A 1 451 ? 94.054 31.353 16.190 1.00 42.16 431 SER A N 1
ATOM 3294 C CA . SER A 1 451 ? 94.234 29.929 16.449 1.00 42.36 431 SER A CA 1
ATOM 3295 C C . SER A 1 451 ? 93.860 29.649 17.900 1.00 40.34 431 SER A C 1
ATOM 3296 O O . SER A 1 451 ? 94.052 30.481 18.749 1.00 42.55 431 SER A O 1
ATOM 3299 N N . GLU A 1 452 ? 93.356 28.468 18.182 1.00 40.20 432 GLU A N 1
ATOM 3300 C CA . GLU A 1 452 ? 92.957 28.138 19.556 1.00 40.96 432 GLU A CA 1
ATOM 3301 C C . GLU A 1 452 ? 94.135 28.103 20.508 1.00 39.69 432 GLU A C 1
ATOM 3302 O O . GLU A 1 452 ? 93.979 28.283 21.718 1.00 38.66 432 GLU A O 1
ATOM 3308 N N . ALA A 1 453 ? 95.324 27.886 19.959 1.00 39.46 433 ALA A N 1
ATOM 3309 C CA . ALA A 1 453 ? 96.529 27.901 20.782 1.00 37.77 433 ALA A CA 1
ATOM 3310 C C . ALA A 1 453 ? 96.844 29.290 21.368 1.00 37.12 433 ALA A C 1
ATOM 3311 O O . ALA A 1 453 ? 97.466 29.392 22.442 1.00 37.48 433 ALA A O 1
ATOM 3313 N N . GLU A 1 454 ? 96.397 30.359 20.704 1.00 34.78 434 GLU A N 1
ATOM 3314 C CA . GLU A 1 454 ? 96.583 31.706 21.266 1.00 32.94 434 GLU A CA 1
ATOM 3315 C C . GLU A 1 454 ? 95.772 31.877 22.573 1.00 33.65 434 GLU A C 1
ATOM 3316 O O . GLU A 1 454 ? 95.978 32.823 23.324 1.00 32.70 434 GLU A O 1
ATOM 3322 N N . LEU A 1 455 ? 94.879 30.927 22.868 1.00 33.26 435 LEU A N 1
ATOM 3323 C CA . LEU A 1 455 ? 94.089 30.980 24.109 1.00 33.95 435 LEU A CA 1
ATOM 3324 C C . LEU A 1 455 ? 94.814 30.291 25.252 1.00 33.73 435 LEU A C 1
ATOM 3325 O O . LEU A 1 455 ? 94.389 30.407 26.403 1.00 32.51 435 LEU A O 1
ATOM 3330 N N . ASN A 1 456 ? 95.850 29.503 24.929 1.00 33.75 436 ASN A N 1
ATOM 3331 C CA . ASN A 1 456 ? 96.512 28.683 25.956 1.00 33.88 436 ASN A CA 1
ATOM 3332 C C . ASN A 1 456 ? 97.110 29.455 27.110 1.00 32.64 436 ASN A C 1
ATOM 3333 O O . ASN A 1 456 ? 97.125 28.964 28.216 1.00 33.87 436 ASN A O 1
ATOM 3338 N N . PRO A 1 457 ? 97.634 30.666 26.863 1.00 31.75 437 PRO A N 1
ATOM 3339 C CA . PRO A 1 457 ? 98.238 31.337 28.004 1.00 31.14 437 PRO A CA 1
ATOM 3340 C C . PRO A 1 457 ? 97.212 31.760 29.030 1.00 31.79 437 PRO A C 1
ATOM 3341 O O . PRO A 1 457 ? 97.450 31.604 30.254 1.00 30.81 437 PRO A O 1
ATOM 3345 N N . ALA A 1 458 ? 96.074 32.302 28.564 1.00 31.52 438 ALA A N 1
ATOM 3346 C CA . ALA A 1 458 ? 95.051 32.743 29.534 1.00 33.55 438 ALA A CA 1
ATOM 3347 C C . ALA A 1 458 ? 94.485 31.513 30.270 1.00 33.20 438 ALA A C 1
ATOM 3348 O O . ALA A 1 458 ? 94.228 31.550 31.480 1.00 32.56 438 ALA A O 1
ATOM 3350 N N . ARG A 1 459 ? 94.353 30.397 29.558 1.00 33.93 439 ARG A N 1
ATOM 3351 C CA . ARG A 1 459 ? 93.932 29.159 30.248 1.00 34.15 439 ARG A CA 1
ATOM 3352 C C . ARG A 1 459 ? 94.874 28.839 31.372 1.00 33.51 439 ARG A C 1
ATOM 3353 O O . ARG A 1 459 ? 94.460 28.557 32.507 1.00 32.92 439 ARG A O 1
ATOM 3361 N N . VAL A 1 460 ? 96.161 28.819 31.026 1.00 32.99 440 VAL A N 1
ATOM 3362 C CA . VAL A 1 460 ? 97.132 28.296 31.936 1.00 32.74 440 VAL A CA 1
ATOM 3363 C C . VAL A 1 460 ? 97.232 29.229 33.123 1.00 33.17 440 VAL A C 1
ATOM 3364 O O . VAL A 1 460 ? 97.399 28.806 34.261 1.00 34.71 440 VAL A O 1
ATOM 3368 N N . ARG A 1 461 ? 97.123 30.503 32.825 1.00 33.00 441 ARG A N 1
ATOM 3369 C CA . ARG A 1 461 ? 97.169 31.533 33.806 1.00 35.98 441 ARG A CA 1
ATOM 3370 C C . ARG A 1 461 ? 96.019 31.357 34.820 1.00 37.65 441 ARG A C 1
ATOM 3371 O O . ARG A 1 461 ? 96.187 31.598 36.041 1.00 38.01 441 ARG A O 1
ATOM 3379 N N . TRP A 1 462 ? 94.862 30.923 34.333 1.00 36.92 442 TRP A N 1
ATOM 3380 C CA . TRP A 1 462 ? 93.767 30.625 35.229 1.00 37.31 442 TRP A CA 1
ATOM 3381 C C . TRP A 1 462 ? 94.094 29.419 36.115 1.00 36.22 442 TRP A C 1
ATOM 3382 O O . TRP A 1 462 ? 93.876 29.432 37.343 1.00 36.26 442 TRP A O 1
ATOM 3393 N N . ILE A 1 463 ? 94.644 28.381 35.520 1.00 34.58 443 ILE A N 1
ATOM 3394 C CA . ILE A 1 463 ? 95.066 27.218 36.290 1.00 36.04 443 ILE A CA 1
ATOM 3395 C C . ILE A 1 463 ? 96.127 27.598 37.351 1.00 37.55 443 ILE A C 1
ATOM 3396 O O . ILE A 1 463 ? 96.052 27.152 38.502 1.00 37.99 443 ILE A O 1
ATOM 3401 N N . SER A 1 464 ? 97.117 28.404 36.963 1.00 37.48 444 SER A N 1
ATOM 3402 C CA . SER A 1 464 ? 98.148 28.811 37.925 1.00 38.50 444 SER A CA 1
ATOM 3403 C C . SER A 1 464 ? 97.512 29.637 39.047 1.00 38.79 444 SER A C 1
ATOM 3404 O O . SER A 1 464 ? 97.933 29.564 40.192 1.00 37.59 444 SER A O 1
ATOM 3407 N N . ASP A 1 465 ? 96.483 30.418 38.717 1.00 38.87 445 ASP A N 1
ATOM 3408 C CA . ASP A 1 465 ? 95.819 31.201 39.761 1.00 41.41 445 ASP A CA 1
ATOM 3409 C C . ASP A 1 465 ? 95.039 30.281 40.734 1.00 40.86 445 ASP A C 1
ATOM 3410 O O . ASP A 1 465 ? 95.082 30.464 41.956 1.00 39.42 445 ASP A O 1
ATOM 3415 N N . LEU A 1 466 ? 94.376 29.266 40.168 1.00 39.97 446 LEU A N 1
ATOM 3416 C CA . LEU A 1 466 ? 93.664 28.284 40.949 1.00 40.92 446 LEU A CA 1
ATOM 3417 C C . LEU A 1 466 ? 94.639 27.529 41.838 1.00 40.95 446 LEU A C 1
ATOM 3418 O O . LEU A 1 466 ? 94.377 27.309 43.036 1.00 40.81 446 LEU A O 1
ATOM 3423 N N . THR A 1 467 ? 95.759 27.126 41.250 1.00 40.13 447 THR A N 1
ATOM 3424 C CA . THR A 1 467 ? 96.796 26.377 41.994 1.00 39.82 447 THR A CA 1
ATOM 3425 C C . THR A 1 467 ? 97.360 27.196 43.133 1.00 39.73 447 THR A C 1
ATOM 3426 O O . THR A 1 467 ? 97.555 26.700 44.223 1.00 40.22 447 THR A O 1
ATOM 3430 N N . LYS A 1 468 ? 97.643 28.458 42.851 1.00 41.29 448 LYS A N 1
ATOM 3431 C CA . LYS A 1 468 ? 98.075 29.413 43.850 1.00 42.51 448 LYS A CA 1
ATOM 3432 C C . LYS A 1 468 ? 97.062 29.612 44.989 1.00 41.39 448 LYS A C 1
ATOM 3433 O O . LYS A 1 468 ? 97.463 29.795 46.143 1.00 42.79 448 LYS A O 1
ATOM 3439 N N . ARG A 1 469 ? 95.771 29.591 44.690 1.00 40.59 449 ARG A N 1
ATOM 3440 C CA . ARG A 1 469 ? 94.769 29.872 45.734 1.00 39.06 449 ARG A CA 1
ATOM 3441 C C . ARG A 1 469 ? 94.640 28.669 46.661 1.00 37.62 449 ARG A C 1
ATOM 3442 O O . ARG A 1 469 ? 94.678 28.808 47.895 1.00 36.15 449 ARG A O 1
ATOM 3450 N N . LEU A 1 470 ? 94.531 27.484 46.070 1.00 36.62 450 LEU A N 1
ATOM 3451 C CA . LEU A 1 470 ? 94.413 26.264 46.842 1.00 36.40 450 LEU A CA 1
ATOM 3452 C C . LEU A 1 470 ? 95.633 26.126 47.774 1.00 38.27 450 LEU A C 1
ATOM 3453 O O . LEU A 1 470 ? 95.495 25.746 48.955 1.00 36.69 450 LEU A O 1
ATOM 3458 N N . ASN A 1 471 ? 96.823 26.448 47.254 1.00 40.00 451 ASN A N 1
ATOM 3459 C CA . ASN A 1 471 ? 98.066 26.270 48.033 1.00 41.02 451 ASN A CA 1
ATOM 3460 C C . ASN A 1 471 ? 98.128 27.221 49.205 1.00 39.76 451 ASN A C 1
ATOM 3461 O O . ASN A 1 471 ? 98.740 26.888 50.223 1.00 40.04 451 ASN A O 1
ATOM 3466 N N . SER A 1 472 ? 97.454 28.368 49.080 1.00 37.52 452 SER A N 1
ATOM 3467 C CA . SER A 1 472 ? 97.476 29.375 50.126 1.00 37.57 452 SER A CA 1
ATOM 3468 C C . SER A 1 472 ? 96.543 29.024 51.278 1.00 37.23 452 SER A C 1
ATOM 3469 O O . SER A 1 472 ? 96.474 29.762 52.259 1.00 37.76 452 SER A O 1
ATOM 3472 N N . ILE A 1 473 ? 95.815 27.924 51.133 1.00 35.81 453 ILE A N 1
ATOM 3473 C CA . ILE A 1 473 ? 94.822 27.539 52.117 1.00 34.68 453 ILE A CA 1
ATOM 3474 C C . ILE A 1 473 ? 95.460 26.709 53.222 1.00 34.90 453 ILE A C 1
ATOM 3475 O O . ILE A 1 473 ? 95.755 25.526 53.061 1.00 33.56 453 ILE A O 1
ATOM 3480 N N . THR A 1 474 ? 95.637 27.357 54.355 1.00 33.67 454 THR A N 1
ATOM 3481 C CA . THR A 1 474 ? 96.273 26.748 55.498 1.00 33.85 454 THR A CA 1
ATOM 3482 C C . THR A 1 474 ? 95.248 26.273 56.497 1.00 34.02 454 THR A C 1
ATOM 3483 O O . THR A 1 474 ? 95.582 25.540 57.424 1.00 33.60 454 THR A O 1
ATOM 3487 N N . ARG A 1 475 ? 94.000 26.703 56.339 1.00 34.32 455 ARG A N 1
ATOM 3488 C CA . ARG A 1 475 ? 92.941 26.197 57.207 1.00 35.80 455 ARG A CA 1
ATOM 3489 C C . ARG A 1 475 ? 91.589 26.003 56.504 1.00 36.65 455 ARG A C 1
ATOM 3490 O O . ARG A 1 475 ? 91.081 26.952 55.906 1.00 37.65 455 ARG A O 1
ATOM 3498 N N . PHE A 1 476 ? 91.008 24.801 56.595 1.00 36.57 456 PHE A N 1
ATOM 3499 C CA . PHE A 1 476 ? 89.660 24.556 56.057 1.00 37.98 456 PHE A CA 1
ATOM 3500 C C . PHE A 1 476 ? 88.660 24.447 57.194 1.00 38.98 456 PHE A C 1
ATOM 3501 O O . PHE A 1 476 ? 88.966 23.839 58.211 1.00 39.60 456 PHE A O 1
ATOM 3509 N N . LYS A 1 477 ? 87.443 24.953 56.982 1.00 40.08 457 LYS A N 1
ATOM 3510 C CA . LYS A 1 477 ? 86.281 24.662 57.856 1.00 40.30 457 LYS A CA 1
ATOM 3511 C C . LYS A 1 477 ? 85.179 23.867 57.130 1.00 41.09 457 LYS A C 1
ATOM 3512 O O . LYS A 1 477 ? 84.914 24.056 55.910 1.00 42.27 457 LYS A O 1
ATOM 3518 N N . TRP A 1 478 ? 84.536 22.981 57.854 1.00 39.43 458 TRP A N 1
ATOM 3519 C CA . TRP A 1 478 ? 83.431 22.206 57.290 1.00 41.80 458 TRP A CA 1
ATOM 3520 C C . TRP A 1 478 ? 82.121 22.862 57.733 1.00 42.85 458 TRP A C 1
ATOM 3521 O O . TRP A 1 478 ? 82.061 23.469 58.812 1.00 41.66 458 TRP A O 1
ATOM 3532 N N . THR A 1 479 ? 81.095 22.745 56.897 1.00 43.55 459 THR A N 1
ATOM 3533 C CA . THR A 1 479 ? 79.785 23.355 57.176 1.00 45.10 459 THR A CA 1
ATOM 3534 C C . THR A 1 479 ? 78.925 22.323 57.899 1.00 46.03 459 THR A C 1
ATOM 3535 O O . THR A 1 479 ? 78.585 21.271 57.335 1.00 45.33 459 THR A O 1
ATOM 3539 N N . GLY A 1 480 ? 78.599 22.624 59.160 1.00 46.99 460 GLY A N 1
ATOM 3540 C CA . GLY A 1 480 ? 77.997 21.646 60.075 1.00 48.63 460 GLY A CA 1
ATOM 3541 C C . GLY A 1 480 ? 79.087 20.975 60.904 1.00 49.50 460 GLY A C 1
ATOM 3542 O O . GLY A 1 480 ? 80.286 21.275 60.755 1.00 50.38 460 GLY A O 1
ATOM 3543 N N . GLY A 1 481 ? 78.699 20.057 61.776 1.00 50.56 461 GLY A N 1
ATOM 3544 C CA . GLY A 1 481 ? 79.702 19.367 62.619 1.00 50.99 461 GLY A CA 1
ATOM 3545 C C . GLY A 1 481 ? 79.848 17.903 62.241 1.00 51.24 461 GLY A C 1
ATOM 3546 O O . GLY A 1 481 ? 80.644 17.151 62.828 1.00 51.68 461 GLY A O 1
ATOM 3547 N N . LYS A 1 482 ? 79.063 17.481 61.262 1.00 50.90 462 LYS A N 1
ATOM 3548 C CA . LYS A 1 482 ? 79.105 16.105 60.834 1.00 50.59 462 LYS A CA 1
ATOM 3549 C C . LYS A 1 482 ? 79.419 15.991 59.343 1.00 50.12 462 LYS A C 1
ATOM 3550 O O . LYS A 1 482 ? 78.993 16.827 58.539 1.00 48.93 462 LYS A O 1
ATOM 3556 N N . ALA A 1 483 ? 80.225 14.987 59.005 1.00 49.30 463 ALA A N 1
ATOM 3557 C CA . ALA A 1 483 ? 80.437 14.578 57.625 1.00 49.49 463 ALA A CA 1
ATOM 3558 C C . ALA A 1 483 ? 79.790 13.215 57.444 1.00 49.67 463 ALA A C 1
ATOM 3559 O O . ALA A 1 483 ? 80.173 12.231 58.118 1.00 49.14 463 ALA A O 1
ATOM 3561 N N . VAL A 1 484 ? 78.801 13.162 56.550 1.00 50.14 464 VAL A N 1
ATOM 3562 C CA . VAL A 1 484 ? 78.082 11.913 56.284 1.00 51.84 464 VAL A CA 1
ATOM 3563 C C . VAL A 1 484 ? 77.976 11.473 54.818 1.00 51.94 464 VAL A C 1
ATOM 3564 O O . VAL A 1 484 ? 78.096 12.272 53.887 1.00 51.76 464 VAL A O 1
ATOM 3568 N N . LEU A 1 485 ? 77.747 10.178 54.649 1.00 52.35 465 LEU A N 1
ATOM 3569 C CA . LEU A 1 485 ? 77.420 9.613 53.356 1.00 52.53 465 LEU A CA 1
ATOM 3570 C C . LEU A 1 485 ? 75.899 9.640 53.134 1.00 52.58 465 LEU A C 1
ATOM 3571 O O . LEU A 1 485 ? 75.111 9.266 54.015 1.00 53.78 465 LEU A O 1
ATOM 3576 N N . LYS A 1 486 ? 75.495 10.094 51.961 1.00 51.75 466 LYS A N 1
ATOM 3577 C CA . LYS A 1 486 ? 74.095 10.178 51.590 1.00 51.00 466 LYS A CA 1
ATOM 3578 C C . LYS A 1 486 ? 73.884 9.458 50.246 1.00 50.34 466 LYS A C 1
ATOM 3579 O O . LYS A 1 486 ? 74.797 9.417 49.386 1.00 47.87 466 LYS A O 1
ATOM 3585 N N . GLN A 1 487 ? 72.672 8.922 50.072 1.00 49.13 467 GLN A N 1
ATOM 3586 C CA . GLN A 1 487 ? 72.323 8.163 48.866 1.00 47.87 467 GLN A CA 1
ATOM 3587 C C . GLN A 1 487 ? 72.073 9.062 47.661 1.00 44.62 467 GLN A C 1
ATOM 3588 O O . GLN A 1 487 ? 71.509 10.141 47.760 1.00 44.63 467 GLN A O 1
ATOM 3594 N N . HIS A 1 488 ? 72.541 8.626 46.508 1.00 42.18 468 HIS A N 1
ATOM 3595 C CA . HIS A 1 488 ? 72.400 9.407 45.298 1.00 38.36 468 HIS A CA 1
ATOM 3596 C C . HIS A 1 488 ? 72.344 8.449 44.089 1.00 37.13 468 HIS A C 1
ATOM 3597 O O . HIS A 1 488 ? 72.802 7.315 44.158 1.00 38.33 468 HIS A O 1
ATOM 3604 N N . TYR A 1 489 ? 71.791 8.906 42.990 1.00 33.16 469 TYR A N 1
ATOM 3605 C CA . TYR A 1 489 ? 71.786 8.139 41.767 1.00 32.00 469 TYR A CA 1
ATOM 3606 C C . TYR A 1 489 ? 72.737 8.679 40.749 1.00 31.82 469 TYR A C 1
ATOM 3607 O O . TYR A 1 489 ? 73.067 9.894 40.740 1.00 29.18 469 TYR A O 1
ATOM 3616 N N . ARG A 1 490 ? 73.186 7.789 39.880 1.00 31.16 470 ARG A N 1
ATOM 3617 C CA . ARG A 1 490 ? 74.018 8.208 38.765 1.00 34.21 470 ARG A CA 1
ATOM 3618 C C . ARG A 1 490 ? 73.743 7.291 37.594 1.00 34.11 470 ARG A C 1
ATOM 3619 O O . ARG A 1 490 ? 73.645 6.097 37.778 1.00 34.92 470 ARG A O 1
ATOM 3627 N N . VAL A 1 491 ? 73.598 7.839 36.388 1.00 33.15 471 VAL A N 1
ATOM 3628 C CA . VAL A 1 491 ? 73.470 6.998 35.212 1.00 31.45 471 VAL A CA 1
ATOM 3629 C C . VAL A 1 491 ? 74.827 6.454 34.807 1.00 32.49 471 VAL A C 1
ATOM 3630 O O . VAL A 1 491 ? 75.703 7.219 34.487 1.00 31.75 471 VAL A O 1
ATOM 3634 N N . GLU A 1 492 ? 74.995 5.131 34.789 1.00 32.37 472 GLU A N 1
ATOM 3635 C CA . GLU A 1 492 ? 76.235 4.512 34.290 1.00 30.66 472 GLU A CA 1
ATOM 3636 C C . GLU A 1 492 ? 76.390 4.750 32.798 1.00 30.49 472 GLU A C 1
ATOM 3637 O O . GLU A 1 492 ? 75.499 4.424 32.031 1.00 31.01 472 GLU A O 1
ATOM 3643 N N . PRO A 1 493 ? 77.528 5.304 32.350 1.00 32.61 473 PRO A N 1
ATOM 3644 C CA . PRO A 1 493 ? 77.563 5.784 30.929 1.00 32.84 473 PRO A CA 1
ATOM 3645 C C . PRO A 1 493 ? 77.527 4.709 29.867 1.00 32.57 473 PRO A C 1
ATOM 3646 O O . PRO A 1 493 ? 77.009 4.934 28.775 1.00 32.56 473 PRO A O 1
ATOM 3650 N N . ILE A 1 494 ? 78.069 3.531 30.152 1.00 32.84 474 ILE A N 1
ATOM 3651 C CA . ILE A 1 494 ? 78.156 2.510 29.087 1.00 32.35 474 ILE A CA 1
ATOM 3652 C C . ILE A 1 494 ? 76.834 1.756 28.857 1.00 31.13 474 ILE A C 1
ATOM 3653 O O . ILE A 1 494 ? 76.406 1.573 27.718 1.00 29.88 474 ILE A O 1
ATOM 3658 N N . GLY A 1 495 ? 76.193 1.342 29.927 1.00 30.26 475 GLY A N 1
ATOM 3659 C CA . GLY A 1 495 ? 74.991 0.536 29.796 1.00 29.32 475 GLY A CA 1
ATOM 3660 C C . GLY A 1 495 ? 73.721 1.298 30.153 1.00 28.37 475 GLY A C 1
ATOM 3661 O O . GLY A 1 495 ? 72.652 0.804 29.951 1.00 26.45 475 GLY A O 1
ATOM 3662 N N . PHE A 1 496 ? 73.855 2.512 30.694 1.00 29.03 476 PHE A N 1
ATOM 3663 C CA . PHE A 1 496 ? 72.732 3.407 30.959 1.00 28.32 476 PHE A CA 1
ATOM 3664 C C . PHE A 1 496 ? 71.858 3.040 32.164 1.00 29.45 476 PHE A C 1
ATOM 3665 O O . PHE A 1 496 ? 70.766 3.598 32.317 1.00 27.99 476 PHE A O 1
ATOM 3673 N N . ARG A 1 497 ? 72.309 2.139 33.035 1.00 28.72 477 ARG A N 1
ATOM 3674 C CA . ARG A 1 497 ? 71.464 1.793 34.187 1.00 28.74 477 ARG A CA 1
ATOM 3675 C C . ARG A 1 497 ? 71.591 2.923 35.191 1.00 29.54 477 ARG A C 1
ATOM 3676 O O . ARG A 1 497 ? 72.654 3.532 35.307 1.00 28.61 477 ARG A O 1
ATOM 3684 N N . LEU A 1 498 ? 70.548 3.119 35.990 1.00 27.73 478 LEU A N 1
ATOM 3685 C CA . LEU A 1 498 ? 70.634 4.014 37.093 1.00 28.37 478 LEU A CA 1
ATOM 3686 C C . LEU A 1 498 ? 71.210 3.275 38.288 1.00 29.59 478 LEU A C 1
ATOM 3687 O O . LEU A 1 498 ? 70.583 2.369 38.829 1.00 29.07 478 LEU A O 1
ATOM 3692 N N . GLU A 1 499 ? 72.374 3.708 38.765 1.00 30.26 479 GLU A N 1
ATOM 3693 C CA . GLU A 1 499 ? 73.015 3.020 39.852 1.00 32.08 479 GLU A CA 1
ATOM 3694 C C . GLU A 1 499 ? 72.920 3.890 41.100 1.00 34.46 479 GLU A C 1
ATOM 3695 O O . GLU A 1 499 ? 72.902 5.131 41.039 1.00 33.83 479 GLU A O 1
ATOM 3701 N N . GLN A 1 500 ? 72.892 3.231 42.228 1.00 36.72 480 GLN A N 1
ATOM 3702 C CA . GLN A 1 500 ? 73.052 3.904 43.532 1.00 42.20 480 GLN A CA 1
ATOM 3703 C C . GLN A 1 500 ? 74.509 4.213 43.859 1.00 43.99 480 GLN A C 1
ATOM 3704 O O . GLN A 1 500 ? 75.395 3.444 43.515 1.00 45.92 480 GLN A O 1
ATOM 3710 N N . ARG A 1 501 ? 74.740 5.366 44.485 1.00 45.77 481 ARG A N 1
ATOM 3711 C CA . ARG A 1 501 ? 76.073 5.835 44.863 1.00 48.27 481 ARG A CA 1
ATOM 3712 C C . ARG A 1 501 ? 75.911 6.603 46.166 1.00 48.87 481 ARG A C 1
ATOM 3713 O O . ARG A 1 501 ? 74.892 7.229 46.388 1.00 48.79 481 ARG A O 1
ATOM 3715 N N . GLU A 1 502 ? 76.906 6.522 47.039 1.00 50.97 482 GLU A N 1
ATOM 3716 C CA . GLU A 1 502 ? 76.914 7.310 48.263 1.00 51.17 482 GLU A CA 1
ATOM 3717 C C . GLU A 1 502 ? 77.809 8.488 48.013 1.00 50.96 482 GLU A C 1
ATOM 3718 O O . GLU A 1 502 ? 78.955 8.291 47.586 1.00 50.97 482 GLU A O 1
ATOM 3724 N N . VAL A 1 503 ? 77.278 9.691 48.244 1.00 49.81 483 VAL A N 1
ATOM 3725 C CA . VAL A 1 503 ? 78.056 10.918 48.157 1.00 50.04 483 VAL A CA 1
ATOM 3726 C C . VAL A 1 503 ? 78.272 11.645 49.510 1.00 49.85 483 VAL A C 1
ATOM 3727 O O . VAL A 1 503 ? 77.520 11.449 50.476 1.00 49.90 483 VAL A O 1
ATOM 3731 N N . LEU A 1 504 ? 79.275 12.513 49.541 1.00 48.80 484 LEU A N 1
ATOM 3732 C CA . LEU A 1 504 ? 79.550 13.319 50.707 1.00 48.34 484 LEU A CA 1
ATOM 3733 C C . LEU A 1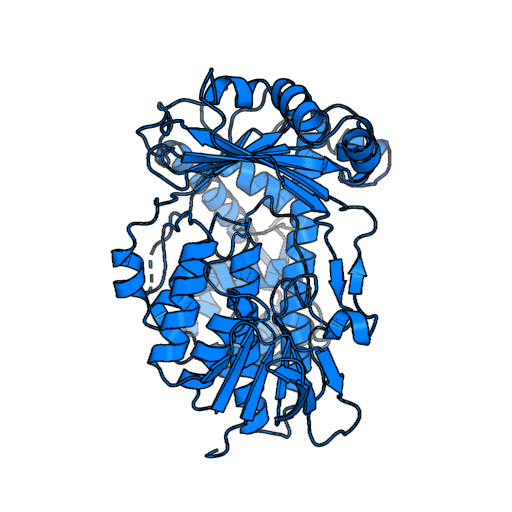 504 ? 78.477 14.378 50.949 1.00 48.19 484 LEU A C 1
ATOM 3734 O O . LEU A 1 504 ? 78.075 15.105 50.035 1.00 47.82 484 LEU A O 1
ATOM 3739 N N . ALA A 1 505 ? 78.042 14.456 52.205 1.00 48.22 485 ALA A N 1
ATOM 3740 C CA . ALA A 1 505 ? 77.110 15.479 52.654 1.00 49.14 485 ALA A CA 1
ATOM 3741 C C . ALA A 1 505 ? 77.396 15.904 54.102 1.00 49.38 485 ALA A C 1
ATOM 3742 O O . ALA A 1 505 ? 78.135 15.239 54.814 1.00 49.30 485 ALA A O 1
ATOM 3744 N N . ASN A 1 506 ? 76.784 16.994 54.537 1.00 50.75 486 ASN A N 1
ATOM 3745 C CA . ASN A 1 506 ? 76.719 17.273 55.970 1.00 53.21 486 ASN A CA 1
ATOM 3746 C C . ASN A 1 506 ? 75.391 16.763 56.605 1.00 55.51 486 ASN A C 1
ATOM 3747 O O . ASN A 1 506 ? 74.539 16.176 55.923 1.00 56.79 486 ASN A O 1
ATOM 3752 N N . GLY A 1 507 ? 75.199 16.975 57.900 1.00 57.07 487 GLY A N 1
ATOM 3753 C CA . GLY A 1 507 ? 73.976 16.489 58.532 1.00 59.61 487 GLY A CA 1
ATOM 3754 C C . GLY A 1 507 ? 72.724 17.154 57.973 1.00 61.06 487 GLY A C 1
ATOM 3755 O O . GLY A 1 507 ? 71.620 16.618 58.053 1.00 61.90 487 GLY A O 1
ATOM 3756 N N . GLU A 1 508 ? 72.920 18.334 57.404 1.00 61.25 488 GLU A N 1
ATOM 3757 C CA . GLU A 1 508 ? 71.842 19.187 56.979 1.00 61.13 488 GLU A CA 1
ATOM 3758 C C . GLU A 1 508 ? 71.716 19.067 55.455 1.00 60.94 488 GLU A C 1
ATOM 3759 O O . GLU A 1 508 ? 71.408 20.031 54.729 1.00 60.93 488 GLU A O 1
ATOM 3765 N N . GLY A 1 509 ? 72.007 17.859 54.976 1.00 60.02 489 GLY A N 1
ATOM 3766 C CA . GLY A 1 509 ? 71.673 17.473 53.633 1.00 58.31 489 GLY A CA 1
ATOM 3767 C C . GLY A 1 509 ? 72.464 18.093 52.496 1.00 57.29 489 GLY A C 1
ATOM 3768 O O . GLY A 1 509 ? 72.416 17.540 51.393 1.00 57.94 489 GLY A O 1
ATOM 3769 N N . LEU A 1 510 ? 73.162 19.227 52.718 1.00 55.23 490 LEU A N 1
ATOM 3770 C CA . LEU A 1 510 ? 74.081 19.803 51.688 1.00 52.03 490 LEU A CA 1
ATOM 3771 C C . LEU A 1 510 ? 75.020 18.731 51.189 1.00 49.99 490 LEU A C 1
ATOM 3772 O O . LEU A 1 510 ? 75.560 17.944 51.981 1.00 48.95 490 LEU A O 1
ATOM 3777 N N . ASP A 1 511 ? 75.217 18.688 49.878 1.00 46.96 491 ASP A N 1
ATOM 3778 C CA . ASP A 1 511 ? 76.055 17.645 49.342 1.00 45.92 491 ASP A CA 1
ATOM 3779 C C . ASP A 1 511 ? 76.889 18.084 48.159 1.00 44.32 491 ASP A C 1
ATOM 3780 O O . ASP A 1 511 ? 76.805 19.228 47.689 1.00 42.15 491 ASP A O 1
ATOM 3785 N N . MET A 1 512 ? 77.716 17.149 47.727 1.00 45.13 492 MET A N 1
ATOM 3786 C CA . MET A 1 512 ? 78.530 17.268 46.523 1.00 46.27 492 MET A CA 1
ATOM 3787 C C . MET A 1 512 ? 78.344 15.920 45.883 1.00 46.89 492 MET A C 1
ATOM 3788 O O . MET A 1 512 ? 78.939 14.924 46.316 1.00 47.34 492 MET A O 1
ATOM 3793 N N . ALA A 1 513 ? 77.480 15.891 44.880 1.00 48.55 493 ALA A N 1
ATOM 3794 C CA . ALA A 1 513 ? 77.008 14.632 44.294 1.00 51.46 493 ALA A CA 1
ATOM 3795 C C . ALA A 1 513 ? 77.876 14.10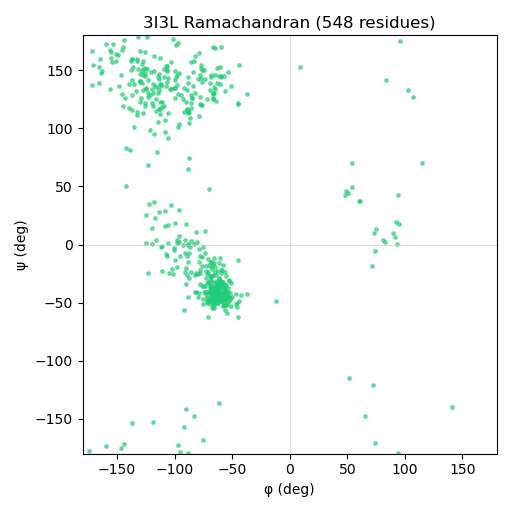8 43.144 1.00 52.71 493 ALA A C 1
ATOM 3796 O O . ALA A 1 513 ? 77.712 12.969 42.726 1.00 53.07 493 ALA A O 1
ATOM 3798 N N . GLN A 1 514 ? 78.820 14.931 42.672 1.00 54.15 494 GLN A N 1
ATOM 3799 C CA . GLN A 1 514 ? 79.639 14.590 41.492 1.00 54.70 494 GLN A CA 1
ATOM 3800 C C . GLN A 1 514 ? 80.665 13.478 41.697 1.00 54.70 494 GLN A C 1
ATOM 3801 O O . GLN A 1 514 ? 81.207 12.993 40.710 1.00 55.74 494 GLN A O 1
ATOM 3807 N N . TYR A 1 515 ? 80.936 13.078 42.949 1.00 55.03 495 TYR A N 1
ATOM 3808 C CA . TYR A 1 515 ? 81.910 12.013 43.238 1.00 55.24 495 TYR A CA 1
ATOM 3809 C C . TYR A 1 515 ? 81.429 10.987 44.271 1.00 56.14 495 TYR A C 1
ATOM 3810 O O . TYR A 1 515 ? 80.851 11.343 45.266 1.00 56.85 495 TYR A O 1
ATOM 3819 N N . PRO A 1 516 ? 81.691 9.701 44.026 1.00 57.44 496 PRO A N 1
ATOM 3820 C CA . PRO A 1 516 ? 81.308 8.626 44.936 1.00 57.98 496 PRO A CA 1
ATOM 3821 C C . PRO A 1 516 ? 82.327 8.497 46.046 1.00 57.82 496 PRO A C 1
ATOM 3822 O O . PRO A 1 516 ? 83.525 8.417 45.774 1.00 58.72 496 PRO A O 1
ATOM 3826 N N . MET A 1 517 ? 81.866 8.463 47.287 1.00 57.41 497 MET A N 1
ATOM 3827 C CA . MET A 1 517 ? 82.766 8.322 48.399 1.00 56.83 497 MET A CA 1
ATOM 3828 C C . MET A 1 517 ? 82.365 7.131 49.286 1.00 57.35 497 MET A C 1
ATOM 3829 O O . MET A 1 517 ? 81.280 6.593 49.156 1.00 57.28 497 MET A O 1
ATOM 3834 N N . ASP A 1 518 ? 83.259 6.703 50.168 1.00 58.85 498 ASP A N 1
ATOM 3835 C CA . ASP A 1 518 ? 82.974 5.602 51.107 1.00 59.81 498 ASP A CA 1
ATOM 3836 C C . ASP A 1 518 ? 83.198 6.058 52.554 1.00 59.09 498 ASP A C 1
ATOM 3837 O O . ASP A 1 518 ? 83.578 7.218 52.785 1.00 59.33 498 ASP A O 1
ATOM 3842 N N . ASP A 1 519 ? 82.950 5.152 53.509 1.00 58.56 499 ASP A N 1
ATOM 3843 C CA . ASP A 1 519 ? 83.075 5.434 54.945 1.00 57.91 499 ASP A CA 1
ATOM 3844 C C . ASP A 1 519 ? 84.481 5.917 55.210 1.00 58.21 499 ASP A C 1
ATOM 3845 O O . ASP A 1 519 ? 84.748 6.638 56.158 1.00 58.03 499 ASP A O 1
ATOM 3846 N N . GLU A 1 520 ? 85.384 5.547 54.318 1.00 58.38 500 GLU A N 1
ATOM 3847 C CA . GLU A 1 520 ? 86.773 5.793 54.542 1.00 58.30 500 GLU A CA 1
ATOM 3848 C C . GLU A 1 520 ? 87.118 7.221 54.184 1.00 57.07 500 GLU A C 1
ATOM 3849 O O . GLU A 1 520 ? 87.902 7.883 54.892 1.00 57.02 500 GLU A O 1
ATOM 3855 N N . ALA A 1 521 ? 86.547 7.698 53.092 1.00 54.23 501 ALA A N 1
ATOM 3856 C CA . ALA A 1 521 ? 86.847 9.038 52.650 1.00 52.67 501 ALA A CA 1
ATOM 3857 C C . ALA A 1 521 ? 86.036 10.022 53.478 1.00 51.37 501 ALA A C 1
ATOM 3858 O O . ALA A 1 521 ? 86.414 11.187 53.634 1.00 51.87 501 ALA A O 1
ATOM 3860 N N . ARG A 1 522 ? 84.911 9.549 53.998 1.00 49.78 502 ARG A N 1
ATOM 3861 C CA . ARG A 1 522 ? 84.079 10.347 54.893 1.00 48.05 502 ARG A CA 1
ATOM 3862 C C . ARG A 1 522 ? 84.854 10.723 56.156 1.00 46.32 502 ARG A C 1
ATOM 3863 O O . ARG A 1 522 ? 84.718 11.811 56.675 1.00 45.91 502 ARG A O 1
ATOM 3871 N N . GLN A 1 523 ? 85.634 9.781 56.655 1.00 46.29 503 GLN A N 1
ATOM 3872 C CA . GLN A 1 523 ? 86.462 9.978 57.833 1.00 46.85 503 GLN A CA 1
ATOM 3873 C C . GLN A 1 523 ? 87.405 11.139 57.659 1.00 45.67 503 GLN A C 1
ATOM 3874 O O . GLN A 1 523 ? 87.534 11.984 58.559 1.00 45.54 503 GLN A O 1
ATOM 3880 N N . ILE A 1 524 ? 88.027 11.206 56.489 1.00 43.36 504 ILE A N 1
ATOM 3881 C CA . ILE A 1 524 ? 88.816 12.361 56.151 1.00 42.96 504 ILE A CA 1
ATOM 3882 C C . ILE A 1 524 ? 88.097 13.655 56.535 1.00 41.98 504 ILE A C 1
ATOM 3883 O O . ILE A 1 524 ? 88.678 14.517 57.205 1.00 42.65 504 ILE A O 1
ATOM 3888 N N . PHE A 1 525 ? 86.826 13.768 56.162 1.00 40.60 505 PHE A N 1
ATOM 3889 C CA . PHE A 1 525 ? 86.140 15.052 56.264 1.00 39.33 505 PHE A CA 1
ATOM 3890 C C . PHE A 1 525 ? 85.599 15.352 57.644 1.00 38.86 505 PHE A C 1
ATOM 3891 O O . PHE A 1 525 ? 85.464 16.517 58.016 1.00 39.10 505 PHE A O 1
ATOM 3899 N N . GLN A 1 526 ? 85.316 14.301 58.397 1.00 38.74 506 GLN A N 1
ATOM 3900 C CA . GLN A 1 526 ? 85.005 14.394 59.816 1.00 39.71 506 GLN A CA 1
ATOM 3901 C C . GLN A 1 526 ? 86.226 14.930 60.611 1.00 39.10 506 GLN A C 1
ATOM 3902 O O . GLN A 1 526 ? 86.109 15.808 61.449 1.00 39.20 506 GLN A O 1
ATOM 3908 N N . ASP A 1 527 ? 87.397 14.397 60.298 1.00 39.13 507 ASP A N 1
ATOM 3909 C CA . ASP A 1 527 ? 88.656 14.854 60.886 1.00 39.20 507 ASP A CA 1
ATOM 3910 C C . ASP A 1 527 ? 88.872 16.304 60.518 1.00 38.69 507 ASP A C 1
ATOM 3911 O O . ASP A 1 527 ? 89.214 17.132 61.380 1.00 38.73 507 ASP A O 1
ATOM 3916 N N . LEU A 1 528 ? 88.619 16.634 59.253 1.00 37.35 508 LEU A N 1
ATOM 3917 C CA . LEU A 1 528 ? 88.703 18.024 58.821 1.00 35.96 508 LEU A CA 1
ATOM 3918 C C . LEU A 1 528 ? 87.758 18.925 59.650 1.00 35.98 508 LEU A C 1
ATOM 3919 O O . LEU A 1 528 ? 88.138 20.017 60.070 1.00 35.41 508 LEU A O 1
ATOM 3924 N N . ALA A 1 529 ? 86.516 18.494 59.833 1.00 35.91 509 ALA A N 1
ATOM 3925 C CA . ALA A 1 529 ? 85.526 19.360 60.483 1.00 36.94 509 ALA A CA 1
ATOM 3926 C C . ALA A 1 529 ? 86.005 19.674 61.897 1.00 36.56 509 ALA A C 1
ATOM 3927 O O . ALA A 1 529 ? 85.821 20.752 62.363 1.00 32.73 509 ALA A O 1
ATOM 3929 N N . GLU A 1 530 ? 86.668 18.705 62.505 1.00 37.69 510 GLU A N 1
ATOM 3930 C CA . GLU A 1 530 ? 87.156 18.841 63.871 1.00 40.67 510 GLU A CA 1
ATOM 3931 C C . GLU A 1 530 ? 88.485 19.582 64.009 1.00 40.01 510 GLU A C 1
ATOM 3932 O O . GLU A 1 530 ? 88.623 20.377 64.887 1.00 42.06 510 GLU A O 1
ATOM 3938 N N . GLU A 1 531 ? 89.440 19.339 63.116 1.00 40.55 511 GLU A N 1
ATOM 3939 C CA . GLU A 1 531 ? 90.814 19.783 63.301 1.00 38.18 511 GLU A CA 1
ATOM 3940 C C . GLU A 1 531 ? 91.103 20.963 62.420 1.00 38.53 511 GLU A C 1
ATOM 3941 O O . GLU A 1 531 ? 92.003 21.762 62.697 1.00 37.80 511 GLU A O 1
ATOM 3947 N N . GLU A 1 532 ? 90.338 21.074 61.334 1.00 37.56 512 GLU A N 1
ATOM 3948 C CA . GLU A 1 532 ? 90.451 22.208 60.403 1.00 35.76 512 GLU A CA 1
ATOM 3949 C C . GLU A 1 532 ? 91.822 22.348 59.748 1.00 34.56 512 GLU A C 1
ATOM 3950 O O . GLU A 1 532 ? 92.332 23.457 59.584 1.00 33.36 512 GLU A O 1
ATOM 3956 N N . PHE A 1 533 ? 92.443 21.213 59.420 1.00 33.81 513 PHE A N 1
ATOM 3957 C CA . PHE A 1 533 ? 93.687 21.235 58.668 1.00 33.69 513 PHE A CA 1
ATOM 3958 C C . PHE A 1 533 ? 93.513 21.923 57.306 1.00 34.23 513 PHE A C 1
ATOM 3959 O O . PHE A 1 533 ? 92.393 22.237 56.897 1.00 35.50 513 PHE A O 1
ATOM 3967 N N . GLY A 1 534 ? 94.633 22.176 56.633 1.00 34.42 514 GLY A N 1
ATOM 3968 C CA . GLY A 1 534 ? 94.656 22.908 55.385 1.00 33.96 514 GLY A CA 1
ATOM 3969 C C . GLY A 1 534 ? 94.695 22.031 54.135 1.00 34.32 514 GLY A C 1
ATOM 3970 O O . GLY A 1 534 ? 94.584 20.793 54.202 1.00 32.59 514 GLY A O 1
ATOM 3971 N N . TYR A 1 535 ? 94.875 22.687 53.000 1.00 34.27 515 TYR A N 1
ATOM 3972 C CA . TYR A 1 535 ? 94.926 22.007 51.686 1.00 35.61 515 TYR A CA 1
ATOM 3973 C C . TYR A 1 535 ? 95.963 20.876 51.612 1.00 36.26 515 TYR A C 1
ATOM 3974 O O . TYR A 1 535 ? 95.641 19.758 51.211 1.00 36.13 515 TYR A O 1
ATOM 3983 N N . LYS A 1 536 ? 97.204 21.157 52.025 1.00 36.45 516 LYS A N 1
ATOM 3984 C CA . LYS A 1 536 ? 98.253 20.148 51.942 1.00 37.67 516 LYS A CA 1
ATOM 3985 C C . LYS A 1 536 ? 97.849 18.844 52.631 1.00 36.27 516 LYS A C 1
ATOM 3986 O O . LYS A 1 536 ? 98.048 17.770 52.089 1.00 37.06 516 LYS A O 1
ATOM 3992 N N . THR A 1 537 ? 97.275 18.931 53.832 1.00 36.41 517 THR A N 1
ATOM 3993 C CA . THR A 1 537 ? 96.880 17.732 54.521 1.00 36.08 517 THR A CA 1
ATOM 3994 C C . THR A 1 537 ? 95.741 17.039 53.783 1.00 37.13 517 THR A C 1
ATOM 3995 O O . THR A 1 537 ? 95.697 15.813 53.664 1.00 38.57 517 THR A O 1
ATOM 3999 N N . LEU A 1 538 ? 94.777 17.817 53.325 1.00 38.83 518 LEU A N 1
ATOM 4000 C CA . LEU A 1 538 ? 93.633 17.230 52.621 1.00 39.04 518 LEU A CA 1
ATOM 4001 C C . LEU A 1 538 ? 94.085 16.435 51.361 1.00 39.20 518 LEU A C 1
ATOM 4002 O O . LEU A 1 538 ? 93.702 15.282 51.157 1.00 39.31 518 LEU A O 1
ATOM 4007 N N . VAL A 1 539 ? 94.928 17.038 50.549 1.00 40.70 519 VAL A N 1
ATOM 4008 C CA . VAL A 1 539 ? 95.460 16.345 49.352 1.00 43.01 519 VAL A CA 1
ATOM 4009 C C . VAL A 1 539 ? 96.121 15.037 49.726 1.00 43.28 519 VAL A C 1
ATOM 4010 O O . VAL A 1 539 ? 95.860 13.990 49.109 1.00 45.32 519 VAL A O 1
ATOM 4014 N N . LYS A 1 540 ? 96.930 15.071 50.771 1.00 42.74 520 LYS A N 1
ATOM 4015 C CA . LYS A 1 540 ? 97.636 13.871 51.200 1.00 44.29 520 LYS A CA 1
ATOM 4016 C C . LYS A 1 540 ? 96.701 12.758 51.663 1.00 44.42 520 LYS A C 1
ATOM 4017 O O . LYS A 1 540 ? 96.870 11.603 51.301 1.00 45.36 520 LYS A O 1
ATOM 4023 N N . ARG A 1 541 ? 95.732 13.115 52.488 1.00 44.99 521 ARG A N 1
ATOM 4024 C CA . ARG A 1 541 ? 94.769 12.168 52.977 1.00 44.33 521 ARG A CA 1
ATOM 4025 C C . ARG A 1 541 ? 93.947 11.562 51.830 1.00 45.17 521 ARG A C 1
ATOM 4026 O O . ARG A 1 541 ? 93.609 10.380 51.853 1.00 43.65 521 ARG A O 1
ATOM 4034 N N . LEU A 1 542 ? 93.598 12.382 50.843 1.00 45.24 522 LEU A N 1
ATOM 4035 C CA . LEU A 1 542 ? 92.874 11.870 49.685 1.00 46.58 522 LEU A CA 1
ATOM 4036 C C . LEU A 1 542 ? 93.751 10.880 48.907 1.00 47.83 522 LEU A C 1
ATOM 4037 O O . LEU A 1 542 ? 93.326 9.764 48.625 1.00 47.85 522 LEU A O 1
ATOM 4042 N N . GLY A 1 543 ? 94.979 11.291 48.585 1.00 49.42 523 GLY A N 1
ATOM 4043 C CA . GLY A 1 543 ? 95.919 10.425 47.879 1.00 50.44 523 GLY A CA 1
ATOM 4044 C C . GLY A 1 543 ? 96.051 9.089 48.591 1.00 51.23 523 GLY A C 1
ATOM 4045 O O . GLY A 1 543 ? 96.058 8.029 47.979 1.00 52.03 523 GLY A O 1
ATOM 4046 N N . ALA A 1 544 ? 96.113 9.153 49.905 1.00 51.95 524 ALA A N 1
ATOM 4047 C CA . ALA A 1 544 ? 96.277 7.970 50.724 1.00 52.92 524 ALA A CA 1
ATOM 4048 C C . ALA A 1 544 ? 95.137 6.967 50.579 1.00 54.07 524 ALA A C 1
ATOM 4049 O O . ALA A 1 544 ? 95.252 5.792 50.990 1.00 54.41 524 ALA A O 1
ATOM 4051 N N . VAL A 1 545 ? 94.024 7.409 50.024 1.00 55.04 525 VAL A N 1
ATOM 4052 C CA . VAL A 1 545 ? 92.887 6.499 49.910 1.00 56.89 525 VAL A CA 1
ATOM 4053 C C . VAL A 1 545 ? 92.498 6.217 48.445 1.00 57.70 525 VAL A C 1
ATOM 4054 O O . VAL A 1 545 ? 91.360 5.841 48.146 1.00 57.75 525 VAL A O 1
ATOM 4058 N N . GLY A 1 546 ? 93.462 6.408 47.538 1.00 58.01 526 GLY A N 1
ATOM 4059 C CA . GLY A 1 546 ? 93.259 6.073 46.147 1.00 57.76 526 GLY A CA 1
ATOM 4060 C C . GLY A 1 546 ? 92.767 7.206 45.283 1.00 58.05 526 GLY A C 1
ATOM 4061 O O . GLY A 1 546 ? 92.609 7.028 44.068 1.00 58.41 526 GLY A O 1
ATOM 4062 N N . ARG A 1 547 ? 92.574 8.387 45.866 1.00 57.60 527 ARG A N 1
ATOM 4063 C CA . ARG A 1 547 ? 91.932 9.488 45.125 1.00 57.07 527 ARG A CA 1
ATOM 4064 C C . ARG A 1 547 ? 92.857 10.632 44.725 1.00 56.59 527 ARG A C 1
ATOM 4065 O O . ARG A 1 547 ? 92.423 11.781 44.554 1.00 56.57 527 ARG A O 1
ATOM 4073 N N . GLN A 1 548 ? 94.128 10.299 44.532 1.00 56.42 528 GLN A N 1
ATOM 4074 C CA . GLN A 1 548 ? 95.141 11.290 44.207 1.00 56.48 528 GLN A CA 1
ATOM 4075 C C . GLN A 1 548 ? 94.832 12.074 42.938 1.00 56.06 528 GLN A C 1
ATOM 4076 O O . GLN A 1 548 ? 95.009 13.288 42.903 1.00 56.45 528 GLN A O 1
ATOM 4082 N N . GLU A 1 549 ? 94.340 11.397 41.912 1.00 55.43 529 GLU A N 1
ATOM 4083 C CA . GLU A 1 549 ? 94.078 12.058 40.625 1.00 56.31 529 GLU A CA 1
ATOM 4084 C C . GLU A 1 549 ? 92.799 12.895 40.577 1.00 54.93 529 GLU A C 1
ATOM 4085 O O . GLU A 1 549 ? 92.692 13.776 39.743 1.00 54.60 529 GLU A O 1
ATOM 4091 N N . LEU A 1 550 ? 91.840 12.631 41.463 1.00 54.00 530 LEU A N 1
ATOM 4092 C CA . LEU A 1 550 ? 90.665 13.526 41.589 1.00 53.62 530 LEU A CA 1
ATOM 4093 C C . LEU A 1 550 ? 90.801 14.684 42.621 1.00 52.26 530 LEU A C 1
ATOM 4094 O O . LEU A 1 550 ? 90.136 15.709 42.508 1.00 51.31 530 LEU A O 1
ATOM 4099 N N . SER A 1 551 ? 91.673 14.515 43.607 1.00 51.29 531 SER A N 1
ATOM 4100 C CA . SER A 1 551 ? 91.758 15.418 44.743 1.00 50.04 531 SER A CA 1
ATOM 4101 C C . SER A 1 551 ? 91.545 16.907 44.455 1.00 49.35 531 SER A C 1
ATOM 4102 O O . SER A 1 551 ? 90.791 17.571 45.189 1.00 49.41 531 SER A O 1
ATOM 4105 N N . THR A 1 552 ? 92.117 17.443 43.382 1.00 47.15 532 THR A N 1
ATOM 4106 C CA . THR A 1 552 ? 91.902 18.849 43.090 1.00 46.37 532 THR A CA 1
ATOM 4107 C C . THR A 1 552 ? 90.431 19.149 42.748 1.00 46.80 532 THR A C 1
ATOM 4108 O O . THR A 1 552 ? 89.866 20.211 43.108 1.00 43.64 532 THR A O 1
ATOM 4112 N N . GLN A 1 553 ? 89.813 18.213 42.036 1.00 47.58 533 GLN A N 1
ATOM 4113 C CA . GLN A 1 553 ? 88.430 18.383 41.588 1.00 47.63 533 GLN A CA 1
ATOM 4114 C C . GLN A 1 553 ? 87.527 18.219 42.812 1.00 45.41 533 GLN A C 1
ATOM 4115 O O . GLN A 1 553 ? 86.583 18.963 43.002 1.00 45.63 533 GLN A O 1
ATOM 4121 N N . ILE A 1 554 ? 87.868 17.257 43.653 1.00 43.36 534 ILE A N 1
ATOM 4122 C CA . ILE A 1 554 ? 87.096 16.966 44.842 1.00 42.11 534 ILE A CA 1
ATOM 4123 C C . ILE A 1 554 ? 87.039 18.190 45.774 1.00 41.20 534 ILE A C 1
ATOM 4124 O O . ILE A 1 554 ? 85.966 18.590 46.198 1.00 40.40 534 ILE A O 1
ATOM 4129 N N . VAL A 1 555 ? 88.174 18.839 46.036 1.00 40.06 535 VAL A N 1
ATOM 4130 C CA . VAL A 1 555 ? 88.107 19.974 46.921 1.00 38.87 535 VAL A CA 1
ATOM 4131 C C . VAL A 1 555 ? 87.474 21.191 46.262 1.00 39.35 535 VAL A C 1
ATOM 4132 O O . VAL A 1 555 ? 86.767 21.953 46.934 1.00 37.49 535 VAL A O 1
ATOM 4136 N N . VAL A 1 556 ? 87.710 21.391 44.969 1.00 40.35 536 VAL A N 1
ATOM 4137 C CA . VAL A 1 556 ? 87.033 22.515 44.292 1.00 41.87 536 VAL A CA 1
ATOM 4138 C C . VAL A 1 556 ? 85.499 22.349 44.327 1.00 42.37 536 VAL A C 1
ATOM 4139 O O . VAL A 1 556 ? 84.739 23.303 44.582 1.00 42.16 536 VAL A O 1
ATOM 4143 N N . ARG A 1 557 ? 85.048 21.140 44.056 1.00 43.07 537 ARG A N 1
ATOM 4144 C CA . ARG A 1 557 ? 83.609 20.899 44.084 1.00 45.30 537 ARG A CA 1
ATOM 4145 C C . ARG A 1 557 ? 83.039 21.091 45.490 1.00 44.29 537 ARG A C 1
ATOM 4146 O O . ARG A 1 557 ? 81.993 21.686 45.641 1.00 45.63 537 ARG A O 1
ATOM 4154 N N . LEU A 1 558 ? 83.755 20.635 46.511 1.00 42.80 538 LEU A N 1
ATOM 4155 C CA . LEU A 1 558 ? 83.302 20.849 47.911 1.00 41.88 538 LEU A CA 1
ATOM 4156 C C . LEU A 1 558 ? 83.265 22.317 48.273 1.00 41.20 538 LEU A C 1
ATOM 4157 O O . LEU A 1 558 ? 82.421 22.752 49.069 1.00 42.36 538 LEU A O 1
ATOM 4162 N N . MET A 1 559 ? 84.168 23.087 47.695 1.00 40.09 539 MET A N 1
ATOM 4163 C CA . MET A 1 559 ? 84.169 24.502 47.943 1.00 39.74 539 MET A CA 1
ATOM 4164 C C . MET A 1 559 ? 82.924 25.112 47.274 1.00 41.22 539 MET A C 1
ATOM 4165 O O . MET A 1 559 ? 82.182 25.825 47.941 1.00 40.05 539 MET A O 1
ATOM 4170 N N . GLU A 1 560 ? 82.713 24.822 45.978 1.00 42.04 540 GLU A N 1
ATOM 4171 C CA . GLU A 1 560 ? 81.535 25.327 45.234 1.00 44.69 540 GLU A CA 1
ATOM 4172 C C . GLU A 1 560 ? 80.199 24.872 45.866 1.00 44.25 540 GLU A C 1
ATOM 4173 O O . GLU A 1 560 ? 79.219 25.599 45.819 1.00 45.55 540 GLU A O 1
ATOM 4179 N N . ALA A 1 561 ? 80.194 23.681 46.461 1.00 43.73 541 ALA A N 1
ATOM 4180 C CA . ALA A 1 561 ? 79.017 23.161 47.153 1.00 43.40 541 ALA A CA 1
ATOM 4181 C C . ALA A 1 561 ? 78.773 23.858 48.481 1.00 44.14 541 ALA A C 1
ATOM 4182 O O . ALA A 1 561 ? 77.741 23.620 49.099 1.00 45.83 541 ALA A O 1
ATOM 4184 N N . GLY A 1 562 ? 79.706 24.709 48.919 1.00 43.49 542 GLY A N 1
ATOM 4185 C CA . GLY A 1 562 ? 79.602 25.385 50.209 1.00 43.24 542 GLY A CA 1
ATOM 4186 C C . GLY A 1 562 ? 79.858 24.476 51.408 1.00 42.75 542 GLY A C 1
ATOM 4187 O O . GLY A 1 562 ? 79.648 24.880 52.542 1.00 43.90 542 GLY A O 1
ATOM 4188 N N . LEU A 1 563 ? 80.329 23.260 51.161 1.00 41.04 543 LEU A N 1
ATOM 4189 C CA . LEU A 1 563 ? 80.763 22.366 52.219 1.00 40.54 543 LEU A CA 1
ATOM 4190 C C . LEU A 1 563 ? 82.160 22.668 52.811 1.00 39.68 543 LEU A C 1
ATOM 4191 O O . LEU A 1 563 ? 82.361 22.419 53.976 1.00 39.45 543 LEU A O 1
ATOM 4196 N N . LEU A 1 564 ? 83.110 23.157 52.003 1.00 38.96 544 LEU A N 1
ATOM 4197 C CA . LEU A 1 564 ? 84.392 23.661 52.511 1.00 37.47 544 LEU A CA 1
ATOM 4198 C C . LEU A 1 564 ? 84.562 25.165 52.330 1.00 37.88 544 LEU A C 1
ATOM 4199 O O . LEU A 1 564 ? 84.246 25.745 51.264 1.00 36.75 544 LEU A O 1
ATOM 4204 N N . THR A 1 565 ? 85.104 25.793 53.375 1.00 36.76 545 THR A N 1
ATOM 4205 C CA . THR A 1 565 ? 85.533 27.171 53.295 1.00 37.01 545 THR A CA 1
ATOM 4206 C C . THR A 1 565 ? 87.037 27.247 53.596 1.00 36.26 545 THR A C 1
ATOM 4207 O O . THR A 1 565 ? 87.501 26.696 54.580 1.00 38.01 545 THR A O 1
ATOM 4211 N N . GLY A 1 566 ? 87.770 27.987 52.792 1.00 35.24 546 GLY A N 1
ATOM 4212 C CA . GLY A 1 566 ? 89.196 28.052 52.914 1.00 36.29 546 GLY A CA 1
ATOM 4213 C C . GLY A 1 566 ? 89.696 29.363 53.432 1.00 36.76 546 GLY A C 1
ATOM 4214 O O . GLY A 1 566 ? 89.143 30.415 53.127 1.00 37.37 546 GLY A O 1
ATOM 4215 N N . TYR A 1 567 ? 90.759 29.303 54.230 1.00 36.10 547 TYR A N 1
ATOM 4216 C CA . TYR A 1 567 ? 91.305 30.500 54.807 1.00 37.51 547 TYR A CA 1
ATOM 4217 C C . TYR A 1 567 ? 92.814 30.559 54.572 1.00 38.20 547 TYR A C 1
ATOM 4218 O O . TYR A 1 567 ? 93.495 29.532 54.635 1.00 37.41 547 TYR A O 1
ATOM 4227 N N . ASP A 1 568 ? 93.332 31.743 54.279 1.00 37.88 548 ASP A N 1
ATOM 4228 C CA . ASP A 1 568 ? 94.757 31.838 54.018 1.00 40.37 548 ASP A CA 1
ATOM 4229 C C . ASP A 1 568 ? 95.588 32.077 55.304 1.00 39.38 548 ASP A C 1
ATOM 4230 O O . ASP A 1 568 ? 95.051 32.158 56.402 1.00 40.88 548 ASP A O 1
ATOM 4235 N N . ALA A 1 569 ? 96.895 32.197 55.173 1.00 39.79 549 ALA A N 1
ATOM 4236 C CA . ALA A 1 569 ? 97.707 32.246 56.396 1.00 39.73 549 ALA A CA 1
ATOM 4237 C C . ALA A 1 569 ? 97.354 33.493 57.202 1.00 39.74 549 ALA A C 1
ATOM 4238 O O . ALA A 1 569 ? 97.476 33.476 58.405 1.00 38.83 549 ALA A O 1
ATOM 4240 N N . GLN A 1 570 ? 96.864 34.550 56.533 1.00 39.74 550 GLN A N 1
ATOM 4241 C CA . GLN A 1 570 ? 96.495 35.793 57.221 1.00 40.14 550 GLN A CA 1
ATOM 4242 C C . GLN A 1 570 ? 95.058 35.808 57.720 1.00 39.60 550 GLN A C 1
ATOM 4243 O O . GLN A 1 570 ? 94.624 36.791 58.303 1.00 38.89 550 GLN A O 1
ATOM 4249 N N . GLY A 1 571 ? 94.341 34.712 57.476 1.00 39.23 551 GLY A N 1
ATOM 4250 C CA . GLY A 1 571 ? 93.013 34.500 58.033 1.00 40.63 551 GLY A CA 1
ATOM 4251 C C . GLY A 1 571 ? 91.875 35.023 57.168 1.00 42.02 551 GLY A C 1
ATOM 4252 O O . GLY A 1 571 ? 90.726 35.086 57.631 1.00 40.67 551 GLY A O 1
ATOM 4253 N N . GLU A 1 572 ? 92.207 35.425 55.930 1.00 42.14 552 GLU A N 1
ATOM 4254 C CA . GLU A 1 572 ? 91.197 35.863 54.983 1.00 43.37 552 GLU A CA 1
ATOM 4255 C C . GLU A 1 572 ? 90.660 34.660 54.199 1.00 42.02 552 GLU A C 1
ATOM 4256 O O . GLU A 1 572 ? 91.396 33.724 53.877 1.00 41.72 552 GLU A O 1
ATOM 4262 N N . LYS A 1 573 ? 89.373 34.708 53.895 1.00 41.17 553 LYS A N 1
ATOM 4263 C CA . LYS A 1 573 ? 88.718 33.657 53.137 1.00 42.29 553 LYS A CA 1
ATOM 4264 C C . LYS A 1 573 ? 89.360 33.536 51.754 1.00 40.05 553 LYS A C 1
ATOM 4265 O O . LYS A 1 573 ? 89.806 34.541 51.197 1.00 39.61 553 LYS A O 1
ATOM 4271 N N . VAL A 1 574 ? 89.439 32.318 51.227 1.00 38.93 554 VAL A N 1
ATOM 4272 C CA . VAL A 1 574 ? 90.006 32.120 49.888 1.00 39.94 554 VAL A CA 1
ATOM 4273 C C . VAL A 1 574 ? 88.919 31.574 48.938 1.00 41.78 554 VAL A C 1
ATOM 4274 O O . VAL A 1 574 ? 88.409 30.470 49.133 1.00 40.20 554 VAL A O 1
ATOM 4278 N N . PHE A 1 575 ? 88.550 32.373 47.932 1.00 44.01 555 PHE A N 1
ATOM 4279 C CA . PHE A 1 575 ? 87.466 31.976 47.007 1.00 47.00 555 PHE A CA 1
ATOM 4280 C C . PHE A 1 575 ? 87.951 31.195 45.795 1.00 46.25 555 PHE A C 1
ATOM 4281 O O . PHE A 1 575 ? 88.804 31.661 45.048 1.00 44.70 555 PHE A O 1
ATOM 4289 N N . VAL A 1 576 ? 87.407 29.994 45.636 1.00 47.51 556 VAL A N 1
ATOM 4290 C CA . VAL A 1 576 ? 87.737 29.132 44.521 1.00 50.09 556 VAL A CA 1
ATOM 4291 C C . VAL A 1 576 ? 86.441 28.731 43.772 1.00 52.75 556 VAL A C 1
ATOM 4292 O O . VAL A 1 576 ? 85.418 28.375 44.387 1.00 53.10 556 VAL A O 1
ATOM 4296 N N . GLN A 1 577 ? 86.501 28.819 42.447 1.00 54.54 557 GLN A N 1
ATOM 4297 C CA . GLN A 1 577 ? 85.552 28.128 41.554 1.00 56.72 557 GLN A CA 1
ATOM 4298 C C . GLN A 1 577 ? 86.276 27.688 40.274 1.00 56.94 557 GLN A C 1
ATOM 4299 O O . GLN A 1 577 ? 86.972 28.488 39.630 1.00 57.25 557 GLN A O 1
ATOM 4305 N N . GLY A 1 578 ? 86.115 26.412 39.936 1.00 57.51 558 GLY A N 1
ATOM 4306 C CA . GLY A 1 578 ? 86.788 25.812 38.797 1.00 59.60 558 GLY A CA 1
ATOM 4307 C C . GLY A 1 578 ? 85.880 25.287 37.690 1.00 60.38 558 GLY A C 1
ATOM 4308 O O . GLY A 1 578 ? 86.184 24.247 37.061 1.00 60.15 558 GLY A O 1
ATOM 4309 N N . ARG A 1 579 ? 84.785 26.007 37.446 1.00 60.92 559 ARG A N 1
ATOM 4310 C CA . ARG A 1 579 ? 83.809 25.600 36.430 1.00 61.88 559 ARG A CA 1
ATOM 4311 C C . ARG A 1 579 ? 84.208 26.224 35.113 1.00 62.23 559 ARG A C 1
ATOM 4312 O O . ARG A 1 579 ? 85.392 26.357 34.799 1.00 62.55 559 ARG A O 1
ATOM 4313 N N . LEU A 1 580 ? 83.226 26.657 34.339 1.00 63.20 560 LEU A N 1
ATOM 4314 C CA . LEU A 1 580 ? 83.564 27.247 33.053 1.00 63.95 560 LEU A CA 1
ATOM 4315 C C . LEU A 1 580 ? 83.544 26.287 31.860 1.00 63.57 560 LEU A C 1
ATOM 4316 O O . LEU A 1 580 ? 84.438 26.320 30.980 1.00 62.84 560 LEU A O 1
ATOM 4317 N N . HIS A 1 581 ? 82.514 25.443 31.851 1.00 62.76 561 HIS A N 1
ATOM 4318 C CA . HIS A 1 581 ? 81.987 24.837 30.644 1.00 62.73 561 HIS A CA 1
ATOM 4319 C C . HIS A 1 581 ? 80.511 24.976 30.937 1.00 62.61 561 HIS A C 1
ATOM 4320 O O . HIS A 1 581 ? 80.129 24.968 32.127 1.00 62.84 561 HIS A O 1
ATOM 4327 N N . PHE A 1 582 ? 79.668 25.108 29.903 1.00 62.08 562 PHE A N 1
ATOM 4328 C CA . PHE A 1 582 ? 78.213 25.334 30.177 1.00 61.25 562 PHE A CA 1
ATOM 4329 C C . PHE A 1 582 ? 77.289 24.078 30.279 1.00 61.26 562 PHE A C 1
ATOM 4330 O O . PHE A 1 582 ? 76.058 24.210 30.481 1.00 62.34 562 PHE A O 1
ATOM 4338 N N . GLY A 1 583 ? 77.859 22.874 30.196 1.00 59.68 563 GLY A N 1
ATOM 4339 C CA . GLY A 1 583 ? 76.999 21.678 30.187 1.00 57.22 563 GLY A CA 1
ATOM 4340 C C . GLY A 1 583 ? 76.986 21.115 28.779 1.00 55.34 563 GLY A C 1
ATOM 4341 O O . GLY A 1 583 ? 76.745 21.851 27.796 1.00 54.29 563 GLY A O 1
ATOM 4342 N N . GLY A 1 584 ? 77.308 19.823 28.668 1.00 53.31 564 GLY A N 1
ATOM 4343 C CA . GLY A 1 584 ? 77.401 19.175 27.354 1.00 51.13 564 GLY A CA 1
ATOM 4344 C C . GLY A 1 584 ? 78.723 19.391 26.639 1.00 49.34 564 GLY A C 1
ATOM 4345 O O . GLY A 1 584 ? 78.893 18.939 25.505 1.00 47.26 564 GLY A O 1
ATOM 4346 N N . VAL A 1 585 ? 79.642 20.100 27.292 1.00 51.55 565 VAL A N 1
ATOM 4347 C CA . VAL A 1 585 ? 81.029 20.305 26.802 1.00 53.45 565 VAL A CA 1
ATOM 4348 C C . VAL A 1 585 ? 82.069 19.870 27.862 1.00 54.98 565 VAL A C 1
ATOM 4349 O O . VAL A 1 585 ? 81.848 20.044 29.069 1.00 55.65 565 VAL A O 1
ATOM 4353 N N . GLY A 1 586 ? 83.198 19.318 27.405 1.00 56.67 566 GLY A N 1
ATOM 4354 C CA . GLY A 1 586 ? 84.354 19.008 28.298 1.00 57.91 566 GLY A CA 1
ATOM 4355 C C . GLY A 1 586 ? 84.083 17.966 29.380 1.00 59.36 566 GLY A C 1
ATOM 4356 O O . GLY A 1 586 ? 83.333 16.976 29.117 1.00 60.53 566 GLY A O 1
#